Protein AF-A0A357XWI4-F1 (afdb_monomer)

Structure (mmCIF, N/CA/C/O backbone):
data_AF-A0A357XWI4-F1
#
_entry.id   AF-A0A357XWI4-F1
#
loop_
_atom_site.group_PDB
_atom_site.id
_atom_site.type_symbol
_atom_site.label_atom_id
_atom_site.label_alt_id
_atom_site.label_comp_id
_atom_site.label_asym_id
_atom_site.label_entity_id
_atom_site.label_seq_id
_atom_site.pdbx_PDB_ins_code
_atom_site.Cartn_x
_atom_site.Cartn_y
_atom_site.Cartn_z
_atom_site.occupancy
_atom_site.B_iso_or_equiv
_atom_site.auth_seq_id
_atom_site.auth_comp_id
_atom_site.auth_asym_id
_atom_site.auth_atom_id
_atom_site.pdbx_PDB_model_num
ATOM 1 N N . MET A 1 1 ? 22.707 37.636 -95.318 1.00 42.28 1 MET A N 1
ATOM 2 C CA . MET A 1 1 ? 22.998 37.528 -93.868 1.00 42.28 1 MET A CA 1
ATOM 3 C C . MET A 1 1 ? 24.417 37.011 -93.698 1.00 42.28 1 MET A C 1
ATOM 5 O O . MET A 1 1 ? 24.702 35.937 -94.208 1.00 42.28 1 MET A O 1
ATOM 9 N N . LYS A 1 2 ? 25.322 37.768 -93.059 1.00 42.91 2 LYS A N 1
ATOM 10 C CA . LYS A 1 2 ? 26.675 37.276 -92.748 1.00 42.91 2 LYS A CA 1
ATOM 11 C C . LYS A 1 2 ? 26.538 36.082 -91.799 1.00 42.91 2 LYS A C 1
ATOM 13 O O . LYS A 1 2 ? 25.951 36.234 -90.732 1.00 42.91 2 LYS A O 1
ATOM 18 N N . ALA A 1 3 ? 27.031 34.910 -92.195 1.00 52.84 3 ALA A N 1
ATOM 19 C CA . ALA A 1 3 ? 27.144 33.776 -91.290 1.00 52.84 3 ALA A CA 1
ATOM 20 C C . ALA A 1 3 ? 28.124 34.168 -90.176 1.00 52.84 3 ALA A C 1
ATOM 22 O O . ALA A 1 3 ? 29.319 34.330 -90.416 1.00 52.84 3 ALA A O 1
ATOM 23 N N . GLU A 1 4 ? 27.600 34.413 -88.977 1.00 64.75 4 GLU A N 1
ATOM 24 C CA . GLU A 1 4 ? 28.408 34.650 -87.785 1.00 64.75 4 GLU A CA 1
ATOM 25 C C . GLU A 1 4 ? 29.303 33.421 -87.581 1.00 64.75 4 GLU A C 1
ATOM 27 O O . GLU A 1 4 ? 28.803 32.304 -87.426 1.00 64.75 4 GLU A O 1
ATOM 32 N N . LYS A 1 5 ? 30.626 33.607 -87.652 1.00 72.44 5 LYS A N 1
ATOM 33 C CA . LYS A 1 5 ? 31.598 32.528 -87.449 1.00 72.44 5 LYS A CA 1
ATOM 34 C C . LYS A 1 5 ? 31.415 32.002 -86.022 1.00 72.44 5 LYS A C 1
ATOM 36 O O . LYS A 1 5 ? 31.654 32.726 -85.060 1.00 72.44 5 LYS A O 1
ATOM 41 N N . ILE A 1 6 ? 30.936 30.768 -85.888 1.00 81.81 6 ILE A N 1
ATOM 42 C CA . ILE A 1 6 ? 30.751 30.120 -84.588 1.00 81.81 6 ILE A CA 1
ATOM 43 C C . ILE A 1 6 ? 32.128 29.680 -84.092 1.00 81.81 6 ILE A C 1
ATOM 45 O O . ILE A 1 6 ? 32.775 28.870 -84.751 1.00 81.81 6 ILE A O 1
ATOM 49 N N . ASP A 1 7 ? 32.552 30.188 -82.936 1.00 89.12 7 ASP A N 1
ATOM 50 C CA . ASP A 1 7 ? 33.714 29.666 -82.217 1.00 89.12 7 ASP A CA 1
ATOM 51 C C . ASP A 1 7 ? 33.263 28.571 -81.229 1.00 89.12 7 ASP A C 1
ATOM 53 O O . ASP A 1 7 ? 32.672 28.883 -80.190 1.00 89.12 7 ASP A O 1
ATOM 57 N N . PRO A 1 8 ? 33.506 27.281 -81.525 1.00 87.94 8 PRO A N 1
ATOM 58 C CA . PRO A 1 8 ? 33.105 26.178 -80.655 1.00 87.94 8 PRO A CA 1
ATOM 59 C C . PRO A 1 8 ? 33.874 26.140 -79.327 1.00 87.94 8 PRO A C 1
ATOM 61 O O . PRO A 1 8 ? 33.443 25.447 -78.406 1.00 87.94 8 PRO A O 1
ATOM 64 N N . GLN A 1 9 ? 34.986 26.866 -79.192 1.00 90.56 9 GLN A N 1
ATOM 65 C CA . GLN A 1 9 ? 35.776 26.882 -77.961 1.00 90.56 9 GLN A CA 1
ATOM 66 C C . GLN A 1 9 ? 35.243 27.882 -76.927 1.00 90.56 9 GLN A C 1
ATOM 68 O O . GLN A 1 9 ? 35.577 27.773 -75.747 1.00 90.56 9 GLN A O 1
ATOM 73 N N . SER A 1 10 ? 34.380 28.819 -77.338 1.00 92.00 10 SER A N 1
ATOM 74 C CA . SER A 1 10 ? 33.864 29.878 -76.470 1.00 92.00 10 SER A CA 1
ATOM 75 C C . SER A 1 10 ? 32.412 30.240 -76.802 1.00 92.00 10 SER A C 1
ATOM 77 O O . SER A 1 10 ? 32.106 31.259 -77.422 1.00 92.00 10 SER A O 1
ATOM 79 N N . LEU A 1 11 ? 31.470 29.400 -76.361 1.00 92.69 11 LEU A N 1
ATOM 80 C CA . LEU A 1 11 ? 30.038 29.598 -76.599 1.00 92.69 11 LEU A CA 1
ATOM 81 C C . LEU A 1 11 ? 29.310 30.120 -75.362 1.00 92.69 11 LEU A C 1
ATOM 83 O O . LEU A 1 11 ? 29.420 29.561 -74.273 1.00 92.69 11 LEU A O 1
ATOM 87 N N . LYS A 1 12 ? 28.4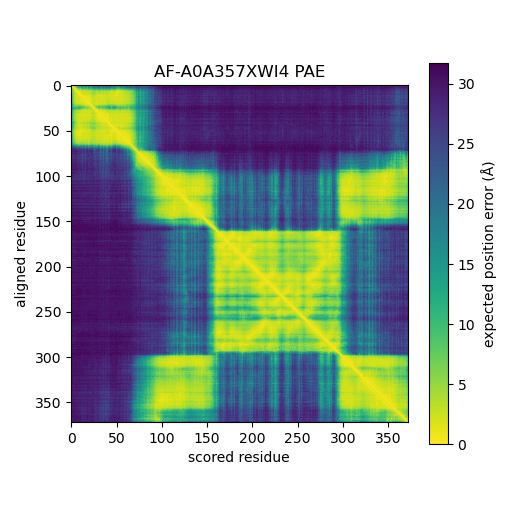59 31.138 -75.536 1.00 93.44 12 LYS A N 1
ATOM 88 C CA . LYS A 1 12 ? 27.478 31.502 -74.500 1.00 93.44 12 LYS A CA 1
ATOM 89 C C . LYS A 1 12 ? 26.529 30.312 -74.247 1.00 93.44 12 LYS A C 1
ATOM 91 O O . LYS A 1 12 ? 26.089 29.698 -75.223 1.00 93.44 12 LYS A O 1
ATOM 96 N N . PRO A 1 13 ? 26.118 30.027 -72.994 1.00 92.00 13 PRO A N 1
ATOM 97 C CA . PRO A 1 13 ? 25.248 28.892 -72.666 1.00 92.00 13 PRO A CA 1
ATOM 98 C C . PRO A 1 13 ? 23.973 28.807 -73.516 1.00 92.00 13 PRO A C 1
ATOM 100 O O . PRO A 1 13 ? 23.645 27.746 -74.040 1.00 92.00 13 PRO A O 1
ATOM 103 N N . ALA A 1 14 ? 23.297 29.938 -73.743 1.00 90.62 14 ALA A N 1
ATOM 104 C CA . ALA A 1 14 ? 22.107 29.999 -74.594 1.00 90.62 14 ALA A CA 1
ATOM 105 C C . ALA A 1 14 ? 22.392 29.608 -76.055 1.00 90.62 14 ALA A C 1
ATOM 107 O O . ALA A 1 14 ? 21.561 28.973 -76.705 1.00 90.62 14 ALA A O 1
ATOM 108 N N . ARG A 1 15 ? 23.575 29.961 -76.576 1.00 89.62 15 ARG A N 1
ATOM 109 C CA . ARG A 1 15 ? 23.985 29.620 -77.942 1.00 89.62 15 ARG A CA 1
ATOM 110 C C . ARG A 1 15 ? 24.341 28.142 -78.061 1.00 89.62 15 ARG A C 1
ATOM 112 O O . ARG A 1 15 ? 23.914 27.523 -79.027 1.00 89.62 15 ARG A O 1
ATOM 119 N N . LEU A 1 16 ? 25.039 27.580 -77.071 1.00 90.19 16 LEU A N 1
ATOM 120 C CA . LEU A 1 16 ? 25.325 26.146 -76.994 1.00 90.19 16 LEU A CA 1
ATOM 121 C C . LEU A 1 16 ? 24.035 25.316 -76.964 1.00 90.19 16 LEU A C 1
ATOM 123 O O . LEU A 1 16 ? 23.909 24.367 -77.728 1.00 90.19 16 LEU A O 1
ATOM 127 N N . MET A 1 17 ? 23.063 25.688 -76.120 1.00 90.69 17 MET A N 1
ATOM 128 C CA . MET A 1 17 ? 21.776 24.983 -76.052 1.00 90.69 17 MET A CA 1
ATOM 129 C C . MET A 1 17 ? 21.044 25.008 -77.389 1.00 90.69 17 MET A C 1
ATOM 131 O O . MET A 1 17 ? 20.592 23.966 -77.846 1.00 90.69 17 MET A O 1
ATOM 135 N N . ARG A 1 18 ? 20.962 26.177 -78.041 1.00 88.81 18 ARG A N 1
ATOM 136 C CA . ARG A 1 18 ? 20.359 26.287 -79.378 1.00 88.81 18 ARG A CA 1
ATOM 137 C C . ARG A 1 18 ? 21.097 25.409 -80.385 1.00 88.81 18 ARG A C 1
ATOM 139 O O . ARG A 1 18 ? 20.451 24.656 -81.093 1.00 88.81 18 ARG A O 1
ATOM 146 N N . LEU A 1 19 ? 22.429 25.457 -80.402 1.00 87.69 19 LEU A N 1
ATOM 147 C CA . LEU A 1 19 ? 23.249 24.670 -81.323 1.00 87.69 19 LEU A CA 1
ATOM 148 C C . LEU A 1 19 ? 23.012 23.160 -81.162 1.00 87.69 19 LEU A C 1
ATOM 150 O O . LEU A 1 19 ? 22.763 22.473 -82.147 1.00 87.69 19 LEU A O 1
ATOM 154 N N . LEU A 1 20 ? 23.050 22.656 -79.925 1.00 86.69 20 LEU A N 1
ATOM 155 C CA . LEU A 1 20 ? 22.866 21.232 -79.635 1.00 86.69 20 LEU A CA 1
ATOM 156 C C . LEU A 1 20 ? 21.424 20.769 -79.868 1.00 86.69 20 LEU A C 1
ATOM 158 O O . LEU A 1 20 ? 21.215 19.688 -80.409 1.00 86.69 20 LEU A O 1
ATOM 162 N N . ASN A 1 21 ? 20.433 21.589 -79.515 1.00 88.62 21 ASN A N 1
ATOM 163 C CA . ASN A 1 21 ? 19.028 21.236 -79.718 1.00 88.62 21 ASN A CA 1
ATOM 164 C C . ASN A 1 21 ? 18.638 21.270 -81.204 1.00 88.62 21 ASN A C 1
ATOM 166 O O . ASN A 1 21 ? 17.833 20.449 -81.631 1.00 88.62 21 ASN A O 1
ATOM 170 N N . THR A 1 22 ? 19.238 22.155 -82.010 1.00 86.50 22 THR A N 1
ATOM 171 C CA . THR A 1 22 ? 19.041 22.168 -83.471 1.00 86.50 22 THR A CA 1
ATOM 172 C C . THR A 1 22 ? 19.684 20.961 -84.154 1.00 86.50 22 THR A C 1
ATOM 174 O O . THR A 1 22 ? 19.197 20.529 -85.192 1.00 86.50 22 THR A O 1
ATOM 177 N N . ALA A 1 23 ? 20.744 20.381 -83.580 1.00 80.88 23 ALA A N 1
ATOM 178 C CA . ALA A 1 23 ? 21.393 19.198 -84.146 1.00 80.88 23 ALA A CA 1
ATOM 179 C C . ALA A 1 23 ? 20.499 17.940 -84.127 1.00 80.88 23 ALA A C 1
ATOM 181 O O . ALA A 1 23 ? 20.833 16.959 -84.783 1.00 80.88 23 ALA A O 1
ATOM 182 N N . GLY A 1 24 ? 19.379 17.946 -83.388 1.00 71.56 24 GLY A N 1
ATOM 183 C CA . GLY A 1 24 ? 18.399 16.851 -83.379 1.00 71.56 24 GLY A CA 1
ATOM 184 C C . GLY A 1 24 ? 18.884 15.557 -82.716 1.00 71.56 24 GLY A C 1
ATOM 185 O O . GLY A 1 24 ? 18.223 14.526 -82.815 1.00 71.56 24 GLY A O 1
ATOM 186 N N . LEU A 1 25 ? 20.033 15.588 -82.037 1.00 67.56 25 LEU A N 1
ATOM 187 C CA . LEU A 1 25 ? 20.639 14.412 -81.419 1.00 67.56 25 LEU A CA 1
ATOM 188 C C . LEU A 1 25 ? 20.220 14.293 -79.948 1.00 67.56 25 LEU A C 1
ATOM 190 O O . LEU A 1 25 ? 20.722 15.001 -79.075 1.00 67.56 25 LEU A O 1
ATOM 194 N N . GLY A 1 26 ? 19.328 13.342 -79.667 1.00 70.19 26 GLY A N 1
ATOM 195 C CA . GLY A 1 26 ? 18.979 12.922 -78.310 1.00 70.19 26 GLY A CA 1
ATOM 196 C C . GLY A 1 26 ? 17.965 13.818 -77.589 1.00 70.19 26 GLY A C 1
ATOM 197 O O . GLY A 1 26 ? 17.079 14.417 -78.189 1.00 70.19 26 GLY A O 1
ATOM 198 N N . THR A 1 27 ? 18.052 13.846 -76.255 1.00 76.50 27 THR A N 1
ATOM 199 C CA . THR A 1 27 ? 17.110 14.598 -75.406 1.00 76.50 27 THR A CA 1
ATOM 200 C C . THR A 1 27 ? 17.440 16.086 -75.391 1.00 76.50 27 THR A C 1
ATOM 202 O O . THR A 1 27 ? 18.600 16.458 -75.219 1.00 76.50 27 THR A O 1
ATOM 205 N N . VAL A 1 28 ? 16.408 16.931 -75.494 1.00 85.00 28 VAL A N 1
ATOM 206 C CA . VAL A 1 28 ? 16.538 18.395 -75.453 1.00 85.00 28 VAL A CA 1
ATOM 207 C C . VAL A 1 28 ? 17.327 18.827 -74.213 1.00 85.00 28 VAL A C 1
ATOM 209 O O . VAL A 1 28 ? 16.982 18.501 -73.071 1.00 85.00 28 VAL A O 1
ATOM 212 N N . LEU A 1 29 ? 18.400 19.582 -74.436 1.00 89.06 29 LEU A N 1
ATOM 213 C CA . LEU A 1 29 ? 19.194 20.185 -73.380 1.00 89.06 29 LEU A CA 1
ATOM 214 C C . LEU A 1 29 ? 18.474 21.433 -72.864 1.00 89.06 29 LEU A C 1
ATOM 216 O O . LEU A 1 29 ? 18.374 22.445 -73.562 1.00 89.06 29 LEU A O 1
ATOM 220 N N . THR A 1 30 ? 17.976 21.350 -71.631 1.00 91.44 30 THR A N 1
ATOM 221 C CA . THR A 1 30 ? 17.326 22.464 -70.932 1.00 91.44 30 THR A CA 1
ATOM 222 C C . THR A 1 30 ? 18.339 23.322 -70.179 1.00 91.44 30 THR A C 1
ATOM 224 O O . THR A 1 30 ? 19.415 22.853 -69.797 1.00 91.44 30 THR A O 1
ATOM 227 N N . GLU A 1 31 ? 17.970 24.571 -69.892 1.00 89.00 31 GLU A N 1
ATOM 228 C CA . GLU A 1 31 ? 18.813 25.498 -69.128 1.00 89.00 31 GLU A CA 1
ATOM 229 C C . GLU A 1 31 ? 19.142 24.967 -67.731 1.00 89.00 31 GLU A C 1
ATOM 231 O O . GLU A 1 31 ? 20.296 25.005 -67.302 1.00 89.00 31 GLU A O 1
ATOM 236 N N . HIS A 1 32 ? 18.155 24.381 -67.050 1.00 90.50 32 HIS A N 1
ATOM 237 C CA . HIS A 1 32 ? 18.355 23.777 -65.737 1.00 90.50 32 HIS A CA 1
ATOM 238 C C . HIS A 1 32 ? 19.374 22.627 -65.783 1.00 90.50 32 HIS A C 1
ATOM 240 O O . HIS A 1 32 ? 20.279 22.547 -64.947 1.00 90.50 32 HIS A O 1
ATOM 246 N N . ARG A 1 33 ? 19.274 21.760 -66.800 1.00 90.44 33 ARG A N 1
ATOM 247 C CA . ARG A 1 33 ? 20.197 20.637 -66.988 1.00 90.44 33 ARG A CA 1
ATOM 248 C C . ARG A 1 33 ? 21.607 21.123 -67.318 1.00 90.44 33 ARG A C 1
ATOM 250 O O . ARG A 1 33 ? 22.561 20.660 -66.695 1.00 90.44 33 ARG A O 1
ATOM 257 N N . LEU A 1 34 ? 21.740 22.097 -68.221 1.00 92.06 34 LEU A N 1
ATOM 258 C CA . LEU A 1 34 ? 23.037 22.681 -68.562 1.00 92.06 34 LEU A CA 1
ATOM 259 C C . LEU A 1 34 ? 23.685 23.366 -67.353 1.00 92.06 34 LEU A C 1
ATOM 261 O O . LEU A 1 34 ? 24.866 23.152 -67.090 1.00 92.06 34 LEU A O 1
ATOM 265 N N . ARG A 1 35 ? 22.920 24.129 -66.563 1.00 90.94 35 ARG A N 1
ATOM 266 C CA . ARG A 1 35 ? 23.415 24.741 -65.321 1.00 90.94 35 ARG A CA 1
ATOM 267 C C . ARG A 1 35 ? 23.937 23.687 -64.343 1.00 90.94 35 ARG A C 1
ATOM 269 O O . ARG A 1 35 ? 25.025 23.853 -63.801 1.00 90.94 35 ARG A O 1
ATOM 276 N N . ARG A 1 36 ? 23.210 22.581 -64.151 1.00 91.00 36 ARG A N 1
ATOM 277 C CA . ARG A 1 36 ? 23.658 21.469 -63.297 1.00 91.00 36 ARG A CA 1
ATOM 278 C C . ARG A 1 36 ? 24.957 20.843 -63.806 1.00 91.00 36 ARG A C 1
ATOM 280 O O . ARG A 1 36 ? 25.833 20.546 -62.999 1.00 91.00 36 ARG A O 1
ATOM 287 N N . HIS A 1 37 ? 25.094 20.659 -65.120 1.00 93.38 37 HIS A N 1
ATOM 288 C CA . HIS A 1 37 ? 26.327 20.138 -65.709 1.00 93.38 37 HIS A CA 1
ATOM 289 C C . HIS A 1 37 ? 27.507 21.082 -65.461 1.00 93.38 37 HIS A C 1
ATOM 291 O O . HIS A 1 37 ? 28.544 20.625 -64.999 1.00 93.38 37 HIS A O 1
ATOM 297 N N . ARG A 1 38 ? 27.329 22.395 -65.656 1.00 92.19 38 ARG A N 1
ATOM 298 C CA . ARG A 1 38 ? 28.363 23.402 -65.352 1.00 92.19 38 ARG A CA 1
ATOM 299 C C . ARG A 1 38 ? 28.774 23.395 -63.886 1.00 92.19 38 ARG A C 1
ATOM 301 O O . ARG A 1 38 ? 29.961 23.399 -63.594 1.00 92.19 38 ARG A O 1
ATOM 308 N N . ASN A 1 39 ? 27.812 23.302 -62.971 1.00 92.00 39 ASN A N 1
ATOM 309 C CA . ASN A 1 39 ? 28.112 23.229 -61.542 1.00 92.00 39 ASN A CA 1
ATOM 310 C C . ASN A 1 39 ? 28.888 21.956 -61.170 1.00 92.00 39 ASN A C 1
ATOM 312 O O . ASN A 1 39 ? 29.726 21.990 -60.278 1.00 92.00 39 ASN A O 1
ATOM 316 N N . ARG A 1 40 ? 28.609 20.828 -61.836 1.00 90.50 40 ARG A N 1
ATOM 317 C CA . ARG A 1 40 ? 29.257 19.540 -61.551 1.00 90.50 40 ARG A CA 1
ATOM 318 C C . ARG A 1 40 ? 30.632 19.405 -62.207 1.00 90.50 40 ARG A C 1
ATOM 320 O O . ARG A 1 40 ? 31.527 18.823 -61.609 1.00 90.50 40 ARG A O 1
ATOM 327 N N . ALA A 1 41 ? 30.779 19.910 -63.427 1.00 90.12 41 ALA A N 1
ATOM 328 C CA . ALA A 1 41 ? 32.034 19.912 -64.168 1.00 90.12 41 ALA A CA 1
ATOM 329 C C . ALA A 1 41 ? 32.999 21.011 -63.685 1.00 90.12 41 ALA A C 1
ATOM 331 O O . ALA A 1 41 ? 34.211 20.898 -63.866 1.00 90.12 41 ALA A O 1
ATOM 332 N N . GLY A 1 42 ? 32.478 22.082 -63.079 1.00 89.00 42 GLY A N 1
ATOM 333 C CA . GLY A 1 42 ? 33.259 23.259 -62.709 1.00 89.00 42 GLY A CA 1
ATOM 334 C C . GLY A 1 42 ? 33.861 23.954 -63.936 1.00 89.00 42 GLY A C 1
ATOM 335 O O . GLY A 1 42 ? 33.282 23.939 -65.023 1.00 89.00 42 GLY A O 1
ATOM 336 N N . TYR A 1 43 ? 35.055 24.530 -63.775 1.00 90.25 43 TYR A N 1
ATOM 337 C CA . TYR A 1 43 ? 35.784 25.238 -64.840 1.00 90.25 43 TYR A CA 1
ATOM 338 C C . TYR A 1 43 ? 36.438 24.312 -65.887 1.00 90.25 43 TYR A C 1
ATOM 340 O O . TYR A 1 43 ? 37.109 24.784 -66.799 1.00 90.25 43 TYR A O 1
ATOM 348 N N . SER A 1 44 ? 36.247 22.989 -65.795 1.00 90.44 44 SER A N 1
ATOM 349 C CA . SER A 1 44 ? 36.844 22.027 -66.740 1.00 90.44 44 SER A CA 1
ATOM 350 C C . SER A 1 44 ? 36.217 22.047 -68.139 1.00 90.44 44 SER A C 1
ATOM 352 O O . SER A 1 44 ? 36.804 21.523 -69.082 1.00 90.44 44 SER A O 1
ATOM 354 N N . ILE A 1 45 ? 35.032 22.649 -68.280 1.00 93.12 45 ILE A N 1
ATOM 355 C CA . ILE A 1 45 ? 34.279 22.720 -69.543 1.00 93.12 45 ILE A CA 1
ATOM 356 C C . ILE A 1 45 ? 34.132 24.152 -70.076 1.00 93.12 45 ILE A C 1
ATOM 358 O O . ILE A 1 45 ? 33.363 24.391 -71.008 1.00 93.12 45 ILE A O 1
ATOM 362 N N . GLY A 1 46 ? 34.811 25.124 -69.462 1.00 91.25 46 GLY A N 1
ATOM 363 C CA . GLY A 1 46 ? 34.742 26.533 -69.837 1.00 91.25 46 GLY A CA 1
ATOM 364 C C . GLY A 1 46 ? 34.854 27.485 -68.647 1.00 91.25 46 GLY A C 1
ATOM 365 O O . GLY A 1 46 ? 35.377 27.146 -67.590 1.00 91.25 46 GLY A O 1
ATOM 366 N N . THR A 1 47 ? 34.338 28.696 -68.827 1.00 89.44 47 THR A N 1
ATOM 367 C CA . THR A 1 47 ? 34.401 29.789 -67.850 1.00 89.44 47 THR A CA 1
ATOM 368 C C . THR A 1 47 ? 33.051 30.012 -67.154 1.00 89.44 47 THR A C 1
ATOM 370 O O . THR A 1 47 ? 32.059 29.302 -67.367 1.00 89.44 47 THR A O 1
ATOM 373 N N . ASP A 1 48 ? 32.984 31.049 -66.321 1.00 87.44 48 ASP A N 1
ATOM 374 C CA . ASP A 1 48 ? 31.744 31.574 -65.744 1.00 87.44 48 ASP A CA 1
ATOM 375 C C . ASP A 1 48 ? 30.761 32.088 -66.818 1.00 87.44 48 ASP A C 1
ATOM 377 O O . ASP A 1 48 ? 29.542 32.007 -66.632 1.00 87.44 48 ASP A O 1
ATOM 381 N N . LYS A 1 49 ? 31.261 32.530 -67.979 1.00 89.81 49 LYS A N 1
ATOM 382 C CA . LYS A 1 49 ? 30.458 33.142 -69.054 1.00 89.81 49 LYS A CA 1
ATOM 383 C C . LYS A 1 49 ? 30.305 32.280 -70.301 1.00 89.81 49 LYS A C 1
ATOM 385 O O . LYS A 1 49 ? 29.297 32.410 -70.999 1.00 89.81 49 LYS A O 1
ATOM 390 N N . THR A 1 50 ? 31.272 31.419 -70.596 1.00 93.00 50 THR A N 1
ATOM 391 C CA . THR A 1 50 ? 31.325 30.642 -71.841 1.00 93.00 50 THR A CA 1
ATOM 392 C C . THR A 1 50 ? 31.599 29.165 -71.588 1.00 93.00 50 THR A C 1
ATOM 394 O O . THR A 1 50 ? 32.091 28.776 -70.534 1.00 93.00 50 THR A O 1
ATOM 397 N N . ILE A 1 51 ? 31.234 28.326 -72.552 1.00 94.38 51 ILE A N 1
ATOM 398 C CA . ILE A 1 51 ? 31.422 26.877 -72.527 1.00 94.38 51 ILE A CA 1
ATOM 399 C C . ILE A 1 51 ? 32.199 26.492 -73.780 1.00 94.38 51 ILE A C 1
ATOM 401 O O . ILE A 1 51 ? 31.845 26.916 -74.883 1.00 94.38 51 ILE A O 1
ATOM 405 N N . ASN A 1 52 ? 33.227 25.670 -73.607 1.00 95.56 52 ASN A N 1
ATOM 406 C CA . ASN A 1 52 ? 33.929 25.037 -74.709 1.00 95.56 52 ASN A CA 1
ATOM 407 C C . ASN A 1 52 ? 33.175 23.756 -75.087 1.00 95.56 52 ASN A C 1
ATOM 409 O O . ASN A 1 52 ? 33.048 22.832 -74.280 1.00 95.56 52 ASN A O 1
ATOM 413 N N . LEU A 1 53 ? 32.651 23.704 -76.312 1.00 92.44 53 LEU A N 1
ATOM 414 C CA . LEU A 1 53 ? 31.816 22.604 -76.795 1.00 92.44 53 LEU A CA 1
ATOM 415 C C . LEU A 1 53 ? 32.541 21.255 -76.731 1.00 92.44 53 LEU A C 1
ATOM 417 O O . LEU A 1 53 ? 31.935 20.258 -76.343 1.00 92.44 53 LEU A O 1
ATOM 421 N N . PHE A 1 54 ? 33.828 21.220 -77.078 1.00 93.94 54 PHE A N 1
ATOM 422 C CA . PHE A 1 54 ? 34.603 19.981 -77.113 1.00 93.94 54 PHE A CA 1
ATOM 423 C C . PHE A 1 54 ? 34.899 19.458 -75.711 1.00 93.94 54 PHE A C 1
ATOM 425 O O . PHE A 1 54 ? 34.718 18.271 -75.449 1.00 93.94 54 PHE A O 1
ATOM 432 N N . GLN A 1 55 ? 35.280 20.345 -74.788 1.00 94.00 55 GLN A N 1
ATOM 433 C CA . GLN A 1 55 ? 35.484 19.972 -73.385 1.00 94.00 55 GLN A CA 1
ATOM 434 C C . GLN A 1 55 ? 34.175 19.501 -72.746 1.00 94.00 55 GLN A C 1
ATOM 436 O O . GLN A 1 55 ? 34.153 18.499 -72.035 1.00 94.00 55 GLN A O 1
ATOM 441 N N . TYR A 1 56 ? 33.064 20.177 -73.047 1.00 93.38 56 TYR A N 1
ATOM 442 C CA . TYR A 1 56 ? 31.748 19.772 -72.572 1.00 93.38 56 TYR A CA 1
ATOM 443 C C . TYR A 1 56 ? 31.332 18.392 -73.102 1.00 93.38 56 TYR A C 1
ATOM 445 O O . TYR A 1 56 ? 30.855 17.562 -72.328 1.00 93.38 56 TYR A O 1
ATOM 453 N N . ALA A 1 57 ? 31.559 18.113 -74.388 1.00 90.56 57 ALA A N 1
ATOM 454 C CA . ALA A 1 57 ? 31.309 16.798 -74.972 1.00 90.56 57 ALA A CA 1
ATOM 455 C C . ALA A 1 57 ? 32.200 15.713 -74.341 1.00 90.56 57 ALA A C 1
ATOM 457 O O . ALA A 1 57 ? 31.698 14.658 -73.963 1.00 90.56 57 ALA A O 1
ATOM 458 N N . ALA A 1 58 ? 33.494 15.987 -74.152 1.00 91.81 58 ALA A N 1
ATOM 459 C CA . ALA A 1 58 ? 34.420 15.062 -73.499 1.00 91.81 58 ALA A CA 1
ATOM 460 C C . ALA A 1 58 ? 33.996 14.743 -72.056 1.00 91.81 58 ALA A C 1
ATOM 462 O O . ALA A 1 58 ? 33.983 13.578 -71.660 1.00 91.81 58 ALA A O 1
ATOM 463 N N . TRP A 1 59 ? 33.582 15.756 -71.290 1.00 94.38 59 TRP A N 1
ATOM 464 C CA . TRP A 1 59 ? 33.073 15.575 -69.931 1.00 94.38 59 TRP A CA 1
ATOM 465 C C . TRP A 1 59 ? 31.787 14.739 -69.899 1.00 94.38 59 TRP A C 1
ATOM 467 O O . TRP A 1 59 ? 31.659 13.842 -69.068 1.00 94.38 59 TRP A O 1
ATOM 477 N N . LEU A 1 60 ? 30.849 14.977 -70.824 1.00 90.00 60 LEU A N 1
ATOM 478 C CA . LEU A 1 60 ? 29.635 14.160 -70.936 1.00 90.00 60 LEU A CA 1
ATOM 479 C C . LEU A 1 60 ? 29.961 12.694 -71.231 1.00 90.00 60 LEU A C 1
ATOM 481 O O . LEU A 1 60 ? 29.350 11.808 -70.639 1.00 90.00 60 LEU A O 1
ATOM 485 N N . THR A 1 61 ? 30.936 12.440 -72.101 1.00 88.12 61 THR A N 1
ATOM 486 C CA . THR A 1 61 ? 31.409 11.090 -72.420 1.00 88.12 61 THR A CA 1
ATOM 487 C C . THR A 1 61 ? 32.032 10.418 -71.197 1.00 88.12 61 THR A C 1
ATOM 489 O O . THR A 1 61 ? 31.684 9.284 -70.878 1.00 88.12 61 THR A O 1
ATOM 492 N N . GLN A 1 62 ? 32.887 11.125 -70.452 1.00 88.75 62 GLN A N 1
ATOM 493 C CA . GLN A 1 62 ? 33.459 10.613 -69.202 1.00 88.75 62 GLN A CA 1
ATOM 494 C C . GLN A 1 62 ? 32.376 10.288 -68.171 1.00 88.75 62 GLN A C 1
ATOM 496 O O . GLN A 1 62 ? 32.429 9.240 -67.540 1.00 88.75 62 GLN A O 1
ATOM 501 N N . GLU A 1 63 ? 31.369 11.148 -68.018 1.00 86.50 63 GLU A N 1
ATOM 502 C CA . GLU A 1 63 ? 30.248 10.903 -67.108 1.00 86.50 63 GLU A CA 1
ATOM 503 C C . GLU A 1 63 ? 29.342 9.756 -67.570 1.00 86.50 63 GLU A C 1
ATOM 505 O O . GLU A 1 63 ? 28.790 9.050 -66.727 1.00 86.50 63 GLU A O 1
ATOM 510 N N . PHE A 1 64 ? 29.200 9.544 -68.881 1.00 83.44 64 PHE A N 1
ATOM 511 C CA . PHE A 1 64 ? 28.446 8.421 -69.436 1.00 83.44 64 PHE A CA 1
ATOM 512 C C . PHE A 1 64 ? 29.134 7.079 -69.155 1.00 83.44 64 PHE A C 1
ATOM 514 O O . PHE A 1 64 ? 28.467 6.124 -68.759 1.00 83.44 64 PHE A O 1
ATOM 521 N N . PHE A 1 65 ? 30.460 7.026 -69.307 1.00 83.31 65 PHE A N 1
ATOM 522 C CA . PHE A 1 65 ? 31.267 5.826 -69.056 1.00 83.31 65 PHE A CA 1
ATOM 523 C C . PHE A 1 65 ? 31.716 5.666 -67.601 1.00 83.31 65 PHE A C 1
ATOM 525 O O . PHE A 1 65 ? 32.327 4.657 -67.251 1.00 83.31 65 PHE A O 1
ATOM 532 N N . ARG A 1 66 ? 31.413 6.631 -66.728 1.00 81.31 66 ARG A N 1
ATOM 533 C CA . ARG A 1 66 ? 31.714 6.532 -65.301 1.00 81.31 66 ARG A CA 1
ATOM 534 C C . ARG A 1 66 ? 30.922 5.373 -64.705 1.00 81.31 66 ARG A C 1
ATOM 536 O O . ARG A 1 66 ? 29.692 5.416 -64.685 1.00 81.31 66 ARG A O 1
ATOM 543 N N . GLU A 1 67 ? 31.622 4.367 -64.183 1.00 65.94 67 GLU A N 1
ATOM 544 C CA . GLU A 1 67 ? 30.995 3.243 -63.488 1.00 65.94 67 GLU A CA 1
ATOM 545 C C . GLU A 1 67 ? 30.023 3.762 -62.423 1.00 65.94 67 GLU A C 1
ATOM 547 O O . GLU A 1 67 ? 30.398 4.434 -61.451 1.00 65.94 67 GLU A O 1
ATOM 552 N N . LYS A 1 68 ? 28.735 3.470 -62.612 1.00 61.97 68 LYS A N 1
ATOM 553 C CA . LYS A 1 68 ? 27.730 3.723 -61.586 1.00 61.97 68 LYS A CA 1
ATOM 554 C C . LYS A 1 68 ? 28.030 2.755 -60.449 1.00 61.97 68 LYS A C 1
ATOM 556 O O . LYS A 1 68 ? 27.779 1.563 -60.587 1.00 61.97 68 LYS A O 1
ATOM 561 N N . ARG A 1 69 ? 28.567 3.257 -59.331 1.00 54.28 69 ARG A N 1
ATOM 562 C CA . ARG A 1 69 ? 28.715 2.461 -58.103 1.00 54.28 69 ARG A CA 1
ATOM 563 C C . ARG A 1 69 ? 27.382 1.772 -57.809 1.00 54.28 69 ARG A C 1
ATOM 565 O O . ARG A 1 69 ? 26.370 2.458 -57.649 1.00 54.28 69 ARG A O 1
ATOM 572 N N . ALA A 1 70 ? 27.389 0.442 -57.745 1.00 55.12 70 ALA A N 1
ATOM 573 C CA . ALA A 1 70 ? 26.227 -0.317 -57.310 1.00 55.12 70 ALA A CA 1
ATOM 574 C C . ALA A 1 70 ? 25.784 0.186 -55.920 1.00 55.12 70 ALA A C 1
ATOM 576 O O . ALA A 1 70 ? 26.638 0.498 -55.078 1.00 55.12 70 ALA A O 1
ATOM 577 N N . PRO A 1 71 ? 24.474 0.320 -55.654 1.00 53.34 71 PRO A N 1
ATOM 578 C CA . PRO A 1 71 ? 24.011 0.625 -54.308 1.00 53.34 71 PRO A CA 1
ATOM 579 C C . PRO A 1 71 ? 24.499 -0.483 -53.363 1.00 53.34 71 PRO A C 1
ATOM 581 O O . PRO A 1 71 ? 24.352 -1.660 -53.672 1.00 53.34 71 PRO A O 1
ATOM 584 N N . ARG A 1 72 ? 25.103 -0.112 -52.221 1.00 58.53 72 ARG A N 1
ATOM 585 C CA . ARG A 1 72 ? 25.478 -1.069 -51.159 1.00 58.53 72 ARG A CA 1
ATOM 586 C C . ARG A 1 72 ? 24.273 -1.967 -50.854 1.00 58.53 72 ARG A C 1
ATOM 588 O O . ARG A 1 72 ? 23.213 -1.416 -50.544 1.00 58.53 72 ARG A O 1
ATOM 595 N N . ASP A 1 73 ? 24.460 -3.283 -50.950 1.00 64.75 73 ASP A N 1
ATOM 596 C CA . ASP A 1 73 ? 23.419 -4.311 -50.886 1.00 64.75 73 ASP A CA 1
ATOM 597 C C . ASP A 1 73 ? 22.440 -4.069 -49.721 1.00 64.75 73 ASP A C 1
ATOM 599 O O . ASP A 1 73 ? 22.812 -3.998 -48.544 1.00 64.75 73 ASP A O 1
ATOM 603 N N . TYR A 1 74 ? 21.167 -3.865 -50.062 1.00 63.62 74 TYR A N 1
ATOM 604 C CA . TYR A 1 74 ? 20.089 -3.622 -49.103 1.00 63.62 74 TYR A CA 1
ATOM 605 C C . TYR A 1 74 ? 19.939 -4.802 -48.132 1.00 63.62 74 TYR A C 1
ATOM 607 O O . TYR A 1 74 ? 19.647 -4.591 -46.951 1.00 63.62 74 TYR A O 1
ATOM 615 N N . ALA A 1 75 ? 20.197 -6.028 -48.602 1.00 68.50 75 ALA A N 1
ATOM 616 C CA . ALA A 1 75 ? 20.143 -7.228 -47.779 1.00 68.50 75 ALA A CA 1
ATOM 617 C C . ALA A 1 75 ? 21.237 -7.227 -46.702 1.00 68.50 75 ALA A C 1
ATOM 619 O O . ALA A 1 75 ? 20.958 -7.541 -45.545 1.00 68.50 75 ALA A O 1
ATOM 620 N N . GLU A 1 76 ? 22.452 -6.790 -47.037 1.00 69.31 76 GLU A N 1
ATOM 621 C CA . GLU A 1 76 ? 23.568 -6.719 -46.093 1.00 69.31 76 GLU A CA 1
ATOM 622 C C . GLU A 1 76 ? 23.365 -5.628 -45.034 1.00 69.31 76 GLU A C 1
ATOM 624 O O . GLU A 1 76 ? 23.550 -5.876 -43.842 1.00 69.31 76 GLU A O 1
ATOM 629 N N . LYS A 1 77 ? 22.861 -4.448 -45.423 1.00 70.00 77 LYS A N 1
ATOM 630 C CA . LYS A 1 77 ? 22.458 -3.412 -44.453 1.00 70.00 77 LYS A CA 1
ATOM 631 C C . LYS A 1 77 ? 21.346 -3.893 -43.524 1.00 70.00 77 LYS A C 1
ATOM 633 O O . LYS A 1 77 ? 21.418 -3.647 -42.322 1.00 70.00 77 LYS A O 1
ATOM 638 N N . LYS A 1 78 ? 20.334 -4.585 -44.059 1.00 75.75 78 LYS A N 1
ATOM 639 C CA . LYS A 1 78 ? 19.241 -5.153 -43.260 1.00 75.75 78 LYS A CA 1
ATOM 640 C C . LYS A 1 78 ? 19.760 -6.231 -42.309 1.00 75.75 78 LYS A C 1
ATOM 642 O O . LYS A 1 78 ? 19.392 -6.210 -41.143 1.00 75.75 78 LYS A O 1
ATOM 647 N N . ARG A 1 79 ? 20.666 -7.106 -42.758 1.00 75.81 79 ARG A N 1
ATOM 648 C CA . ARG A 1 79 ? 21.300 -8.141 -41.927 1.00 75.81 79 ARG A CA 1
ATOM 649 C C . ARG A 1 79 ? 22.141 -7.538 -40.805 1.00 75.81 79 ARG A C 1
ATOM 651 O O . ARG A 1 79 ? 21.982 -7.947 -39.661 1.00 75.81 79 ARG A O 1
ATOM 658 N N . LEU A 1 80 ? 22.978 -6.544 -41.102 1.00 77.25 80 LEU A N 1
ATOM 659 C CA . LEU A 1 80 ? 23.763 -5.827 -40.091 1.00 77.25 80 LEU A CA 1
ATOM 660 C C . LEU A 1 80 ? 22.862 -5.092 -39.094 1.00 77.25 80 LEU A C 1
ATOM 662 O O . LEU A 1 80 ? 23.152 -5.089 -37.902 1.00 77.25 80 LEU A O 1
ATOM 666 N N . GLN A 1 81 ? 21.748 -4.515 -39.554 1.00 75.12 81 GLN A N 1
ATOM 667 C CA . GLN A 1 81 ? 20.763 -3.897 -38.669 1.00 75.12 81 GLN A CA 1
ATOM 668 C C . GLN A 1 81 ? 20.047 -4.936 -37.801 1.00 75.12 81 GLN A C 1
ATOM 670 O O . GLN A 1 81 ? 19.856 -4.696 -36.618 1.00 75.12 81 GLN A O 1
ATOM 675 N N . THR A 1 82 ? 19.680 -6.097 -38.348 1.00 75.75 82 THR A N 1
ATOM 676 C CA . THR A 1 82 ? 19.091 -7.200 -37.579 1.00 75.75 82 THR A CA 1
ATOM 677 C C . THR A 1 82 ? 20.072 -7.740 -36.543 1.00 75.75 82 THR A C 1
ATOM 679 O O . THR A 1 82 ? 19.669 -7.940 -35.408 1.00 75.75 82 THR A O 1
ATOM 682 N N . ILE A 1 83 ? 21.351 -7.919 -36.887 1.00 78.56 83 ILE A N 1
ATOM 683 C CA . ILE A 1 83 ? 22.392 -8.334 -35.932 1.00 78.56 83 ILE A CA 1
ATOM 684 C C . ILE A 1 83 ? 22.528 -7.294 -34.818 1.00 78.56 83 ILE A C 1
ATOM 686 O O . ILE A 1 83 ? 22.431 -7.662 -33.655 1.00 78.56 83 ILE A O 1
ATOM 690 N N . LYS A 1 84 ? 22.639 -6.003 -35.160 1.00 73.56 84 LYS A N 1
ATOM 691 C CA . LYS A 1 84 ? 22.699 -4.914 -34.172 1.00 73.56 84 LYS A CA 1
ATOM 692 C C . LYS A 1 84 ? 21.455 -4.840 -33.292 1.00 73.56 84 LYS A C 1
ATOM 694 O O . LYS A 1 84 ? 21.578 -4.641 -32.093 1.00 73.56 84 LYS A O 1
ATOM 699 N N . ASN A 1 85 ? 20.265 -5.004 -33.868 1.00 74.25 85 ASN A N 1
ATOM 700 C CA . ASN A 1 85 ? 19.014 -5.011 -33.114 1.00 74.25 85 ASN A CA 1
ATOM 701 C C . ASN A 1 85 ? 18.937 -6.236 -32.196 1.00 74.25 85 ASN A C 1
ATOM 703 O O . ASN A 1 85 ? 18.517 -6.102 -31.056 1.00 74.25 85 ASN A O 1
ATOM 707 N N . ASN A 1 86 ? 19.365 -7.412 -32.660 1.00 72.69 86 ASN A N 1
ATOM 708 C CA . ASN A 1 86 ? 19.383 -8.634 -31.860 1.00 72.69 86 ASN A CA 1
ATOM 709 C C . ASN A 1 86 ? 20.422 -8.560 -30.737 1.00 72.69 86 ASN A C 1
ATOM 711 O O . ASN A 1 86 ? 20.128 -8.989 -29.628 1.00 72.69 86 ASN A O 1
ATOM 715 N N . GLU A 1 87 ? 21.607 -8.001 -30.994 1.00 69.94 87 GLU A N 1
ATOM 716 C CA . GLU A 1 87 ? 22.604 -7.718 -29.957 1.00 69.94 87 GLU A CA 1
ATOM 717 C C . GLU A 1 87 ? 22.075 -6.694 -28.958 1.00 69.94 87 GLU A C 1
ATOM 719 O O . GLU A 1 87 ? 22.126 -6.959 -27.766 1.00 69.94 87 GLU A O 1
ATOM 724 N N . ALA A 1 88 ? 21.477 -5.591 -29.414 1.00 65.94 88 ALA A N 1
ATOM 725 C CA . ALA A 1 88 ? 20.868 -4.599 -28.530 1.00 65.94 88 ALA A CA 1
ATOM 726 C C . ALA A 1 88 ? 19.740 -5.198 -27.674 1.00 65.94 88 ALA A C 1
ATOM 728 O O . ALA A 1 88 ? 19.655 -4.902 -26.488 1.00 65.94 88 ALA A O 1
ATOM 729 N N . VAL A 1 89 ? 18.907 -6.078 -28.243 1.00 67.62 89 VAL A N 1
ATOM 730 C CA . VAL A 1 89 ? 17.881 -6.822 -27.495 1.00 67.62 89 VAL A CA 1
ATOM 731 C C . VAL A 1 89 ? 18.524 -7.780 -26.495 1.00 67.62 89 VAL A C 1
ATOM 733 O O . VAL A 1 89 ? 18.090 -7.812 -25.351 1.00 67.62 89 VAL A O 1
ATOM 736 N N . ARG A 1 90 ? 19.569 -8.523 -26.880 1.00 66.19 90 ARG A N 1
ATOM 737 C CA . ARG A 1 90 ? 20.267 -9.466 -25.991 1.00 66.19 90 ARG A CA 1
ATOM 738 C C . ARG A 1 90 ? 20.955 -8.747 -24.830 1.00 66.19 90 ARG A C 1
ATOM 740 O O . ARG A 1 90 ? 20.860 -9.201 -23.700 1.00 66.19 90 ARG A O 1
ATOM 747 N N . THR A 1 91 ? 21.602 -7.616 -25.097 1.00 63.78 91 THR A N 1
ATOM 748 C CA . THR A 1 91 ? 22.230 -6.774 -24.071 1.00 63.78 91 THR A CA 1
ATOM 749 C C . THR A 1 91 ? 21.186 -6.102 -23.179 1.00 63.78 91 THR A C 1
ATOM 751 O O . THR A 1 91 ? 21.414 -5.986 -21.987 1.00 63.78 91 THR A O 1
ATOM 754 N N . ALA A 1 92 ? 20.025 -5.709 -23.713 1.00 65.62 92 ALA A N 1
ATOM 755 C CA . ALA A 1 92 ? 18.923 -5.166 -22.911 1.00 65.62 92 ALA A CA 1
ATOM 756 C C . ALA A 1 92 ? 18.168 -6.232 -22.092 1.00 65.62 92 ALA A C 1
ATOM 758 O O . ALA A 1 92 ? 17.399 -5.890 -21.198 1.00 65.62 92 ALA A O 1
ATOM 759 N N . GLN A 1 93 ? 18.332 -7.513 -22.429 1.00 74.69 93 GLN A N 1
ATOM 760 C CA . GLN A 1 93 ? 17.733 -8.641 -21.718 1.00 74.69 93 GLN A CA 1
ATOM 761 C C . GLN A 1 93 ? 18.557 -9.084 -20.506 1.00 74.69 93 GLN A C 1
ATOM 763 O O . GLN A 1 93 ? 17.975 -9.589 -19.548 1.00 74.69 93 GLN A O 1
ATOM 768 N N . ASP A 1 94 ? 19.877 -8.908 -20.545 1.00 80.50 94 ASP A N 1
ATOM 769 C CA . ASP A 1 94 ? 20.764 -9.267 -19.442 1.00 80.50 94 ASP A CA 1
ATOM 770 C C . ASP A 1 94 ? 20.745 -8.177 -18.365 1.00 80.50 94 ASP A C 1
ATOM 772 O O . ASP A 1 94 ? 21.098 -7.025 -18.621 1.00 80.50 94 ASP A O 1
ATOM 776 N N . ILE A 1 95 ? 20.318 -8.539 -17.156 1.00 83.31 95 ILE A N 1
ATOM 777 C CA . ILE A 1 95 ? 20.289 -7.615 -16.014 1.00 83.31 95 ILE A CA 1
ATOM 778 C C . ILE A 1 95 ? 21.656 -7.473 -15.341 1.00 83.31 95 ILE A C 1
ATOM 780 O O . ILE A 1 95 ? 21.809 -6.641 -14.450 1.00 83.31 95 ILE A O 1
ATOM 784 N N . GLY A 1 96 ? 22.649 -8.257 -15.769 1.00 84.19 96 GLY A N 1
ATOM 785 C CA . GLY A 1 96 ? 23.985 -8.261 -15.191 1.00 84.19 96 GLY A CA 1
ATOM 786 C C . GLY A 1 96 ? 24.045 -8.987 -13.848 1.00 84.19 96 GLY A C 1
ATOM 787 O O . GLY A 1 96 ? 23.230 -9.865 -13.547 1.00 84.19 96 GLY A O 1
ATOM 788 N N . GLU A 1 97 ? 25.053 -8.645 -13.047 1.00 87.75 97 GLU A N 1
ATOM 789 C CA . GLU A 1 97 ? 25.263 -9.229 -11.723 1.00 87.75 97 GLU A CA 1
ATOM 790 C C . GLU A 1 97 ? 24.230 -8.721 -10.713 1.00 87.75 97 GLU A C 1
ATOM 792 O O . GLU A 1 97 ? 23.904 -7.533 -10.665 1.00 87.75 97 GLU A O 1
ATOM 797 N N . LEU A 1 98 ? 23.729 -9.633 -9.877 1.00 90.00 98 LEU A N 1
ATOM 798 C CA . LEU A 1 98 ? 22.853 -9.265 -8.774 1.00 90.00 98 LEU A CA 1
ATOM 799 C C . LEU A 1 98 ? 23.673 -8.545 -7.695 1.00 90.00 98 LEU A C 1
ATOM 801 O O . LEU A 1 98 ? 24.762 -9.015 -7.350 1.00 90.00 98 LEU A O 1
ATOM 805 N N . PRO A 1 99 ? 23.150 -7.457 -7.104 1.00 92.31 99 PRO A N 1
ATOM 806 C CA . PRO A 1 99 ? 23.747 -6.875 -5.912 1.00 92.31 99 PRO A CA 1
ATOM 807 C C . PRO A 1 99 ? 23.893 -7.923 -4.797 1.00 92.31 99 PRO A C 1
ATOM 809 O O . PRO A 1 99 ? 23.048 -8.817 -4.682 1.00 92.31 99 PRO A O 1
ATOM 812 N N . PRO A 1 100 ? 24.932 -7.831 -3.950 1.00 94.44 100 PRO A N 1
ATOM 813 C CA . PRO A 1 100 ? 25.054 -8.713 -2.801 1.00 94.44 100 PRO A CA 1
ATOM 814 C C . PRO A 1 100 ? 23.937 -8.436 -1.786 1.00 94.44 100 PRO A C 1
ATOM 816 O O . PRO A 1 100 ? 23.489 -7.302 -1.629 1.00 94.44 100 PRO A O 1
ATOM 819 N N . VAL A 1 101 ? 23.530 -9.476 -1.057 1.00 96.88 101 VAL A N 1
ATOM 820 C CA . VAL A 1 101 ? 22.614 -9.352 0.086 1.00 96.88 101 VAL A CA 1
ATOM 821 C C . VAL A 1 101 ? 23.277 -8.496 1.168 1.00 96.88 101 VAL A C 1
ATOM 823 O O . VAL A 1 101 ? 24.343 -8.868 1.662 1.00 96.88 101 VAL A O 1
ATOM 826 N N . ALA A 1 102 ? 22.643 -7.388 1.557 1.00 95.88 102 ALA A N 1
ATOM 827 C CA . ALA A 1 102 ? 23.201 -6.457 2.537 1.00 95.88 102 ALA A CA 1
ATOM 828 C C . ALA A 1 102 ? 23.291 -7.064 3.946 1.00 95.88 102 ALA A C 1
ATOM 830 O O . ALA A 1 102 ? 24.341 -6.982 4.585 1.00 95.88 102 ALA A O 1
ATOM 831 N N . ASP A 1 103 ? 22.219 -7.705 4.426 1.00 97.06 103 ASP A N 1
ATOM 832 C CA . ASP A 1 103 ? 22.199 -8.370 5.732 1.00 97.06 103 ASP A CA 1
ATOM 833 C C . ASP A 1 103 ? 21.682 -9.819 5.634 1.00 97.06 103 ASP A C 1
ATOM 835 O O . ASP A 1 103 ? 20.483 -10.097 5.776 1.00 97.06 103 ASP A O 1
ATOM 839 N N . PRO A 1 104 ? 22.588 -10.798 5.436 1.00 96.56 104 PRO A N 1
ATOM 840 C CA . PRO A 1 104 ? 22.213 -12.208 5.357 1.00 96.56 104 PRO A CA 1
ATOM 841 C C . PRO A 1 104 ? 21.541 -12.744 6.627 1.00 96.56 104 PRO A C 1
ATOM 843 O O . PRO A 1 104 ? 20.750 -13.687 6.548 1.00 96.56 104 PRO A O 1
ATOM 846 N N . LYS A 1 105 ? 21.833 -12.166 7.804 1.00 97.06 105 LYS A N 1
ATOM 847 C CA . LYS A 1 105 ? 21.242 -12.612 9.073 1.00 97.06 105 LYS A CA 1
ATOM 848 C C . LYS A 1 105 ? 19.793 -12.155 9.172 1.00 97.06 105 LYS A C 1
ATOM 850 O O . LYS A 1 105 ? 18.929 -12.992 9.437 1.00 97.06 105 LYS A O 1
ATOM 855 N N . ARG A 1 106 ? 19.524 -10.875 8.893 1.00 96.75 106 ARG A N 1
ATOM 856 C CA . ARG A 1 106 ? 18.166 -10.307 8.862 1.00 96.75 106 ARG A CA 1
ATOM 857 C C . ARG A 1 106 ? 17.293 -10.999 7.822 1.00 96.75 106 ARG A C 1
ATOM 859 O O . ARG A 1 106 ? 16.155 -11.362 8.128 1.00 96.75 106 ARG A O 1
ATOM 866 N N . LYS A 1 107 ? 17.847 -11.286 6.639 1.00 96.75 107 LYS A N 1
ATOM 867 C CA . LYS A 1 107 ? 17.187 -12.103 5.611 1.00 96.75 107 LYS A CA 1
ATOM 868 C C . LYS A 1 107 ? 16.806 -13.485 6.141 1.00 96.75 107 LYS A C 1
ATOM 870 O O . LYS A 1 107 ? 15.646 -13.886 6.059 1.00 96.75 107 LYS A O 1
ATOM 875 N N . ALA A 1 108 ? 17.767 -14.214 6.711 1.00 95.56 108 ALA A N 1
ATOM 876 C CA . ALA A 1 108 ? 17.544 -15.571 7.206 1.00 95.56 108 ALA A CA 1
ATOM 877 C C . ALA A 1 108 ? 16.569 -15.626 8.394 1.00 95.56 108 ALA A C 1
ATOM 879 O O . ALA A 1 108 ? 15.825 -16.595 8.543 1.00 95.56 108 ALA A O 1
ATOM 880 N N . GLU A 1 109 ? 16.576 -14.626 9.272 1.00 96.12 109 GLU A N 1
ATOM 881 C CA . GLU A 1 109 ? 15.585 -14.476 10.340 1.00 96.12 109 GLU A CA 1
ATOM 882 C C . GLU A 1 109 ? 14.189 -14.212 9.772 1.00 96.12 109 GLU A C 1
ATOM 884 O O . GLU A 1 109 ? 13.240 -14.910 10.117 1.00 96.12 109 GLU A O 1
ATOM 889 N N . SER A 1 110 ? 14.075 -13.273 8.837 1.00 95.88 110 SER A N 1
ATOM 890 C CA . SER A 1 110 ? 12.796 -12.886 8.243 1.00 95.88 110 SER A CA 1
ATOM 891 C C . SER A 1 110 ? 12.181 -13.992 7.382 1.00 95.88 110 SER A C 1
ATOM 893 O O . SER A 1 110 ? 10.968 -14.161 7.351 1.00 95.88 110 SER A O 1
ATOM 895 N N . LEU A 1 111 ? 12.988 -14.833 6.734 1.00 93.88 111 LEU A N 1
ATOM 896 C CA . LEU A 1 111 ? 12.494 -16.052 6.080 1.00 93.88 111 LEU A CA 1
ATOM 897 C C . LEU A 1 111 ? 11.966 -17.087 7.094 1.00 93.88 111 LEU A C 1
ATOM 899 O O . LEU A 1 111 ? 11.030 -17.834 6.806 1.00 93.88 111 LEU A O 1
ATOM 903 N N . ARG A 1 112 ? 12.523 -17.107 8.312 1.00 91.81 112 ARG A N 1
ATOM 904 C CA . ARG A 1 112 ? 12.115 -17.994 9.416 1.00 91.81 112 ARG A CA 1
ATOM 905 C C . ARG A 1 112 ? 11.036 -17.416 10.321 1.00 91.81 112 ARG A C 1
ATOM 907 O O . ARG A 1 112 ? 10.550 -18.142 11.181 1.00 91.81 112 ARG A O 1
ATOM 914 N N . SER A 1 113 ? 10.627 -16.166 10.140 1.00 94.62 113 SER A N 1
ATOM 915 C CA . SER A 1 113 ? 9.522 -15.575 10.887 1.00 94.62 113 SER A CA 1
ATOM 916 C C . SER A 1 113 ? 8.812 -14.518 10.054 1.00 94.62 113 SER A C 1
ATOM 918 O O . SER A 1 113 ? 9.389 -13.489 9.713 1.00 94.62 113 SER A O 1
ATOM 920 N N . PHE A 1 114 ? 7.532 -14.751 9.774 1.00 94.69 114 PHE A N 1
ATOM 921 C CA . PHE A 1 114 ? 6.666 -13.775 9.129 1.00 94.69 114 PHE A CA 1
ATOM 922 C C . PHE A 1 114 ? 6.513 -12.516 9.989 1.00 94.69 114 PHE A C 1
ATOM 924 O O . PHE A 1 114 ? 6.486 -11.404 9.466 1.00 94.69 114 PHE A O 1
ATOM 931 N N . LYS A 1 115 ? 6.492 -12.672 11.317 1.00 94.50 115 LYS A N 1
ATOM 932 C CA . LYS A 1 115 ? 6.539 -11.540 12.248 1.00 94.50 115 LYS A CA 1
ATOM 933 C C . LYS A 1 115 ? 7.811 -10.709 12.048 1.00 94.50 115 LYS A C 1
ATOM 935 O O . LYS A 1 115 ? 7.704 -9.509 11.807 1.00 94.50 115 LYS A O 1
ATOM 940 N N . ALA A 1 116 ? 8.989 -11.342 12.088 1.00 95.25 116 ALA A N 1
ATOM 941 C CA . ALA A 1 116 ? 10.257 -10.635 11.886 1.00 95.25 116 ALA A CA 1
ATOM 942 C C . ALA A 1 116 ? 10.339 -10.005 10.488 1.00 95.25 116 ALA A C 1
ATOM 944 O O . ALA A 1 116 ? 10.841 -8.899 10.341 1.00 95.25 116 ALA A O 1
ATOM 945 N N . PHE A 1 117 ? 9.788 -10.658 9.462 1.00 95.69 117 PHE A N 1
ATOM 946 C CA . PHE A 1 117 ? 9.683 -10.096 8.116 1.00 95.69 117 PHE A CA 1
ATOM 947 C C . PHE A 1 117 ? 8.879 -8.789 8.088 1.00 95.69 117 PHE A C 1
ATOM 949 O O . PHE A 1 117 ? 9.349 -7.789 7.542 1.00 95.69 117 PHE A O 1
ATOM 956 N N . CYS A 1 118 ? 7.697 -8.777 8.709 1.00 91.94 118 CYS A N 1
ATOM 957 C CA . CYS A 1 118 ? 6.884 -7.572 8.860 1.00 91.94 118 CYS A CA 1
ATOM 958 C C . CYS A 1 118 ? 7.649 -6.471 9.617 1.00 91.94 118 CYS A C 1
ATOM 960 O O . CYS A 1 118 ? 7.700 -5.332 9.162 1.00 91.94 118 CYS A O 1
ATOM 962 N N . GLU A 1 119 ? 8.304 -6.820 10.724 1.00 91.94 119 GLU A N 1
ATOM 963 C CA . GLU A 1 119 ? 9.052 -5.875 11.566 1.00 91.94 119 GLU A CA 1
ATOM 964 C C . GLU A 1 119 ? 10.350 -5.366 10.924 1.00 91.94 119 GLU A C 1
ATOM 966 O O . GLU A 1 119 ? 10.800 -4.273 11.246 1.00 91.94 119 GLU A O 1
ATOM 971 N N . ASN A 1 120 ? 10.977 -6.121 10.022 1.00 93.25 120 ASN A N 1
ATOM 972 C CA . ASN A 1 120 ? 12.238 -5.729 9.394 1.00 93.25 120 ASN A CA 1
ATOM 973 C C . ASN A 1 120 ? 12.030 -4.897 8.129 1.00 93.25 120 ASN A C 1
ATOM 975 O O . ASN A 1 120 ? 12.723 -3.895 7.945 1.00 93.25 120 ASN A O 1
ATOM 979 N N . TYR A 1 121 ? 11.078 -5.290 7.278 1.00 91.00 121 TYR A N 1
ATOM 980 C CA . TYR A 1 121 ? 10.904 -4.698 5.947 1.00 91.00 121 TYR A CA 1
ATOM 981 C C . TYR A 1 121 ? 9.705 -3.767 5.839 1.00 91.00 121 TYR A C 1
ATOM 983 O O . TYR A 1 121 ? 9.642 -2.965 4.917 1.00 91.00 121 TYR A O 1
ATOM 991 N N . PHE A 1 122 ? 8.760 -3.835 6.770 1.00 82.69 122 PHE A N 1
ATOM 992 C CA . PHE A 1 122 ? 7.541 -3.032 6.742 1.00 82.69 122 PHE A CA 1
ATOM 993 C C . PHE A 1 122 ? 7.390 -2.244 8.045 1.00 82.69 122 PHE A C 1
ATOM 995 O O . PHE A 1 122 ? 6.292 -2.125 8.578 1.00 82.69 122 PHE A O 1
ATOM 1002 N N . LYS A 1 123 ? 8.498 -1.698 8.560 1.00 75.12 123 LYS A N 1
ATOM 1003 C CA . LYS A 1 123 ? 8.557 -0.943 9.826 1.00 75.12 123 LYS A CA 1
ATOM 1004 C C . LYS A 1 123 ? 7.529 0.175 9.895 1.00 75.12 123 LYS A C 1
ATOM 1006 O O . LYS A 1 123 ? 6.847 0.291 10.901 1.00 75.12 123 LYS A O 1
ATOM 1011 N N . ASP A 1 124 ? 7.347 0.907 8.803 1.00 56.38 124 ASP A N 1
ATOM 1012 C CA . ASP A 1 124 ? 6.387 2.014 8.731 1.00 56.38 124 ASP A CA 1
ATOM 1013 C C . ASP A 1 124 ? 4.922 1.543 8.823 1.00 56.38 124 ASP A C 1
ATOM 1015 O O . ASP A 1 124 ? 4.025 2.333 9.087 1.00 56.38 124 ASP A O 1
ATOM 1019 N N . VAL A 1 125 ? 4.677 0.239 8.647 1.00 56.97 125 VAL A N 1
ATOM 1020 C CA . VAL A 1 125 ? 3.356 -0.403 8.737 1.00 56.97 125 VAL A CA 1
ATOM 1021 C C . VAL A 1 125 ? 3.202 -1.208 10.036 1.00 56.97 125 VAL A C 1
ATOM 1023 O O . VAL A 1 125 ? 2.123 -1.233 10.622 1.00 56.97 125 VAL A O 1
ATOM 1026 N N . PHE A 1 126 ? 4.265 -1.868 10.506 1.00 69.56 126 PHE A N 1
ATOM 1027 C CA . PHE A 1 126 ? 4.274 -2.742 11.688 1.00 69.56 126 PHE A CA 1
ATOM 1028 C C . PHE A 1 126 ? 5.219 -2.222 12.781 1.00 69.56 126 PHE A C 1
ATOM 10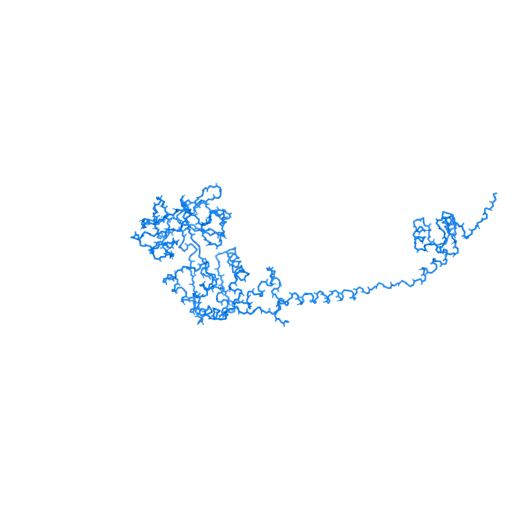30 O O . PHE A 1 126 ? 6.018 -2.970 13.338 1.00 69.56 126 PHE A O 1
ATOM 1037 N N . TYR A 1 127 ? 5.129 -0.931 13.099 1.00 58.09 127 TYR A N 1
ATOM 1038 C CA . TYR A 1 127 ? 5.885 -0.301 14.192 1.00 58.09 127 TYR A CA 1
ATOM 1039 C C . TYR A 1 127 ? 5.259 -0.539 15.577 1.00 58.09 127 TYR A C 1
ATOM 1041 O O . TYR A 1 127 ? 5.843 -0.181 16.599 1.00 58.09 127 TYR A O 1
ATOM 1049 N N . LEU A 1 128 ? 4.061 -1.127 15.623 1.00 49.28 128 LEU A N 1
ATOM 1050 C CA . LEU A 1 128 ? 3.274 -1.325 16.837 1.00 49.28 128 LEU A CA 1
ATOM 1051 C C . LEU A 1 128 ? 3.381 -2.755 17.365 1.00 49.28 128 LEU A C 1
ATOM 1053 O O . LEU A 1 128 ? 3.600 -3.709 16.620 1.00 49.28 128 LEU A O 1
ATOM 1057 N N . LYS A 1 129 ? 3.161 -2.911 18.674 1.00 65.25 129 LYS A N 1
ATOM 1058 C CA . LYS A 1 129 ? 3.144 -4.225 19.320 1.00 65.25 129 LYS A CA 1
ATOM 1059 C C . LYS A 1 129 ? 1.986 -5.077 18.788 1.00 65.25 129 LYS A C 1
ATOM 1061 O O . LYS A 1 129 ? 0.844 -4.630 18.721 1.00 65.25 129 LYS A O 1
ATOM 1066 N N . TRP A 1 130 ? 2.281 -6.333 18.472 1.00 75.56 130 TRP A N 1
ATOM 1067 C CA . TRP A 1 130 ? 1.293 -7.311 18.024 1.00 75.56 130 TRP A CA 1
ATOM 1068 C C . TRP A 1 130 ? 0.310 -7.691 19.136 1.00 75.56 130 TRP A C 1
ATOM 1070 O O . TRP A 1 130 ? 0.710 -7.905 20.282 1.00 75.56 130 TRP A O 1
ATOM 1080 N N . SER A 1 131 ? -0.969 -7.819 18.779 1.00 69.62 131 SER A N 1
ATOM 1081 C CA . SER A 1 131 ? -2.005 -8.377 19.657 1.00 69.62 131 SER A CA 1
ATOM 1082 C C . SER A 1 131 ? -2.018 -9.907 19.593 1.00 69.62 131 SER A C 1
ATOM 1084 O O . SER A 1 131 ? -1.541 -10.498 18.624 1.00 69.62 131 SER A O 1
ATOM 1086 N N . GLU A 1 132 ? -2.631 -10.550 20.588 1.00 64.75 132 GLU A N 1
ATOM 1087 C CA . GLU A 1 132 ? -2.795 -12.011 20.623 1.00 64.75 132 GLU A CA 1
ATOM 1088 C C . GLU A 1 132 ? -3.501 -12.560 19.374 1.00 64.75 132 GLU A C 1
ATOM 1090 O O . GLU A 1 132 ? -3.117 -13.603 18.850 1.00 64.75 132 GLU A O 1
ATOM 1095 N N . ASP A 1 133 ? -4.491 -11.845 18.836 1.00 63.84 133 ASP A N 1
ATOM 1096 C CA . ASP A 1 133 ? -5.173 -12.263 17.606 1.00 63.84 133 ASP A CA 1
ATOM 1097 C C . ASP A 1 133 ? -4.267 -12.180 16.381 1.00 63.84 133 ASP A C 1
ATOM 1099 O O . ASP A 1 133 ? -4.253 -13.102 15.562 1.00 63.84 133 ASP A O 1
ATOM 1103 N N . HIS A 1 134 ? -3.450 -11.128 16.277 1.00 74.19 134 HIS A N 1
ATOM 1104 C CA . HIS A 1 134 ? -2.451 -11.055 15.217 1.00 74.19 134 HIS A CA 1
ATOM 1105 C C . HIS A 1 134 ? -1.440 -12.193 15.332 1.00 74.19 134 HIS A C 1
ATOM 1107 O O . HIS A 1 134 ? -1.113 -12.807 14.322 1.00 74.19 134 HIS A O 1
ATOM 1113 N N . LEU A 1 135 ? -0.980 -12.509 16.544 1.00 84.44 135 LEU A N 1
ATOM 1114 C CA . LEU A 1 135 ? -0.035 -13.601 16.774 1.00 84.44 135 LEU A CA 1
ATOM 1115 C C . LEU A 1 135 ? -0.635 -14.956 16.377 1.00 84.44 135 LEU A C 1
ATOM 1117 O O . LEU A 1 135 ? 0.024 -15.718 15.672 1.00 84.44 135 LEU A O 1
ATOM 1121 N N . ARG A 1 136 ? -1.906 -15.222 16.707 1.00 77.62 136 ARG A N 1
ATOM 1122 C CA . ARG A 1 136 ? -2.620 -16.430 16.248 1.00 77.62 136 ARG A CA 1
ATOM 1123 C C . ARG A 1 136 ? -2.734 -16.497 14.725 1.00 77.62 136 ARG A C 1
ATOM 1125 O O . ARG A 1 136 ? -2.600 -17.571 14.139 1.00 77.62 136 ARG A O 1
ATOM 1132 N N . VAL A 1 137 ? -3.016 -15.371 14.067 1.00 81.06 137 VAL A N 1
ATOM 1133 C CA . VAL A 1 137 ? -3.095 -15.298 12.599 1.00 81.06 137 VAL A CA 1
ATOM 1134 C C . VAL A 1 137 ? -1.721 -15.524 11.968 1.00 81.06 137 VAL A C 1
ATOM 1136 O O . VAL A 1 137 ? -1.609 -16.331 11.048 1.00 81.06 137 VAL A O 1
ATOM 1139 N N . ILE A 1 138 ? -0.678 -14.871 12.485 1.00 89.50 138 ILE A N 1
ATOM 1140 C CA . ILE A 1 138 ? 0.712 -15.053 12.052 1.00 89.50 138 ILE A CA 1
ATOM 1141 C C . ILE A 1 138 ? 1.110 -16.520 12.177 1.00 89.50 138 ILE A C 1
ATOM 1143 O O . ILE A 1 138 ? 1.620 -17.083 11.216 1.00 89.50 138 ILE A O 1
ATOM 1147 N N . GLU A 1 139 ? 0.825 -17.163 13.309 1.00 89.69 139 GLU A N 1
ATOM 1148 C CA . GLU A 1 139 ? 1.148 -18.574 13.520 1.00 89.69 139 GLU A CA 1
ATOM 1149 C C . GLU A 1 139 ? 0.482 -19.474 12.465 1.00 89.69 139 GLU A C 1
ATOM 1151 O O . GLU A 1 139 ? 1.122 -20.359 11.894 1.00 89.69 139 GLU A O 1
ATOM 1156 N N . LYS A 1 140 ? -0.797 -19.227 12.149 1.00 85.88 140 LYS A N 1
ATOM 1157 C CA . LYS A 1 140 ? -1.518 -19.975 11.106 1.00 85.88 140 LYS A CA 1
ATOM 1158 C C . LYS A 1 140 ? -0.938 -19.738 9.712 1.00 85.88 140 LYS A C 1
ATOM 1160 O O . LYS A 1 140 ? -0.821 -20.696 8.945 1.00 85.88 140 LYS A O 1
ATOM 1165 N N . ILE A 1 141 ? -0.563 -18.498 9.391 1.00 88.94 141 ILE A N 1
ATOM 1166 C CA . ILE A 1 141 ? 0.110 -18.149 8.132 1.00 88.94 141 ILE A CA 1
ATOM 1167 C C . ILE A 1 141 ? 1.443 -18.892 8.040 1.00 88.94 141 ILE A C 1
ATOM 1169 O O . ILE A 1 141 ? 1.670 -19.616 7.074 1.00 88.94 141 ILE A O 1
ATOM 1173 N N . GLU A 1 142 ? 2.296 -18.775 9.059 1.00 91.44 142 GLU A N 1
ATOM 1174 C CA . GLU A 1 142 ? 3.611 -19.415 9.086 1.00 91.44 142 GLU A CA 1
ATOM 1175 C C . GLU A 1 142 ? 3.516 -20.932 8.943 1.00 91.44 142 GLU A C 1
ATOM 1177 O O . GLU A 1 142 ? 4.242 -21.523 8.142 1.00 91.44 142 GLU A O 1
ATOM 1182 N N . ARG A 1 143 ? 2.591 -21.562 9.676 1.00 89.50 143 ARG A N 1
ATOM 1183 C CA . ARG A 1 143 ? 2.353 -23.005 9.597 1.00 89.50 143 ARG A CA 1
ATOM 1184 C C . ARG A 1 143 ? 1.963 -23.426 8.183 1.00 89.50 143 ARG A C 1
ATOM 1186 O O . ARG A 1 143 ? 2.530 -24.380 7.659 1.00 89.50 143 ARG A O 1
ATOM 1193 N N . SER A 1 144 ? 1.034 -22.695 7.569 1.00 87.75 144 SER A N 1
ATOM 1194 C CA . SER A 1 144 ? 0.508 -23.021 6.239 1.00 87.75 144 SER A CA 1
ATOM 1195 C C . SER A 1 144 ? 1.555 -22.843 5.147 1.00 87.75 144 SER A C 1
ATOM 1197 O O . SER A 1 144 ? 1.647 -23.675 4.251 1.00 87.75 144 SER A O 1
ATOM 1199 N N . VAL A 1 145 ? 2.375 -21.792 5.242 1.00 86.38 145 VAL A N 1
ATOM 1200 C CA . VAL A 1 145 ? 3.462 -21.529 4.291 1.00 86.38 145 VAL A CA 1
ATOM 1201 C C . VAL A 1 145 ? 4.588 -22.560 4.440 1.00 86.38 145 VAL A C 1
ATOM 1203 O O . VAL A 1 145 ? 5.084 -23.054 3.437 1.00 86.38 145 VAL A O 1
ATOM 1206 N N . ARG A 1 146 ? 4.989 -22.934 5.664 1.00 86.19 146 ARG A N 1
ATOM 1207 C CA . ARG A 1 146 ? 6.153 -23.821 5.876 1.00 86.19 146 ARG A CA 1
ATOM 1208 C C . ARG A 1 146 ? 5.860 -25.308 5.756 1.00 86.19 146 ARG A C 1
ATOM 1210 O O . ARG A 1 146 ? 6.707 -26.061 5.288 1.00 86.19 146 ARG A O 1
ATOM 1217 N N . HIS A 1 147 ? 4.711 -25.743 6.255 1.00 85.75 147 HIS A N 1
ATOM 1218 C CA . HIS A 1 147 ? 4.400 -27.166 6.411 1.00 85.75 147 HIS A CA 1
ATOM 1219 C C . HIS A 1 147 ? 3.239 -27.611 5.522 1.00 85.75 147 HIS A C 1
ATOM 1221 O O . HIS A 1 147 ? 2.860 -28.780 5.542 1.00 85.75 147 HIS A O 1
ATOM 1227 N N . GLY A 1 148 ? 2.687 -26.686 4.733 1.00 76.31 148 GLY A N 1
ATOM 1228 C CA . GLY A 1 148 ? 1.441 -26.899 4.022 1.00 76.31 148 GLY A CA 1
ATOM 1229 C C . GLY A 1 148 ? 0.237 -26.847 4.962 1.00 76.31 148 GLY A C 1
ATOM 1230 O O . GLY A 1 148 ? 0.333 -26.952 6.186 1.00 76.31 148 GLY A O 1
ATOM 1231 N N . GLY A 1 149 ? -0.934 -26.649 4.372 1.00 73.19 149 GLY A N 1
ATOM 1232 C CA . GLY A 1 149 ? -2.191 -26.546 5.100 1.00 73.19 149 GLY A CA 1
ATOM 1233 C C . GLY A 1 149 ? -3.183 -25.668 4.358 1.00 73.19 149 GLY A C 1
ATOM 1234 O O . GLY A 1 149 ? -2.809 -24.814 3.556 1.00 73.19 149 GLY A O 1
ATOM 1235 N N . LEU A 1 150 ? -4.468 -25.885 4.623 1.00 65.19 150 LEU A N 1
ATOM 1236 C CA . LEU A 1 150 ? -5.525 -25.018 4.121 1.00 65.19 150 LEU A CA 1
ATOM 1237 C C . LEU A 1 150 ? -5.782 -23.930 5.159 1.00 65.19 150 LEU A C 1
ATOM 1239 O O . LEU A 1 150 ? -6.388 -24.178 6.200 1.00 65.19 150 LEU A O 1
ATOM 1243 N N . PHE A 1 151 ? -5.315 -22.720 4.869 1.00 63.75 151 PHE A N 1
ATOM 1244 C CA . PHE A 1 151 ? -5.635 -21.535 5.650 1.00 63.75 151 PHE A CA 1
ATOM 1245 C C . PHE A 1 151 ? -6.374 -20.538 4.769 1.00 63.75 151 PHE A C 1
ATOM 1247 O O . PHE A 1 151 ? -5.789 -19.847 3.939 1.00 63.75 151 PHE A O 1
ATOM 1254 N N . ALA A 1 152 ? -7.689 -20.487 4.956 1.00 58.41 152 ALA A N 1
ATOM 1255 C CA . ALA A 1 152 ? -8.521 -19.436 4.408 1.00 58.41 152 ALA A CA 1
ATOM 1256 C C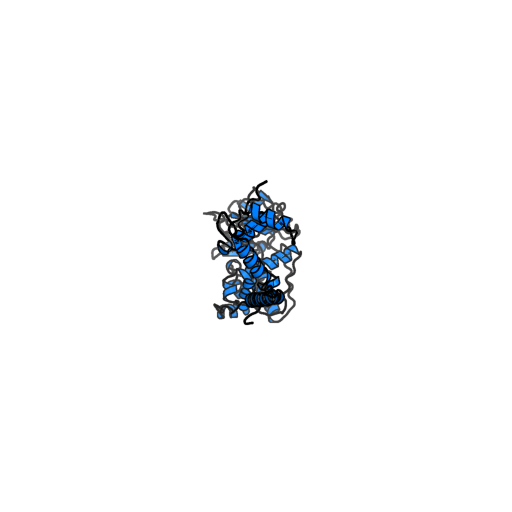 . ALA A 1 152 ? -8.708 -18.375 5.490 1.00 58.41 152 ALA A C 1
ATOM 1258 O O . ALA A 1 152 ? -9.342 -18.618 6.517 1.00 58.41 152 ALA A O 1
ATOM 1259 N N . MET A 1 153 ? -8.155 -17.192 5.252 1.00 58.09 153 MET A N 1
ATOM 1260 C CA . MET A 1 153 ? -8.451 -16.026 6.066 1.00 58.09 153 MET A CA 1
ATOM 1261 C C . MET A 1 153 ? -9.539 -15.219 5.368 1.00 58.09 153 MET A C 1
ATOM 1263 O O . MET A 1 153 ? -9.266 -14.354 4.538 1.00 58.09 153 MET A O 1
ATOM 1267 N N . ALA A 1 154 ? -10.790 -15.532 5.691 1.00 51.69 154 ALA A N 1
ATOM 1268 C CA . ALA A 1 154 ? -11.916 -14.688 5.332 1.00 51.69 154 ALA A CA 1
ATOM 1269 C C . ALA A 1 154 ? -11.954 -13.518 6.319 1.00 51.69 154 ALA A C 1
ATOM 1271 O O . ALA A 1 154 ? -12.565 -13.609 7.376 1.00 51.69 154 ALA A O 1
ATOM 1272 N N . MET A 1 155 ? -11.249 -12.439 5.988 1.00 46.31 155 MET A N 1
ATOM 1273 C CA . MET A 1 155 ? -11.502 -11.127 6.581 1.00 46.31 155 MET A CA 1
ATOM 1274 C C . MET A 1 155 ? -12.679 -10.532 5.799 1.00 46.31 155 MET A C 1
ATOM 1276 O O . MET A 1 155 ? -12.500 -10.254 4.605 1.00 46.31 155 MET A O 1
ATOM 1280 N N . PRO A 1 156 ? -13.887 -10.393 6.377 1.00 38.03 156 PRO A N 1
ATOM 1281 C CA . PRO A 1 156 ? -14.970 -9.678 5.715 1.00 38.03 156 PRO A CA 1
ATOM 1282 C C . PRO A 1 156 ? -14.464 -8.342 5.154 1.00 38.03 156 PRO A C 1
ATOM 1284 O O . PRO A 1 156 ? -13.632 -7.664 5.757 1.00 38.03 156 PRO A O 1
ATOM 1287 N N . ARG A 1 157 ? -14.940 -7.930 3.975 1.00 40.00 157 ARG A N 1
ATOM 1288 C CA . ARG A 1 157 ? -14.683 -6.557 3.518 1.00 40.00 157 ARG A CA 1
ATOM 1289 C C . ARG A 1 157 ? -15.280 -5.622 4.572 1.00 40.00 157 ARG A C 1
ATOM 1291 O O . ARG A 1 157 ? -16.468 -5.726 4.826 1.00 40.00 157 ARG A O 1
ATOM 1298 N N . GLY A 1 158 ? -14.461 -4.767 5.184 1.00 42.78 158 GLY A N 1
ATOM 1299 C CA . GLY A 1 158 ? -14.906 -3.935 6.303 1.00 42.78 158 GLY A CA 1
ATOM 1300 C C . GLY A 1 158 ? -14.932 -4.639 7.663 1.00 42.78 158 GLY A C 1
ATOM 1301 O O . GLY A 1 158 ? -15.526 -4.094 8.584 1.00 42.78 158 GLY A O 1
ATOM 1302 N N . SER A 1 159 ? -14.280 -5.801 7.829 1.00 38.31 159 SER A N 1
ATOM 1303 C CA . SER A 1 159 ? -14.065 -6.372 9.160 1.00 38.31 159 SER A CA 1
ATOM 1304 C C . SER A 1 159 ? -13.125 -5.480 9.960 1.00 38.31 159 SER A C 1
ATOM 1306 O O . SER A 1 159 ? -11.900 -5.529 9.797 1.00 38.31 159 SER A O 1
ATOM 1308 N N . GLY A 1 160 ? -13.749 -4.649 10.786 1.00 49.59 160 GLY A N 1
ATOM 1309 C CA . GLY A 1 160 ? -13.146 -4.036 11.943 1.00 49.59 160 GLY A CA 1
ATOM 1310 C C . GLY A 1 160 ? -12.496 -2.703 11.788 1.00 49.59 160 GLY A C 1
ATOM 1311 O O . GLY A 1 160 ? -11.483 -2.472 12.429 1.00 49.59 160 GLY A O 1
ATOM 1312 N N . LYS A 1 161 ? -13.041 -1.846 10.926 1.00 66.56 161 LYS A N 1
ATOM 1313 C CA . LYS A 1 161 ? -12.674 -0.420 10.824 1.00 66.56 161 LYS A CA 1
ATOM 1314 C C . LYS A 1 161 ? -13.867 0.417 10.378 1.00 66.56 161 LYS A C 1
ATOM 1316 O O . LYS A 1 161 ? -13.695 1.485 9.797 1.00 66.56 161 LYS A O 1
ATOM 1321 N N . ALA A 1 162 ? -15.080 -0.084 10.601 1.00 76.56 162 ALA A N 1
ATOM 1322 C CA . ALA A 1 162 ? -16.274 0.542 10.071 1.00 76.56 162 ALA A CA 1
ATOM 1323 C C . ALA A 1 162 ? -16.721 1.686 10.986 1.00 76.56 162 ALA A C 1
ATOM 1325 O O . ALA A 1 162 ? -16.668 1.576 12.212 1.00 76.56 162 ALA A O 1
ATOM 1326 N N . LEU A 1 163 ? -17.145 2.787 10.376 1.00 88.38 163 LEU A N 1
ATOM 1327 C CA . LEU A 1 163 ? -17.734 3.936 11.057 1.00 88.38 163 LEU A CA 1
ATOM 1328 C C . LEU A 1 163 ? -19.222 4.004 10.716 1.00 88.38 163 LEU A C 1
ATOM 1330 O O . LEU A 1 163 ? -19.635 3.564 9.637 1.00 88.38 163 LEU A O 1
ATOM 1334 N N . ALA A 1 164 ? -20.028 4.545 11.629 1.00 93.62 164 ALA A N 1
ATOM 1335 C CA . ALA A 1 164 ? -21.439 4.809 11.369 1.00 93.62 164 ALA A CA 1
ATOM 1336 C C . ALA A 1 164 ? -21.600 5.716 10.143 1.00 93.62 164 ALA A C 1
ATOM 1338 O O . ALA A 1 164 ? -20.772 6.599 9.909 1.00 93.62 164 ALA A O 1
ATOM 1339 N N . LEU A 1 165 ? -22.645 5.490 9.340 1.00 95.19 165 LEU A N 1
ATOM 1340 C CA . LEU A 1 165 ? -22.833 6.208 8.070 1.00 95.19 165 LEU A CA 1
ATOM 1341 C C . LEU A 1 165 ? -22.918 7.730 8.232 1.00 95.19 165 LEU A C 1
ATOM 1343 O O . LEU A 1 165 ? -22.516 8.461 7.335 1.00 95.19 165 LEU A O 1
ATOM 1347 N N . ASP A 1 166 ? -23.415 8.212 9.362 1.00 95.62 166 ASP A N 1
ATOM 1348 C CA . ASP A 1 166 ? -23.533 9.632 9.684 1.00 95.62 166 ASP A CA 1
ATOM 1349 C C . ASP A 1 166 ? -22.222 10.260 10.187 1.00 95.62 166 ASP A C 1
ATOM 1351 O O . ASP A 1 166 ? -22.169 11.473 10.401 1.00 95.62 166 ASP A O 1
ATOM 1355 N N . THR A 1 167 ? -21.149 9.471 10.331 1.00 94.44 167 THR A N 1
ATOM 1356 C CA . THR A 1 167 ? -19.843 9.973 10.773 1.00 94.44 167 THR A CA 1
ATOM 1357 C C . THR A 1 167 ? -19.324 11.011 9.776 1.00 94.44 167 THR A C 1
ATOM 1359 O O . THR A 1 167 ? -19.129 10.675 8.602 1.00 94.44 167 THR A O 1
ATOM 1362 N N . PRO A 1 168 ? -19.080 12.262 10.202 1.00 95.50 168 PRO A N 1
ATOM 1363 C CA . PRO A 1 168 ? -18.625 13.312 9.305 1.00 95.50 168 PRO A CA 1
ATOM 1364 C C . PRO A 1 168 ? -17.164 13.088 8.910 1.00 95.50 168 PRO A C 1
ATOM 1366 O O . PRO A 1 168 ? -16.333 12.754 9.750 1.00 95.50 168 PRO A O 1
ATOM 1369 N N . LEU A 1 169 ? -16.848 13.303 7.637 1.00 94.25 169 LEU A N 1
ATOM 1370 C CA . LEU A 1 169 ? -15.500 13.192 7.085 1.00 94.25 169 LEU A CA 1
ATOM 1371 C C . LEU A 1 169 ? -15.065 14.553 6.525 1.00 94.25 169 LEU A C 1
ATOM 1373 O O . LEU A 1 169 ? -15.807 15.140 5.726 1.00 94.25 169 LEU A O 1
ATOM 1377 N N . PRO A 1 170 ? -13.897 15.078 6.932 1.00 93.81 170 PRO A N 1
ATOM 1378 C CA . PRO A 1 170 ? -13.369 16.314 6.385 1.00 93.81 170 PRO A CA 1
ATOM 1379 C C . PRO A 1 170 ? -12.803 16.061 4.981 1.00 93.81 170 PRO A C 1
ATOM 1381 O O . PRO A 1 170 ? -12.111 15.073 4.732 1.00 93.81 170 PRO A O 1
ATOM 1384 N N . THR A 1 171 ? -13.092 16.976 4.062 1.00 95.12 171 THR A N 1
ATOM 1385 C CA . THR A 1 171 ? -12.661 16.926 2.659 1.00 95.12 171 THR A CA 1
ATOM 1386 C C . THR A 1 171 ? -12.076 18.279 2.252 1.00 95.12 171 THR A C 1
ATOM 1388 O O . THR A 1 171 ? -12.409 19.295 2.874 1.00 95.12 171 THR A O 1
ATOM 1391 N N . PRO A 1 172 ? -11.280 18.355 1.172 1.00 94.50 172 PRO A N 1
ATOM 1392 C CA . PRO A 1 172 ? -10.785 19.635 0.658 1.00 94.50 172 PRO A CA 1
ATOM 1393 C C . PRO A 1 172 ? -11.887 20.660 0.337 1.00 94.50 172 PRO A C 1
ATOM 1395 O O . PRO A 1 172 ? -11.643 21.862 0.398 1.00 94.50 172 PRO A O 1
ATOM 1398 N N . ASN A 1 173 ? -13.106 20.197 0.038 1.00 91.62 173 ASN A N 1
ATOM 1399 C CA . ASN A 1 173 ? -14.240 21.037 -0.358 1.00 91.62 173 ASN A CA 1
ATOM 1400 C C . ASN A 1 173 ? -15.286 21.230 0.758 1.00 91.62 173 ASN A C 1
ATOM 1402 O O . ASN A 1 173 ? -16.392 21.697 0.488 1.00 91.62 173 ASN A O 1
ATOM 1406 N N . GLY A 1 174 ? -14.964 20.873 2.006 1.00 93.44 174 GLY A N 1
ATOM 1407 C CA . GLY A 1 174 ? -15.871 20.980 3.149 1.00 93.44 174 GLY A CA 1
ATOM 1408 C C . GLY A 1 174 ? -16.047 19.649 3.870 1.00 93.44 174 GLY A C 1
ATOM 1409 O O . GLY A 1 174 ? -15.071 18.985 4.206 1.00 93.44 174 GLY A O 1
ATOM 1410 N N . TRP A 1 175 ? -17.290 19.250 4.121 1.00 95.44 175 TRP A N 1
ATOM 1411 C CA . TRP A 1 175 ? -17.611 18.041 4.880 1.00 95.44 175 TRP A CA 1
ATOM 1412 C C . TRP A 1 175 ? -18.519 17.116 4.081 1.00 95.44 175 TRP A C 1
ATOM 1414 O O . TRP A 1 175 ? -19.444 17.573 3.413 1.00 95.44 175 TRP A O 1
ATOM 1424 N N . THR A 1 176 ? -18.280 15.818 4.212 1.00 96.12 176 THR A N 1
ATOM 1425 C CA . THR A 1 176 ? -19.183 14.753 3.764 1.00 96.12 176 THR A CA 1
ATOM 1426 C C . THR A 1 176 ? -19.457 13.803 4.931 1.00 96.12 176 THR A C 1
ATOM 1428 O O . THR A 1 176 ? -19.060 14.079 6.066 1.00 96.12 176 THR A O 1
ATOM 1431 N N . THR A 1 177 ? -20.139 12.693 4.682 1.00 96.81 177 THR A N 1
ATOM 1432 C CA . THR A 1 177 ? -20.362 11.630 5.666 1.00 96.81 177 THR A CA 1
ATOM 1433 C C . THR A 1 177 ? -19.770 10.312 5.179 1.00 96.81 177 THR A C 1
ATOM 1435 O O . THR A 1 177 ? -19.537 10.118 3.985 1.00 96.81 177 THR A O 1
ATOM 1438 N N . MET A 1 178 ? -19.550 9.367 6.091 1.00 95.06 178 MET A N 1
ATOM 1439 C CA . MET A 1 178 ? -19.158 7.998 5.746 1.00 95.06 178 MET A CA 1
ATOM 1440 C C . MET A 1 178 ? -20.179 7.313 4.807 1.00 95.06 178 MET A C 1
ATOM 1442 O O . MET A 1 178 ? -19.825 6.485 3.960 1.00 95.06 178 MET A O 1
ATOM 1446 N N . GLY A 1 179 ? -21.458 7.673 4.916 1.00 94.31 179 GLY A N 1
ATOM 1447 C CA . GLY A 1 179 ? -22.534 7.206 4.047 1.00 94.31 179 GLY A CA 1
ATOM 1448 C C . GLY A 1 179 ? -22.495 7.819 2.651 1.00 94.31 179 GLY A C 1
ATOM 1449 O O . GLY A 1 179 ? -22.782 7.122 1.674 1.00 94.31 179 GLY A O 1
ATOM 1450 N N . ASP A 1 180 ? -22.081 9.078 2.536 1.00 96.19 180 ASP A N 1
ATOM 1451 C CA . ASP A 1 180 ? -22.124 9.835 1.283 1.00 96.19 180 ASP A CA 1
ATOM 1452 C C . ASP A 1 180 ? -20.822 9.781 0.491 1.00 96.19 180 ASP A C 1
ATOM 1454 O O . ASP A 1 180 ? -20.884 9.788 -0.736 1.00 96.19 180 ASP A O 1
ATOM 1458 N N . ILE A 1 181 ? -19.671 9.609 1.149 1.00 94.44 181 ILE A N 1
ATOM 1459 C CA . ILE A 1 181 ? -18.362 9.532 0.486 1.00 94.44 181 ILE A CA 1
ATOM 1460 C C . ILE A 1 181 ? -18.354 8.457 -0.615 1.00 94.44 181 ILE A C 1
ATOM 1462 O O . ILE A 1 181 ? -18.888 7.344 -0.455 1.00 94.44 181 ILE A O 1
ATOM 1466 N N . ARG A 1 182 ? -17.772 8.777 -1.769 1.00 89.00 182 ARG A N 1
ATOM 1467 C CA . ARG A 1 182 ? -17.665 7.882 -2.930 1.00 89.00 182 ARG A CA 1
ATOM 1468 C C . ARG A 1 182 ? -16.207 7.642 -3.310 1.00 89.00 182 ARG A C 1
ATOM 1470 O O . ARG A 1 182 ? -15.322 8.450 -3.053 1.00 89.00 182 ARG A O 1
ATOM 1477 N N . THR A 1 183 ? -15.951 6.499 -3.945 1.00 86.56 183 THR A N 1
ATOM 1478 C CA . THR A 1 183 ? -14.647 6.224 -4.561 1.00 86.56 183 THR A CA 1
ATOM 1479 C C . THR A 1 183 ? -14.319 7.308 -5.585 1.00 86.56 183 THR A C 1
ATOM 1481 O O . THR A 1 183 ? -15.163 7.669 -6.401 1.00 86.56 183 THR A O 1
ATOM 1484 N N . GLY A 1 184 ? -13.093 7.819 -5.529 1.00 85.38 184 GLY A N 1
ATOM 1485 C CA . GLY A 1 184 ? -12.604 8.925 -6.345 1.00 85.38 184 GLY A CA 1
ATOM 1486 C C . GLY A 1 184 ? -12.606 10.280 -5.636 1.00 85.38 184 GLY A C 1
ATOM 1487 O O . GLY A 1 184 ? -11.844 11.145 -6.066 1.00 85.38 184 GLY A O 1
ATOM 1488 N N . GLU A 1 185 ? -13.389 10.452 -4.567 1.00 93.94 185 GLU A N 1
ATOM 1489 C CA . GLU A 1 185 ? -13.399 11.666 -3.739 1.00 93.94 185 GLU A CA 1
ATOM 1490 C C . GLU A 1 185 ? -12.180 11.727 -2.809 1.00 93.94 185 GLU A C 1
ATOM 1492 O O . GLU A 1 185 ? -11.449 10.747 -2.666 1.00 93.94 185 GLU A O 1
ATOM 1497 N N . GLU A 1 186 ? -11.941 12.881 -2.188 1.00 95.94 186 GLU A N 1
ATOM 1498 C CA . GLU A 1 186 ? -10.771 13.124 -1.338 1.00 95.94 186 GLU A CA 1
ATOM 1499 C C . GLU A 1 186 ? -11.180 13.387 0.112 1.00 95.94 186 GLU A C 1
ATOM 1501 O O . GLU A 1 186 ? -12.119 14.134 0.386 1.00 95.94 186 GLU A O 1
ATOM 1506 N N . VAL A 1 187 ? -10.430 12.793 1.035 1.00 94.31 187 VAL A N 1
ATOM 1507 C CA . VAL A 1 187 ? -10.454 13.073 2.477 1.00 94.31 187 VAL A CA 1
ATOM 1508 C C . VAL A 1 187 ? -9.063 13.537 2.907 1.00 94.31 187 VAL A C 1
ATOM 1510 O O . VAL A 1 187 ? -8.144 13.551 2.093 1.00 94.31 187 VAL A O 1
ATOM 1513 N N . PHE A 1 188 ? -8.880 13.918 4.166 1.00 91.25 188 PHE A N 1
ATOM 1514 C CA . PHE A 1 188 ? -7.545 14.217 4.688 1.00 91.25 188 PHE A CA 1
ATOM 1515 C C . PHE A 1 188 ? -6.892 12.989 5.326 1.00 91.25 188 PHE A C 1
ATOM 1517 O O . PHE A 1 188 ? -7.549 12.248 6.062 1.00 91.25 188 PHE A O 1
ATOM 1524 N N . ASP A 1 189 ? -5.603 12.790 5.053 1.00 84.12 189 ASP A N 1
ATOM 1525 C CA . ASP A 1 189 ? -4.738 11.889 5.815 1.00 84.12 189 ASP A CA 1
ATOM 1526 C C . ASP A 1 189 ? -4.427 12.463 7.210 1.00 84.12 189 ASP A C 1
ATOM 1528 O O . ASP A 1 189 ? -4.832 13.575 7.555 1.00 84.12 189 ASP A O 1
ATOM 1532 N N . GLU A 1 190 ? -3.718 11.710 8.044 1.00 78.38 190 GLU A N 1
ATOM 1533 C CA . GLU A 1 190 ? -3.380 12.119 9.407 1.00 78.38 190 GLU A CA 1
ATOM 1534 C C . GLU A 1 190 ? -2.412 13.309 9.494 1.00 78.38 190 GLU A C 1
ATOM 1536 O O . GLU A 1 190 ? -2.317 13.933 10.549 1.00 78.38 190 GLU A O 1
ATOM 1541 N N . GLN A 1 191 ? -1.699 13.635 8.410 1.00 80.81 191 GLN A N 1
ATOM 1542 C CA . GLN A 1 191 ? -0.893 14.854 8.304 1.00 80.81 191 GLN A CA 1
ATOM 1543 C C . GLN A 1 191 ? -1.698 16.051 7.778 1.00 80.81 191 GLN A C 1
ATOM 1545 O O . GLN A 1 191 ? -1.162 17.157 7.694 1.00 80.81 191 GLN A O 1
ATOM 1550 N N . GLY A 1 192 ? -2.973 15.857 7.434 1.00 83.69 192 GLY A N 1
ATOM 1551 C CA . GLY A 1 192 ? -3.827 16.889 6.861 1.00 83.69 192 GLY A CA 1
ATOM 1552 C C . GLY A 1 192 ? -3.632 17.094 5.358 1.00 83.69 192 GLY A C 1
ATOM 1553 O O . GLY A 1 192 ? -4.105 18.100 4.826 1.00 83.69 192 GLY A O 1
ATOM 1554 N N . ASN A 1 193 ? -2.964 16.178 4.650 1.00 89.81 193 ASN A N 1
ATOM 1555 C CA . ASN A 1 193 ? -2.870 16.234 3.192 1.00 89.81 193 ASN A CA 1
ATOM 1556 C C . ASN A 1 193 ? -4.091 15.564 2.543 1.00 89.81 193 ASN A C 1
ATOM 1558 O O . ASN A 1 193 ? -4.607 14.577 3.073 1.00 89.81 193 ASN A O 1
ATOM 1562 N N . PRO A 1 194 ? -4.563 16.055 1.384 1.00 93.50 194 PRO A N 1
ATOM 1563 C CA . PRO A 1 194 ? -5.592 15.365 0.615 1.00 93.50 194 PRO A CA 1
ATOM 1564 C C . PRO A 1 194 ? -5.143 13.958 0.200 1.00 93.50 194 PRO A C 1
ATOM 1566 O O . PRO A 1 194 ? -4.055 13.776 -0.345 1.00 93.50 194 PRO A O 1
ATOM 1569 N N . SER A 1 195 ? -6.012 12.974 0.413 1.00 90.38 195 SER A N 1
ATOM 1570 C CA . SER A 1 195 ? -5.840 11.588 -0.011 1.00 90.38 195 SER A CA 1
ATOM 1571 C C . SER A 1 195 ? -7.124 11.067 -0.645 1.00 90.38 195 SER A C 1
ATOM 1573 O O . SER A 1 195 ? -8.235 11.298 -0.155 1.00 90.38 195 SER A O 1
ATOM 1575 N N . ARG A 1 196 ? -6.980 10.354 -1.762 1.00 88.69 196 ARG A N 1
ATOM 1576 C CA . ARG A 1 196 ? -8.102 9.860 -2.554 1.00 88.69 196 ARG A CA 1
ATOM 1577 C C . ARG A 1 196 ? -8.674 8.592 -1.944 1.00 88.69 196 ARG A C 1
ATOM 1579 O O . ARG A 1 196 ? -7.958 7.636 -1.649 1.00 88.69 196 ARG A O 1
ATOM 1586 N N . VAL A 1 197 ? -9.996 8.535 -1.860 1.00 83.88 197 VAL A N 1
ATOM 1587 C CA . VAL A 1 197 ? -10.746 7.325 -1.543 1.00 83.88 197 VAL A CA 1
ATOM 1588 C C . VAL A 1 197 ? -10.676 6.379 -2.737 1.00 83.88 197 VAL A C 1
ATOM 1590 O O . VAL A 1 197 ? -11.308 6.599 -3.767 1.00 83.88 197 VAL A O 1
ATOM 1593 N N . VAL A 1 198 ? -9.918 5.297 -2.605 1.00 75.56 198 VAL A N 1
ATOM 1594 C CA . VAL A 1 198 ? -9.729 4.285 -3.659 1.00 75.56 198 VAL A CA 1
ATOM 1595 C C . VAL A 1 198 ? -10.751 3.159 -3.592 1.00 75.56 198 VAL A C 1
ATOM 1597 O O . VAL A 1 198 ? -10.909 2.406 -4.547 1.00 75.56 198 VAL A O 1
ATOM 1600 N N . PHE A 1 199 ? -11.446 3.015 -2.465 1.00 71.38 199 PHE A N 1
ATOM 1601 C CA . PHE A 1 199 ? -12.479 2.002 -2.299 1.00 71.38 199 PHE A CA 1
ATOM 1602 C C . PHE A 1 199 ? -13.417 2.373 -1.153 1.00 71.38 199 PHE A C 1
ATOM 1604 O O . PHE A 1 199 ? -12.978 2.916 -0.144 1.00 71.38 199 PHE A O 1
ATOM 1611 N N . ALA A 1 200 ? -14.692 2.026 -1.282 1.00 75.38 200 ALA A N 1
ATOM 1612 C CA . ALA A 1 200 ? -15.663 2.127 -0.206 1.00 75.38 200 ALA A CA 1
ATOM 1613 C C . ALA A 1 200 ? -16.537 0.865 -0.197 1.00 75.38 200 ALA A C 1
ATOM 1615 O O . ALA A 1 200 ? -16.963 0.402 -1.256 1.00 75.38 200 ALA A O 1
ATOM 1616 N N . THR A 1 201 ? -16.764 0.269 0.975 1.00 63.88 201 THR A N 1
ATOM 1617 C CA . THR A 1 201 ? -17.573 -0.957 1.094 1.00 63.88 201 THR A CA 1
ATOM 1618 C C . THR A 1 201 ? -19.048 -0.682 0.799 1.00 63.88 201 THR A C 1
ATOM 1620 O O . THR A 1 201 ? -19.483 0.469 0.807 1.00 63.88 201 THR A O 1
ATOM 1623 N N . ASP A 1 202 ? -19.843 -1.734 0.610 1.00 76.00 202 ASP A N 1
ATOM 1624 C CA . ASP A 1 202 ? -21.292 -1.629 0.805 1.00 76.00 202 ASP A CA 1
ATOM 1625 C C . ASP A 1 202 ? -21.601 -1.310 2.281 1.00 76.00 202 ASP A C 1
ATOM 1627 O O . ASP A 1 202 ? -20.731 -1.437 3.156 1.00 76.00 202 ASP A O 1
ATOM 1631 N N . VAL A 1 203 ? -22.833 -0.878 2.556 1.00 82.25 203 VAL A N 1
ATOM 1632 C CA . VAL A 1 203 ? -23.314 -0.686 3.929 1.00 82.25 203 VAL A CA 1
ATOM 1633 C C . VAL A 1 203 ? -23.400 -2.043 4.624 1.00 82.25 203 VAL A C 1
ATOM 1635 O O . VAL A 1 203 ? -23.972 -2.996 4.097 1.00 82.25 203 VAL A O 1
ATOM 1638 N N . MET A 1 204 ? -22.824 -2.122 5.817 1.00 74.62 204 MET A N 1
ATOM 1639 C CA . MET A 1 204 ? -22.801 -3.310 6.660 1.00 74.62 204 MET A CA 1
ATOM 1640 C C . MET A 1 204 ? -23.787 -3.140 7.818 1.00 74.62 204 MET A C 1
ATOM 1642 O O . MET A 1 204 ? -23.927 -2.051 8.375 1.00 74.62 204 MET A O 1
ATOM 1646 N N . HIS A 1 205 ? -24.472 -4.222 8.181 1.00 83.12 205 HIS A N 1
ATOM 1647 C CA . HIS A 1 205 ? -25.520 -4.239 9.202 1.00 83.12 205 HIS A CA 1
ATOM 1648 C C . HIS A 1 205 ? -25.256 -5.338 10.233 1.00 83.12 205 HIS A C 1
ATOM 1650 O O . HIS A 1 205 ? -24.621 -6.344 9.923 1.00 83.12 205 HIS A O 1
ATOM 1656 N N . GLY A 1 206 ? -25.781 -5.172 11.450 1.00 78.81 206 GLY A N 1
ATOM 1657 C CA . GLY A 1 206 ? -25.714 -6.200 12.495 1.00 78.81 206 GLY A CA 1
ATOM 1658 C C . GLY A 1 206 ? -24.355 -6.318 13.192 1.00 78.81 206 GLY A C 1
ATOM 1659 O O . GLY A 1 206 ? -24.149 -7.262 13.951 1.00 78.81 206 GLY A O 1
ATOM 1660 N N . HIS A 1 207 ? -23.432 -5.379 12.960 1.00 75.25 207 HIS A N 1
ATOM 1661 C CA . HIS A 1 207 ? -22.161 -5.317 13.683 1.00 75.25 207 HIS A CA 1
ATOM 1662 C C . HIS A 1 207 ? -22.402 -4.833 15.124 1.00 75.25 207 HIS A C 1
ATOM 1664 O O . HIS A 1 207 ? -23.199 -3.909 15.318 1.00 75.25 207 HIS A O 1
ATOM 1670 N N . PRO A 1 208 ? -21.725 -5.395 16.142 1.00 78.88 208 PRO A N 1
ATOM 1671 C CA . PRO A 1 208 ? -21.693 -4.787 17.466 1.00 78.88 208 PRO A CA 1
ATOM 1672 C C . PRO A 1 208 ? -21.042 -3.401 17.373 1.00 78.88 208 PRO A C 1
ATOM 1674 O O . PRO A 1 208 ? -19.919 -3.280 16.879 1.00 78.88 208 PRO A O 1
ATOM 1677 N N . CYS A 1 209 ? -21.755 -2.369 17.822 1.00 88.25 209 CYS A N 1
ATOM 1678 C CA . CYS A 1 209 ? -21.323 -0.977 17.726 1.00 88.25 209 CYS A CA 1
ATOM 1679 C C . CYS A 1 209 ? -21.048 -0.387 19.106 1.00 88.25 209 CYS A C 1
ATOM 1681 O O . CYS A 1 209 ? -21.662 -0.765 20.105 1.00 88.25 209 CYS A O 1
ATOM 1683 N N . PHE A 1 210 ? -20.134 0.574 19.136 1.00 91.38 210 PHE A N 1
ATOM 1684 C CA . PHE A 1 210 ? -19.739 1.305 20.329 1.00 91.38 210 PHE A CA 1
ATOM 1685 C C . PHE A 1 210 ? -19.696 2.798 20.017 1.00 91.38 210 PHE A C 1
ATOM 1687 O O . PHE A 1 210 ? -19.220 3.193 18.953 1.00 91.38 210 PHE A O 1
ATOM 1694 N N . GLU A 1 211 ? -20.165 3.620 20.952 1.00 94.62 211 GLU A N 1
ATOM 1695 C CA . GLU A 1 211 ? -19.885 5.055 20.973 1.00 94.62 211 GLU A CA 1
ATOM 1696 C C . GLU A 1 211 ? -18.579 5.276 21.740 1.00 94.62 211 GLU A C 1
ATOM 1698 O O . GLU A 1 211 ? -18.466 4.905 22.912 1.00 94.62 211 GLU A O 1
ATOM 1703 N N . VAL A 1 212 ? -17.592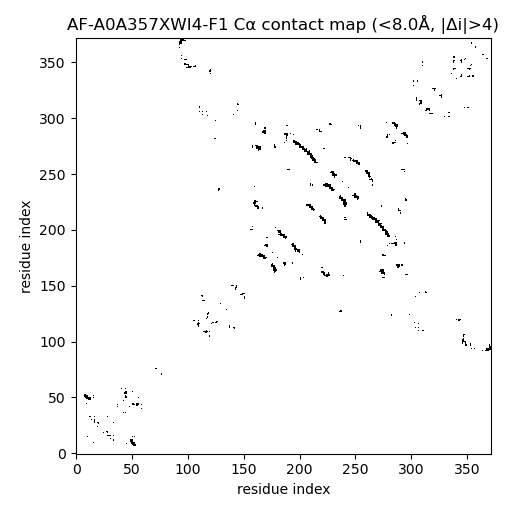 5.865 21.067 1.00 92.44 212 VAL A N 1
ATOM 1704 C CA . VAL A 1 212 ? -16.323 6.295 21.658 1.00 92.44 212 VAL A CA 1
ATOM 1705 C C . VAL A 1 212 ? -16.387 7.805 21.841 1.00 92.44 212 VAL A C 1
ATOM 1707 O O . VAL A 1 212 ? -16.461 8.542 20.856 1.00 92.44 212 VAL A O 1
ATOM 1710 N N . ALA A 1 213 ? -16.387 8.260 23.093 1.00 92.75 213 ALA A N 1
ATOM 1711 C CA . ALA A 1 213 ? -16.354 9.677 23.437 1.00 92.75 213 ALA A CA 1
ATOM 1712 C C . ALA A 1 213 ? -14.923 10.117 23.760 1.00 92.75 213 ALA A C 1
ATOM 1714 O O . ALA A 1 213 ? -14.192 9.419 24.470 1.00 92.75 213 ALA A O 1
ATOM 1715 N N . PHE A 1 214 ? -14.540 11.287 23.261 1.00 90.94 214 PHE A N 1
ATOM 1716 C CA . PHE A 1 214 ? -13.217 11.874 23.431 1.00 90.94 214 PHE A CA 1
ATOM 1717 C C . PHE A 1 214 ? -13.264 13.104 24.340 1.00 90.94 214 PHE A C 1
ATOM 1719 O O . PHE A 1 214 ? -14.275 13.794 24.431 1.00 90.94 214 PHE A O 1
ATOM 1726 N N . SER A 1 215 ? -12.124 13.432 24.946 1.00 90.62 215 SER A N 1
ATOM 1727 C CA . SER A 1 215 ? -11.966 14.540 25.897 1.00 90.62 215 SER A CA 1
ATOM 1728 C C . SER A 1 215 ? -12.187 15.940 25.323 1.00 90.62 215 SER A C 1
ATOM 1730 O O . SER A 1 215 ? -12.175 16.927 26.051 1.00 90.62 215 SER A O 1
ATOM 1732 N N . ASP A 1 216 ? -12.316 16.056 24.003 1.00 85.75 216 ASP A N 1
ATOM 1733 C CA . ASP A 1 216 ? -12.661 17.295 23.305 1.00 85.75 216 ASP A CA 1
ATOM 1734 C C . ASP A 1 216 ? -14.165 17.402 22.984 1.00 85.75 216 ASP A C 1
ATOM 1736 O O . ASP A 1 216 ? -14.583 18.317 22.264 1.00 85.75 216 ASP A O 1
ATOM 1740 N N . GLY A 1 217 ? -14.967 16.480 23.529 1.00 87.19 217 GLY A N 1
ATOM 1741 C CA . GLY A 1 217 ? -16.414 16.392 23.364 1.00 87.19 217 GLY A CA 1
ATOM 1742 C C . GLY A 1 217 ? -16.866 15.672 22.092 1.00 87.19 217 GLY A C 1
ATOM 1743 O O . GLY A 1 217 ? -18.074 15.532 21.891 1.00 87.19 217 GLY A O 1
ATOM 1744 N N . GLU A 1 218 ? -15.946 15.225 21.229 1.00 89.69 218 GLU A N 1
ATOM 1745 C CA . GLU A 1 218 ? -16.302 14.453 20.036 1.00 89.69 218 GLU A CA 1
ATOM 1746 C C . GLU A 1 218 ? -16.802 13.060 20.412 1.00 89.69 218 GLU A C 1
ATOM 1748 O O . GLU A 1 218 ? -16.362 12.454 21.392 1.00 89.69 218 GLU A O 1
ATOM 1753 N N . LYS A 1 219 ? -17.709 12.532 19.592 1.00 93.06 219 LYS A N 1
ATOM 1754 C CA . LYS A 1 219 ? -18.220 11.171 19.710 1.00 93.06 219 LYS A CA 1
ATOM 1755 C C . LYS A 1 219 ? -18.219 10.510 18.347 1.00 93.06 219 LYS A C 1
ATOM 1757 O O . LYS A 1 219 ? -18.736 11.078 17.389 1.00 93.06 219 LYS A O 1
ATOM 1762 N N . ILE A 1 220 ? -17.664 9.307 18.272 1.00 92.50 220 ILE A N 1
ATOM 1763 C CA . ILE A 1 220 ? -17.652 8.504 17.050 1.00 92.50 220 ILE A CA 1
ATOM 1764 C C . ILE A 1 220 ? -18.286 7.152 17.348 1.00 92.50 220 ILE A C 1
ATOM 1766 O O . ILE A 1 220 ? -17.865 6.446 18.264 1.00 92.50 220 ILE A O 1
ATOM 1770 N N . VAL A 1 221 ? -19.287 6.783 16.547 1.00 94.75 221 VAL A N 1
ATOM 1771 C CA . VAL A 1 221 ? -19.863 5.438 16.572 1.00 94.75 221 VAL A CA 1
ATOM 1772 C C . VAL A 1 221 ? -19.128 4.568 15.560 1.00 94.75 221 VAL A C 1
ATOM 1774 O O . VAL A 1 221 ? -19.046 4.891 14.373 1.00 94.75 221 VAL A O 1
ATOM 1777 N N . CYS A 1 222 ? -18.583 3.455 16.035 1.00 86.88 222 CYS A N 1
ATOM 1778 C CA . CYS A 1 222 ? -17.788 2.529 15.237 1.00 86.88 222 CYS A CA 1
ATOM 1779 C C . CYS A 1 222 ? -18.096 1.078 15.609 1.00 86.88 222 CYS A C 1
ATOM 1781 O O . CYS A 1 222 ? -18.723 0.806 16.637 1.00 86.88 222 CYS A O 1
ATOM 1783 N N . ASP A 1 223 ? -17.698 0.135 14.757 1.00 81.44 223 ASP A N 1
ATOM 1784 C CA . ASP A 1 223 ? -17.820 -1.280 15.095 1.00 81.44 223 ASP A CA 1
ATOM 1785 C C . ASP A 1 223 ? -16.784 -1.727 16.143 1.00 81.44 223 ASP A C 1
ATOM 1787 O O . ASP A 1 223 ? -15.775 -1.063 16.395 1.00 81.44 223 ASP A O 1
ATOM 1791 N N . ALA A 1 224 ? -17.059 -2.862 16.794 1.00 72.44 224 ALA A N 1
ATOM 1792 C CA . ALA A 1 224 ? -16.224 -3.429 17.858 1.00 72.44 224 ALA A CA 1
ATOM 1793 C C . ALA A 1 224 ? -14.765 -3.622 17.446 1.00 72.44 224 ALA A C 1
ATOM 1795 O O . ALA A 1 224 ? -13.852 -3.489 18.258 1.00 72.44 224 ALA A O 1
ATOM 1796 N N . ASP A 1 225 ? -14.550 -3.946 16.181 1.00 63.16 225 ASP A N 1
ATOM 1797 C CA . ASP A 1 225 ? -13.231 -4.282 15.693 1.00 63.16 225 ASP A CA 1
ATOM 1798 C C . ASP A 1 225 ? -12.456 -3.024 15.233 1.00 63.16 225 ASP A C 1
ATOM 1800 O O . ASP A 1 225 ? -11.254 -3.138 14.998 1.00 63.16 225 ASP A O 1
ATOM 1804 N N . HIS A 1 226 ? -13.085 -1.828 15.190 1.00 68.94 226 HIS A N 1
ATOM 1805 C CA . HIS A 1 226 ? -12.467 -0.564 14.755 1.00 68.94 226 HIS A CA 1
ATOM 1806 C C . HIS A 1 226 ? -11.152 -0.264 15.482 1.00 68.94 226 HIS A C 1
ATOM 1808 O O . HIS A 1 226 ? -11.072 -0.335 16.706 1.00 68.94 226 HIS A O 1
ATOM 1814 N N . LEU A 1 227 ? -10.104 0.071 14.722 1.00 66.19 227 LEU A N 1
ATOM 1815 C CA . LEU A 1 227 ? -8.756 0.257 15.259 1.00 66.19 227 LEU A CA 1
ATOM 1816 C C . LEU A 1 227 ? -8.470 1.706 15.655 1.00 66.19 227 LEU A C 1
ATOM 1818 O O . LEU A 1 227 ? -8.504 2.601 14.815 1.00 66.19 227 LEU A O 1
ATOM 1822 N N . TRP A 1 228 ? -8.040 1.886 16.901 1.00 71.56 228 TRP A N 1
ATOM 1823 C CA . TRP A 1 228 ? -7.568 3.149 17.459 1.00 71.56 228 TRP A CA 1
ATOM 1824 C C . TRP A 1 228 ? -6.081 3.055 17.786 1.00 71.56 228 TRP A C 1
ATOM 1826 O O . TRP A 1 228 ? -5.656 2.111 18.455 1.00 71.56 228 TRP A O 1
ATOM 1836 N N . MET A 1 229 ? -5.282 4.031 17.347 1.00 69.00 229 MET A N 1
ATOM 1837 C CA . MET A 1 229 ? -3.946 4.242 17.912 1.00 69.00 229 MET A CA 1
ATOM 1838 C C . MET A 1 229 ? -4.106 5.001 19.227 1.00 69.00 229 MET A C 1
ATOM 1840 O O . MET A 1 229 ? -4.694 6.079 19.251 1.00 69.00 229 MET A O 1
ATOM 1844 N N . VAL A 1 230 ? -3.618 4.424 20.320 1.00 76.44 230 VAL A N 1
ATOM 1845 C CA . VAL A 1 230 ? -3.775 4.962 21.668 1.00 76.44 230 VAL A CA 1
ATOM 1846 C C . VAL A 1 230 ? -2.471 4.903 22.453 1.00 76.44 230 VAL A C 1
ATOM 1848 O O . VAL A 1 230 ? -1.693 3.966 22.322 1.00 76.44 230 VAL A O 1
ATOM 1851 N N . HIS A 1 231 ? -2.228 5.881 23.314 1.00 80.56 231 HIS A N 1
ATOM 1852 C CA . HIS A 1 231 ? -1.148 5.870 24.285 1.00 80.56 231 HIS A CA 1
ATOM 1853 C C . HIS A 1 231 ? -1.711 5.496 25.656 1.00 80.56 231 HIS A C 1
ATOM 1855 O O . HIS A 1 231 ? -2.513 6.238 26.225 1.00 80.56 231 HIS A O 1
ATOM 1861 N N . ASN A 1 232 ? -1.277 4.363 26.207 1.00 77.50 232 ASN A N 1
ATOM 1862 C CA . ASN A 1 232 ? -1.785 3.823 27.477 1.00 77.50 232 ASN A CA 1
ATOM 1863 C C . ASN A 1 232 ? -0.997 4.286 28.720 1.00 77.50 232 ASN A C 1
ATOM 1865 O O . ASN A 1 232 ? -1.194 3.772 29.817 1.00 77.50 232 ASN A O 1
ATOM 1869 N N . GLY A 1 233 ? -0.075 5.235 28.546 1.00 77.12 233 GLY A N 1
ATOM 1870 C CA . GLY A 1 233 ? 0.823 5.735 29.592 1.00 77.12 233 GLY A CA 1
ATOM 1871 C C . GLY A 1 233 ? 2.222 5.116 29.547 1.00 77.12 233 GLY A C 1
ATOM 1872 O O . GLY A 1 233 ? 3.178 5.790 29.915 1.00 77.12 233 GLY A O 1
ATOM 1873 N N . SER A 1 234 ? 2.367 3.890 29.036 1.00 72.25 234 SER A N 1
ATOM 1874 C CA . SER A 1 234 ? 3.665 3.217 28.852 1.00 72.25 234 SER A CA 1
ATOM 1875 C C . SER A 1 234 ? 4.189 3.283 27.416 1.00 72.25 234 SER A C 1
ATOM 1877 O O . SER A 1 234 ? 5.379 3.085 27.187 1.00 72.25 234 SER A O 1
ATOM 1879 N N . GLY A 1 235 ? 3.314 3.555 26.450 1.00 69.38 235 GLY A N 1
ATOM 1880 C CA . GLY A 1 235 ? 3.674 3.736 25.051 1.00 69.38 235 GLY A CA 1
ATOM 1881 C C . GLY A 1 235 ? 2.450 3.775 24.145 1.00 69.38 235 GLY A C 1
ATOM 1882 O O . GLY A 1 235 ? 1.314 3.632 24.605 1.00 69.38 235 GLY A O 1
ATOM 1883 N N . TRP A 1 236 ? 2.701 3.971 22.851 1.00 67.38 236 TRP A N 1
ATOM 1884 C CA . TRP A 1 236 ? 1.691 3.892 21.797 1.00 67.38 236 TRP A CA 1
ATOM 1885 C C . TRP A 1 236 ? 1.401 2.430 21.432 1.00 67.38 236 TRP A C 1
ATOM 1887 O O . TRP A 1 236 ? 2.316 1.637 21.219 1.00 67.38 236 TRP A O 1
ATOM 1897 N N . GLU A 1 237 ? 0.125 2.076 21.337 1.00 54.19 237 GLU A N 1
ATOM 1898 C CA . GLU A 1 237 ? -0.368 0.770 20.903 1.00 54.19 237 GLU A CA 1
ATOM 1899 C C . GLU A 1 237 ? -1.628 0.940 20.041 1.00 54.19 237 GLU A C 1
ATOM 1901 O O . GLU A 1 237 ? -2.327 1.945 20.147 1.00 54.19 237 GLU A O 1
ATOM 1906 N N . THR A 1 238 ? -1.945 -0.039 19.191 1.00 58.31 238 THR A N 1
ATOM 1907 C CA . THR A 1 238 ? -3.236 -0.072 18.490 1.00 58.31 238 THR A CA 1
ATOM 1908 C C . THR A 1 238 ? -4.157 -1.097 19.120 1.00 58.31 238 THR A C 1
ATOM 1910 O O . THR A 1 238 ? -3.767 -2.246 19.333 1.00 58.31 238 THR A O 1
ATOM 1913 N N . ARG A 1 239 ? -5.394 -0.681 19.383 1.00 60.72 239 ARG A N 1
ATOM 1914 C CA . ARG A 1 239 ? -6.440 -1.510 19.985 1.00 60.72 239 ARG A CA 1
ATOM 1915 C C . ARG A 1 239 ? -7.708 -1.484 19.148 1.00 60.72 239 ARG A C 1
ATOM 1917 O O . ARG A 1 239 ? -8.016 -0.470 18.528 1.00 60.72 239 ARG A O 1
ATOM 1924 N N . THR A 1 240 ? -8.440 -2.595 19.154 1.00 66.31 240 THR A N 1
ATOM 1925 C CA . THR A 1 240 ? -9.826 -2.632 18.667 1.00 66.31 240 THR A CA 1
ATOM 1926 C C . THR A 1 240 ? -10.736 -1.946 19.684 1.00 66.31 240 THR A C 1
ATOM 1928 O O . THR A 1 240 ? -10.454 -2.025 20.885 1.00 66.31 240 THR A O 1
ATOM 1931 N N . THR A 1 241 ? -11.833 -1.323 19.251 1.00 76.31 241 THR A N 1
ATOM 1932 C CA . THR A 1 241 ? -12.806 -0.675 20.149 1.00 76.31 241 THR A CA 1
ATOM 1933 C C . THR A 1 241 ? -13.275 -1.603 21.268 1.00 76.31 241 THR A C 1
ATOM 1935 O O . THR A 1 241 ? -13.295 -1.208 22.429 1.00 76.31 241 THR A O 1
ATOM 1938 N N . GLY A 1 242 ? -13.561 -2.866 20.949 1.00 70.56 242 GLY A N 1
ATOM 1939 C CA . GLY A 1 242 ? -13.990 -3.883 21.909 1.00 70.56 242 GLY A CA 1
ATOM 1940 C C . GLY A 1 242 ? -12.902 -4.344 22.889 1.00 70.56 242 GLY A C 1
ATOM 1941 O O . GLY A 1 242 ? -13.226 -4.985 23.884 1.00 70.56 242 GLY A O 1
ATOM 1942 N N . SER A 1 243 ? -11.625 -4.033 22.634 1.00 72.56 243 SER A N 1
ATOM 1943 C CA . SER A 1 243 ? -10.495 -4.374 23.520 1.00 72.56 243 SER A CA 1
ATOM 1944 C C . SER A 1 243 ? -10.025 -3.220 24.411 1.00 72.56 243 SER A C 1
ATOM 1946 O O . SER A 1 243 ? -9.138 -3.416 25.252 1.00 72.56 243 SER A O 1
ATOM 1948 N N . LEU A 1 244 ? -10.560 -2.015 24.204 1.00 78.25 244 LEU A N 1
ATOM 1949 C CA . LEU A 1 244 ? -10.235 -0.845 25.007 1.00 78.25 244 LEU A CA 1
ATOM 1950 C C . LEU A 1 244 ? -10.996 -0.897 26.338 1.00 78.25 244 LEU A C 1
ATOM 1952 O O . LEU A 1 244 ? -12.211 -1.072 26.378 1.00 78.25 244 LEU A O 1
ATOM 1956 N N . ASP A 1 245 ? -10.270 -0.720 27.438 1.00 80.06 245 ASP A N 1
ATOM 1957 C CA . ASP A 1 245 ? -10.853 -0.624 28.774 1.00 80.06 245 ASP A CA 1
ATOM 1958 C C . ASP A 1 245 ? -11.177 0.840 29.092 1.00 80.06 245 ASP A C 1
ATOM 1960 O O . ASP A 1 245 ? -10.276 1.664 29.251 1.00 80.06 245 ASP A O 1
ATOM 1964 N N . SER A 1 246 ? -12.465 1.166 29.214 1.00 76.81 246 SER A N 1
ATOM 1965 C CA . SER A 1 246 ? -12.951 2.532 29.451 1.00 76.81 246 SER A CA 1
ATOM 1966 C C . SER A 1 246 ? -12.439 3.173 30.747 1.00 76.81 246 SER A C 1
ATOM 1968 O O . SER A 1 246 ? -12.663 4.357 30.969 1.00 76.81 246 SER A O 1
ATOM 1970 N N . ARG A 1 247 ? -11.772 2.415 31.626 1.00 79.38 247 ARG A N 1
ATOM 1971 C CA . ARG A 1 247 ? -11.137 2.934 32.847 1.00 79.38 247 ARG A CA 1
ATOM 1972 C C . ARG A 1 247 ? -9.777 3.589 32.591 1.00 79.38 247 ARG A C 1
ATOM 1974 O O . ARG A 1 247 ? -9.265 4.261 33.484 1.00 79.38 247 ARG A O 1
ATOM 1981 N N . PHE A 1 248 ? -9.180 3.389 31.416 1.00 80.81 248 PHE A N 1
ATOM 1982 C CA . PHE A 1 248 ? -7.878 3.955 31.065 1.00 80.81 248 PHE A CA 1
ATOM 1983 C C . PHE A 1 248 ? -8.023 5.193 30.162 1.00 80.81 248 PHE A C 1
ATOM 1985 O O . PHE A 1 248 ? -8.699 5.120 29.136 1.00 80.81 248 PHE A O 1
ATOM 1992 N N . PRO A 1 249 ? -7.342 6.315 30.475 1.00 82.19 249 PRO A N 1
ATOM 1993 C CA . PRO A 1 249 ? -7.383 7.536 29.670 1.00 82.19 249 PRO A CA 1
ATOM 1994 C C . PRO A 1 249 ? -6.428 7.431 28.470 1.00 82.19 249 PRO A C 1
ATOM 1996 O O . PRO A 1 249 ? -5.372 8.066 28.417 1.00 82.19 249 PRO A O 1
ATOM 1999 N N . TYR A 1 250 ? -6.788 6.579 27.516 1.00 84.94 250 TYR A N 1
ATOM 2000 C CA . TYR A 1 250 ? -6.042 6.334 26.285 1.00 84.94 250 TYR A CA 1
ATOM 2001 C C . TYR A 1 250 ? -5.891 7.616 25.456 1.00 84.94 250 TYR A C 1
ATOM 2003 O O . TYR A 1 250 ? -6.883 8.110 24.925 1.00 84.94 250 TYR A O 1
ATOM 2011 N N . ARG A 1 251 ? -4.674 8.161 25.309 1.00 87.75 251 ARG A N 1
ATOM 2012 C CA . ARG A 1 251 ? -4.453 9.365 24.475 1.00 87.75 251 ARG A CA 1
ATOM 2013 C C . ARG A 1 251 ? -4.374 9.018 22.999 1.00 87.75 251 ARG A C 1
ATOM 2015 O O . ARG A 1 251 ? -3.808 7.988 22.665 1.00 87.75 251 ARG A O 1
ATOM 2022 N N . LEU A 1 252 ? -4.876 9.876 22.124 1.00 83.19 252 LEU A N 1
ATOM 2023 C CA . LEU A 1 252 ? -4.764 9.702 20.679 1.00 83.19 252 LEU A CA 1
ATOM 2024 C C . LEU A 1 252 ? -3.582 10.501 20.118 1.00 83.19 252 LEU A C 1
ATOM 2026 O O . LEU A 1 252 ? -3.119 11.443 20.765 1.00 83.19 252 LEU A O 1
ATOM 2030 N N . PRO A 1 253 ? -3.070 10.122 18.933 1.00 75.62 253 PRO A N 1
ATOM 2031 C CA . PRO A 1 253 ? -2.017 10.861 18.255 1.00 75.62 253 PRO A CA 1
ATOM 2032 C C . PRO A 1 253 ? -2.460 12.307 18.034 1.00 75.62 253 PRO A C 1
ATOM 2034 O O . PRO A 1 253 ? -3.620 12.527 17.671 1.00 75.62 253 PRO A O 1
ATOM 2037 N N . PRO A 1 254 ? -1.567 13.286 18.242 1.00 70.81 254 PRO A N 1
ATOM 2038 C CA . PRO A 1 254 ? -1.925 14.678 18.064 1.00 70.81 254 PRO A CA 1
ATOM 2039 C C . PRO A 1 254 ? -2.224 14.952 16.591 1.00 70.81 254 PRO A C 1
ATOM 2041 O O . PRO A 1 254 ? -1.383 14.708 15.728 1.00 70.81 254 PRO A O 1
ATOM 2044 N N . THR A 1 255 ? -3.408 15.493 16.316 1.00 67.06 255 THR A N 1
ATOM 2045 C CA . THR A 1 255 ? -3.785 15.948 14.967 1.00 67.06 255 THR A CA 1
ATOM 2046 C C . THR A 1 255 ? -3.249 17.360 14.705 1.00 67.06 255 THR A C 1
ATOM 2048 O O . THR A 1 255 ? -2.924 17.729 13.581 1.00 67.06 255 THR A O 1
ATOM 2051 N N . PHE A 1 256 ? -3.114 18.158 15.770 1.00 70.12 256 PHE A N 1
ATOM 2052 C CA . PHE A 1 256 ? -2.620 19.533 15.737 1.00 70.12 256 PHE A CA 1
ATOM 2053 C C . PHE A 1 256 ? -1.544 19.752 16.812 1.00 70.12 256 PHE A C 1
ATOM 2055 O O . PHE A 1 256 ? -1.506 19.017 17.805 1.00 70.12 256 PHE A O 1
ATOM 2062 N N . PRO A 1 257 ? -0.685 20.782 16.679 1.00 60.78 257 PRO A N 1
ATOM 2063 C CA . PRO A 1 257 ? 0.220 21.176 17.754 1.00 60.78 257 PRO A CA 1
ATOM 2064 C C . PRO A 1 257 ? -0.567 21.446 19.050 1.00 60.78 257 PRO A C 1
ATOM 2066 O O . PRO A 1 257 ? -1.483 22.266 19.053 1.00 60.78 257 PRO A O 1
ATOM 2069 N N . ASN A 1 258 ? -0.192 20.769 20.142 1.00 70.31 258 ASN A N 1
ATOM 2070 C CA . ASN A 1 258 ? -0.853 20.772 21.464 1.00 70.31 258 ASN A CA 1
ATOM 2071 C C . ASN A 1 258 ? -2.150 19.952 21.599 1.00 70.31 258 ASN A C 1
ATOM 2073 O O . ASN A 1 258 ? -2.837 20.073 22.615 1.00 70.31 258 ASN A O 1
ATOM 2077 N N . ASP A 1 259 ? -2.482 19.095 20.634 1.00 75.94 259 ASP A N 1
ATOM 2078 C CA . ASP A 1 259 ? -3.560 18.121 20.801 1.00 75.94 259 ASP A CA 1
ATOM 2079 C C . ASP A 1 259 ? -3.171 17.066 21.862 1.00 75.94 259 ASP A C 1
ATOM 2081 O O . ASP A 1 259 ? -2.162 16.372 21.743 1.00 75.94 259 ASP A O 1
ATOM 2085 N N . ASN A 1 260 ? -3.957 16.990 22.939 1.00 82.12 260 ASN A N 1
ATOM 2086 C CA . ASN A 1 260 ? -3.803 16.026 24.034 1.00 82.12 260 ASN A CA 1
ATOM 2087 C C . ASN A 1 260 ? -5.105 15.230 24.245 1.00 82.12 260 ASN A C 1
ATOM 2089 O O . ASN A 1 260 ? -5.469 14.892 25.379 1.00 82.12 260 ASN A O 1
ATOM 2093 N N . ARG A 1 261 ? -5.837 14.981 23.148 1.00 87.75 261 ARG A N 1
ATOM 2094 C CA . ARG A 1 261 ? -7.079 14.207 23.138 1.00 87.75 261 ARG A CA 1
ATOM 2095 C C . ARG A 1 261 ? -6.872 12.834 23.764 1.00 87.75 261 ARG A C 1
ATOM 2097 O O . ARG A 1 261 ? -5.893 12.144 23.481 1.00 87.75 261 ARG A O 1
ATOM 2104 N N . HIS A 1 262 ? -7.832 12.409 24.572 1.00 90.12 262 HIS A N 1
ATOM 2105 C CA . HIS A 1 262 ? -7.918 11.043 25.069 1.00 90.12 262 HIS A CA 1
ATOM 2106 C C . HIS A 1 262 ? -9.347 10.519 25.028 1.00 90.12 262 HIS A C 1
ATOM 2108 O O . HIS A 1 262 ? -10.295 11.289 24.900 1.00 90.12 262 HIS A O 1
ATOM 2114 N N . ILE A 1 263 ? -9.489 9.202 25.107 1.00 90.25 263 ILE A N 1
ATOM 2115 C CA . ILE A 1 263 ? -10.779 8.527 25.207 1.00 90.25 263 ILE A CA 1
ATOM 2116 C C . ILE A 1 263 ? -11.312 8.713 26.629 1.00 90.25 263 ILE A C 1
ATOM 2118 O O . ILE A 1 263 ? -10.628 8.372 27.595 1.00 90.25 263 ILE A O 1
ATOM 2122 N N . GLU A 1 264 ? -12.525 9.248 26.745 1.00 91.50 264 GLU A N 1
ATOM 2123 C CA . GLU A 1 264 ? -13.240 9.413 28.015 1.00 91.50 264 GLU A CA 1
ATOM 2124 C C . GLU A 1 264 ? -14.145 8.223 28.325 1.00 91.50 264 GLU A C 1
ATOM 2126 O O . GLU A 1 264 ? -14.253 7.802 29.474 1.00 91.50 264 GLU A O 1
ATOM 2131 N N . SER A 1 265 ? -14.828 7.684 27.313 1.00 91.44 265 SER A N 1
ATOM 2132 C CA . SER A 1 265 ? -15.712 6.535 27.501 1.00 91.44 265 SER A CA 1
ATOM 2133 C C . SER A 1 265 ? -15.894 5.731 26.222 1.00 91.44 265 SER A C 1
ATOM 2135 O O . SER A 1 265 ? -15.767 6.248 25.112 1.00 91.44 265 SER A O 1
ATOM 2137 N N . ILE A 1 266 ? -16.182 4.444 26.408 1.00 91.94 266 ILE A N 1
ATOM 2138 C CA . ILE A 1 266 ? -16.491 3.485 25.349 1.00 91.94 266 ILE A CA 1
ATOM 2139 C C . ILE A 1 266 ? -17.728 2.735 25.813 1.00 91.94 266 ILE A C 1
ATOM 2141 O O . ILE A 1 266 ? -17.677 2.005 26.805 1.00 91.94 266 ILE A O 1
ATOM 2145 N N . VAL A 1 267 ? -18.850 2.953 25.136 1.00 92.94 267 VAL A N 1
ATOM 2146 C CA . VAL A 1 267 ? -20.146 2.413 25.559 1.00 92.94 267 VAL A CA 1
ATOM 2147 C C . VAL A 1 267 ? -20.741 1.593 24.418 1.00 92.94 267 VAL A C 1
ATOM 2149 O O . VAL A 1 267 ? -20.845 2.113 23.306 1.00 92.94 267 VAL A O 1
ATOM 2152 N N . PRO A 1 268 ? -21.141 0.326 24.646 1.00 91.38 268 PRO A N 1
ATOM 2153 C CA . PRO A 1 268 ? -21.896 -0.431 23.656 1.00 91.38 268 PRO A CA 1
ATOM 2154 C C . PRO A 1 268 ? -23.200 0.296 23.309 1.00 91.38 268 PRO A C 1
ATOM 2156 O O . PRO A 1 268 ? -23.937 0.714 24.203 1.00 91.38 268 PRO A O 1
ATOM 2159 N N . VAL A 1 269 ? -23.510 0.405 22.022 1.00 94.06 269 VAL A N 1
ATOM 2160 C CA . VAL A 1 269 ? -24.754 1.005 21.518 1.00 94.06 269 VAL A CA 1
ATOM 2161 C C . VAL A 1 269 ? -25.504 0.006 20.632 1.00 94.06 269 VAL A C 1
ATOM 2163 O O . VAL A 1 269 ? -24.909 -0.980 20.181 1.00 94.06 269 VAL A O 1
ATOM 2166 N N . PRO A 1 270 ? -26.811 0.211 20.368 1.00 95.25 270 PRO A N 1
ATOM 2167 C CA . PRO A 1 270 ? -27.515 -0.583 19.370 1.00 95.25 270 PRO A CA 1
ATOM 2168 C C . PRO A 1 270 ? -26.753 -0.595 18.042 1.00 95.25 270 PRO A C 1
ATOM 2170 O O . PRO A 1 270 ? -26.179 0.416 17.642 1.00 95.25 270 PRO A O 1
ATOM 2173 N N . SER A 1 271 ? -26.749 -1.744 17.363 1.00 89.88 271 SER A N 1
ATOM 2174 C CA . SER A 1 271 ? -26.115 -1.870 16.049 1.00 89.88 271 SER A CA 1
ATOM 2175 C C . SER A 1 271 ? -26.684 -0.824 15.090 1.00 89.88 271 SER A C 1
ATOM 2177 O O . SER A 1 271 ? -27.901 -0.741 14.912 1.00 89.88 271 SER A O 1
ATOM 2179 N N . VAL A 1 272 ? -25.802 -0.047 14.465 1.00 92.06 272 VAL A N 1
ATOM 2180 C CA . VAL A 1 272 ? -26.155 0.905 13.408 1.00 92.06 272 VAL A CA 1
ATOM 2181 C C . VAL A 1 272 ? -25.564 0.442 12.078 1.00 92.06 272 VAL A C 1
ATOM 2183 O O . VAL A 1 272 ? -24.602 -0.330 12.066 1.00 92.06 272 VAL A O 1
ATOM 2186 N N . PRO A 1 273 ? -26.113 0.884 10.935 1.00 90.31 273 PRO A N 1
ATOM 2187 C CA . PRO A 1 273 ? -25.452 0.690 9.655 1.00 90.31 273 PRO A CA 1
ATOM 2188 C C . PRO A 1 273 ? -24.068 1.349 9.669 1.00 90.31 273 PRO A C 1
ATOM 2190 O O . PRO A 1 273 ? -23.926 2.515 10.045 1.00 90.31 273 PRO A O 1
ATOM 2193 N N . VAL A 1 274 ? -23.049 0.605 9.251 1.00 86.50 274 VAL A N 1
ATOM 2194 C CA . VAL A 1 274 ? -21.655 1.061 9.234 1.00 86.50 274 VAL A CA 1
ATOM 2195 C C . VAL A 1 274 ? -21.023 0.823 7.869 1.00 86.50 274 VAL A C 1
ATOM 2197 O O . VAL A 1 274 ? -21.485 -0.003 7.081 1.00 86.50 274 VAL A O 1
ATOM 2200 N N . ARG A 1 275 ? -19.954 1.552 7.562 1.00 80.81 275 ARG A N 1
ATOM 2201 C CA . ARG A 1 275 ? -19.211 1.418 6.304 1.00 80.81 275 ARG A CA 1
ATOM 2202 C C . ARG A 1 275 ? -17.733 1.718 6.520 1.00 80.81 275 ARG A C 1
ATOM 2204 O O . ARG A 1 275 ? -17.358 2.357 7.498 1.00 80.81 275 ARG A O 1
ATOM 2211 N N . CYS A 1 276 ? -16.893 1.226 5.617 1.00 81.00 276 CYS A N 1
ATOM 2212 C CA . CYS A 1 276 ? -15.455 1.462 5.631 1.00 81.00 276 CYS A CA 1
ATOM 2213 C C . CYS A 1 276 ? -15.001 2.035 4.285 1.00 81.00 276 CYS A C 1
ATOM 2215 O O . CYS A 1 276 ? -15.509 1.639 3.230 1.00 81.00 276 CYS A O 1
ATOM 2217 N N . ILE A 1 277 ? -13.997 2.909 4.322 1.00 76.00 277 ILE A N 1
ATOM 2218 C CA . ILE A 1 277 ? -13.307 3.428 3.138 1.00 76.00 277 ILE A CA 1
ATOM 2219 C C . ILE A 1 277 ? -11.821 3.095 3.183 1.00 76.00 277 ILE A C 1
ATOM 2221 O O . ILE A 1 277 ? -11.244 2.937 4.254 1.00 76.00 277 ILE A O 1
ATOM 2225 N N . GLN A 1 278 ? -11.203 3.007 2.011 1.00 68.88 278 GLN A N 1
ATOM 2226 C CA . GLN A 1 278 ? -9.763 2.888 1.846 1.00 68.88 278 GLN A CA 1
ATOM 2227 C C . GLN A 1 278 ? -9.239 4.116 1.112 1.00 68.88 278 GLN A C 1
ATOM 2229 O O . GLN A 1 278 ? -9.805 4.508 0.091 1.00 68.88 278 GLN A O 1
ATOM 2234 N N . VAL A 1 279 ? -8.131 4.662 1.605 1.00 73.00 279 VAL A N 1
ATOM 2235 C CA . VAL A 1 279 ? -7.451 5.824 1.027 1.00 73.00 279 VAL A CA 1
ATOM 2236 C C . VAL A 1 279 ? -6.087 5.451 0.431 1.00 73.00 279 VAL A C 1
ATOM 2238 O O . VAL A 1 279 ? -5.532 4.381 0.730 1.00 73.00 279 VAL A O 1
ATOM 2241 N N . ASP A 1 280 ? -5.565 6.290 -0.462 1.00 73.62 280 ASP A N 1
ATOM 2242 C CA . ASP A 1 280 ? -4.268 6.103 -1.127 1.00 73.62 280 ASP A CA 1
ATOM 2243 C C . ASP A 1 280 ? -3.058 6.671 -0.369 1.00 73.62 280 ASP A C 1
ATOM 2245 O O . ASP A 1 280 ? -1.934 6.482 -0.838 1.00 73.62 280 ASP A O 1
ATOM 2249 N N . SER A 1 281 ? -3.262 7.277 0.808 1.00 73.81 281 SER A N 1
ATOM 2250 C CA . SER A 1 281 ? -2.180 7.771 1.667 1.00 73.81 281 SER A CA 1
ATOM 2251 C C . SER A 1 281 ? -1.162 6.669 1.978 1.00 73.81 281 SER A C 1
ATOM 2253 O O . SER A 1 281 ? -1.497 5.484 2.100 1.00 73.81 281 SER A O 1
ATOM 2255 N N . SER A 1 282 ? 0.111 7.049 2.110 1.00 64.25 282 SER A N 1
ATOM 2256 C CA . SER A 1 282 ? 1.207 6.114 2.403 1.00 64.25 282 SER A CA 1
ATOM 2257 C C . SER A 1 282 ? 1.035 5.430 3.763 1.00 64.25 282 SER A C 1
ATOM 2259 O O . SER A 1 282 ? 1.303 4.234 3.884 1.00 64.25 282 SER A O 1
ATOM 2261 N N . SER A 1 283 ? 0.522 6.169 4.749 1.00 59.00 283 SER A N 1
ATOM 2262 C CA . SER A 1 283 ? 0.172 5.709 6.097 1.00 59.00 283 SER A CA 1
ATOM 2263 C C . SER A 1 283 ? -1.112 4.880 6.149 1.00 59.00 283 SER A C 1
ATOM 2265 O O . SER A 1 283 ? -1.362 4.170 7.124 1.00 59.00 283 SER A O 1
ATOM 2267 N N . ARG A 1 284 ? -1.948 4.971 5.104 1.00 67.81 284 ARG A N 1
ATOM 2268 C CA . ARG A 1 284 ? -3.288 4.375 5.033 1.00 67.81 284 ARG A CA 1
ATOM 2269 C C . ARG A 1 284 ? -4.227 4.849 6.148 1.00 67.81 284 ARG A C 1
ATOM 2271 O O . ARG A 1 284 ? -5.250 4.190 6.388 1.00 67.81 284 ARG A O 1
ATOM 2278 N N . LEU A 1 285 ? -3.887 5.968 6.794 1.00 72.00 285 LEU A N 1
ATOM 2279 C CA . LEU A 1 285 ? -4.719 6.652 7.769 1.00 72.00 285 LEU A CA 1
ATOM 2280 C C . LEU A 1 285 ? -5.553 7.751 7.101 1.00 72.00 285 LEU A C 1
ATOM 2282 O O . LEU A 1 285 ? -5.161 8.303 6.072 1.00 72.00 285 LEU A O 1
ATOM 2286 N N . TYR A 1 286 ? -6.706 8.058 7.692 1.00 80.75 286 TYR A N 1
ATOM 2287 C CA . TYR A 1 286 ? -7.533 9.209 7.324 1.00 80.75 286 TYR A CA 1
ATOM 2288 C C . TYR A 1 286 ? -8.249 9.795 8.541 1.00 80.75 286 TYR A C 1
ATOM 2290 O O . TYR A 1 286 ? -8.476 9.098 9.534 1.00 80.75 286 TYR A O 1
ATOM 2298 N N . LEU A 1 287 ? -8.606 11.075 8.457 1.00 86.12 287 LEU A N 1
ATOM 2299 C CA . LEU A 1 287 ? -9.304 11.808 9.510 1.00 86.12 287 LEU A CA 1
ATOM 2300 C C . LEU A 1 287 ? -10.819 11.572 9.439 1.00 86.12 287 LEU A C 1
ATOM 2302 O O . LEU A 1 287 ? -11.418 11.624 8.366 1.00 86.12 287 LEU A O 1
ATOM 2306 N N . ALA A 1 288 ? -11.451 11.358 10.591 1.00 85.81 288 ALA A N 1
ATOM 2307 C CA . ALA A 1 288 ? -12.890 11.147 10.731 1.00 85.81 288 ALA A CA 1
ATOM 2308 C C . ALA A 1 288 ? -13.462 11.868 11.962 1.00 85.81 288 ALA A C 1
ATOM 2310 O O . ALA A 1 288 ? -12.759 12.131 12.932 1.00 85.81 288 ALA A O 1
ATOM 2311 N N . GLY A 1 289 ? -14.752 12.193 11.945 1.00 86.62 289 GLY A N 1
ATOM 2312 C CA . GLY A 1 289 ? -15.388 13.007 12.981 1.00 86.62 289 GLY A CA 1
ATOM 2313 C C . GLY A 1 289 ? -15.134 14.508 12.795 1.00 86.62 289 GLY A C 1
ATOM 2314 O O . GLY A 1 289 ? -14.232 14.938 12.072 1.00 86.62 289 GLY A O 1
ATOM 2315 N N . ARG A 1 290 ? -15.925 15.342 13.477 1.00 85.38 290 ARG A N 1
ATOM 2316 C CA . ARG A 1 290 ? -15.866 16.815 13.372 1.00 85.38 290 ARG A CA 1
ATOM 2317 C C . ARG A 1 290 ? -14.561 17.381 13.912 1.00 85.38 290 ARG A C 1
ATOM 2319 O O . ARG A 1 290 ? -14.158 18.481 13.539 1.00 85.38 290 ARG A O 1
ATOM 2326 N N . LYS A 1 291 ? -13.907 16.628 14.793 1.00 81.62 291 LYS A N 1
ATOM 2327 C CA . LYS A 1 291 ? -12.611 16.965 15.381 1.00 81.62 291 LYS A CA 1
ATOM 2328 C C . LYS A 1 291 ? -11.428 16.278 14.695 1.00 81.62 291 LYS A C 1
ATOM 2330 O O . LYS A 1 291 ? -10.313 16.401 15.194 1.00 81.62 291 LYS A O 1
ATOM 2335 N N . MET A 1 292 ? -11.654 15.624 13.551 1.00 81.44 292 MET A N 1
ATOM 2336 C CA . MET A 1 292 ? -10.608 15.058 12.696 1.00 81.44 292 MET A CA 1
ATOM 2337 C C . MET A 1 292 ? -9.725 14.039 13.437 1.00 81.44 292 MET A C 1
ATOM 2339 O O . MET A 1 292 ? -8.552 14.267 13.696 1.00 81.44 292 MET A O 1
ATOM 2343 N N . VAL A 1 293 ? -10.304 12.911 13.833 1.00 73.19 293 VAL A N 1
ATOM 2344 C CA . VAL A 1 293 ? -9.618 11.812 14.518 1.00 73.19 293 VAL A CA 1
ATOM 2345 C C . VAL A 1 293 ? -9.000 10.842 13.493 1.00 73.19 293 VAL A C 1
ATOM 2347 O O . VAL A 1 293 ? -9.725 10.396 12.604 1.00 73.19 293 VAL A O 1
ATOM 2350 N N . PRO A 1 294 ? -7.703 10.482 13.575 1.00 64.94 294 PRO A N 1
ATOM 2351 C CA . PRO A 1 294 ? -7.067 9.565 12.619 1.00 64.94 294 PRO A CA 1
ATOM 2352 C C . PRO A 1 294 ? -7.485 8.090 12.807 1.00 64.94 294 PRO A C 1
ATOM 2354 O O . PRO A 1 294 ? -7.506 7.587 13.931 1.00 64.94 294 PRO A O 1
ATOM 2357 N N . THR A 1 295 ? -7.765 7.375 11.705 1.00 57.81 295 THR A N 1
ATOM 2358 C CA . THR A 1 295 ? -8.237 5.963 11.668 1.00 57.81 295 THR A CA 1
ATOM 2359 C C . THR A 1 295 ? -7.547 5.137 10.557 1.00 57.81 295 THR A C 1
ATOM 2361 O O . THR A 1 295 ? -7.028 5.733 9.624 1.00 57.81 295 THR A O 1
ATOM 2364 N N . HIS A 1 296 ? -7.497 3.788 10.632 1.00 59.50 296 HIS A N 1
ATOM 2365 C CA . HIS A 1 296 ? -6.574 2.913 9.846 1.00 59.50 296 HIS A CA 1
ATOM 2366 C C . HIS A 1 296 ? -7.209 2.001 8.758 1.00 59.50 296 HIS A C 1
ATOM 2368 O O . HIS A 1 296 ? -8.422 1.840 8.707 1.00 59.50 296 HIS A O 1
ATOM 2374 N N . ASN A 1 297 ? -6.384 1.325 7.925 1.00 56.44 297 ASN A N 1
ATOM 2375 C CA . ASN A 1 297 ? -6.743 0.308 6.899 1.00 56.44 297 ASN A CA 1
ATOM 2376 C C . ASN A 1 297 ? -5.794 -0.932 6.918 1.00 56.44 297 ASN A C 1
ATOM 2378 O O . ASN A 1 297 ? -4.676 -0.842 7.392 1.00 56.44 297 ASN A O 1
ATOM 2382 N N . THR A 1 298 ? -6.217 -2.149 6.521 1.00 58.47 298 THR A N 1
ATOM 2383 C CA . THR A 1 298 ? -5.481 -3.429 6.807 1.00 58.47 298 THR A CA 1
ATOM 2384 C C . THR A 1 298 ? -4.483 -3.884 5.717 1.00 58.47 298 THR A C 1
ATOM 2386 O O . THR A 1 298 ? -4.896 -4.099 4.583 1.00 58.47 298 THR A O 1
ATOM 2389 N N . VAL A 1 299 ? -3.210 -4.156 6.081 1.00 68.50 299 VAL A N 1
ATOM 2390 C CA . VAL A 1 299 ? -2.082 -4.488 5.156 1.00 68.50 299 VAL A CA 1
ATOM 2391 C C . VAL A 1 299 ? -1.503 -5.923 5.318 1.00 68.50 299 VAL A C 1
ATOM 2393 O O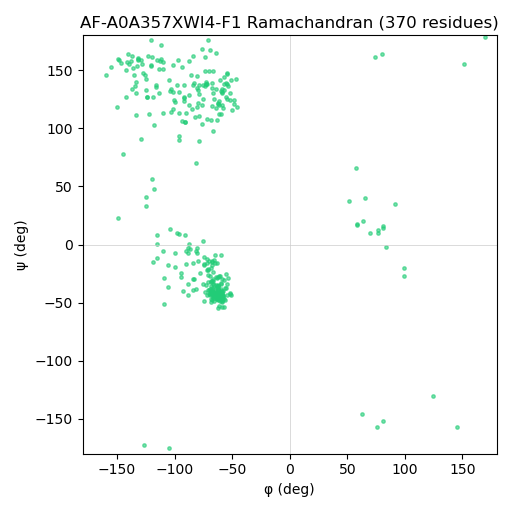 . VAL A 1 299 ? -0.796 -6.420 4.441 1.00 68.50 299 VAL A O 1
ATOM 2396 N N . LEU A 1 300 ? -1.857 -6.652 6.388 1.00 75.69 300 LEU A N 1
ATOM 2397 C CA . LEU A 1 300 ? -1.243 -7.941 6.784 1.00 75.69 300 LEU A CA 1
ATOM 2398 C C . LEU A 1 300 ? -1.341 -9.075 5.738 1.00 75.69 300 LEU A C 1
ATOM 2400 O O . LEU A 1 300 ? -0.403 -9.847 5.562 1.00 75.69 300 LEU A O 1
ATOM 2404 N N . CYS A 1 301 ? -2.466 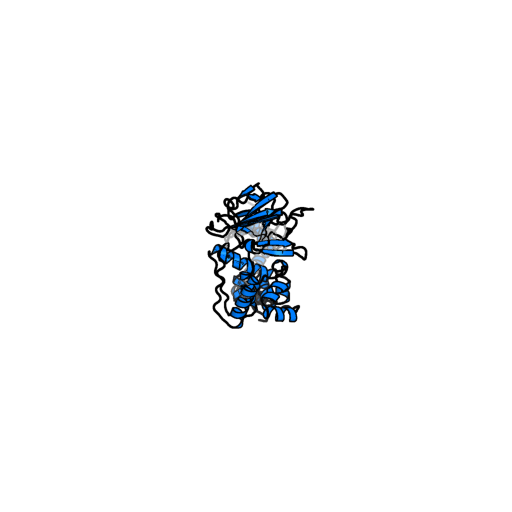-9.202 5.025 1.00 76.50 301 CYS A N 1
ATOM 2405 C CA . CYS A 1 301 ? -2.634 -10.273 4.031 1.00 76.50 301 CYS A CA 1
ATOM 2406 C C . CYS A 1 301 ? -1.680 -10.108 2.843 1.00 76.50 301 CYS A C 1
ATOM 2408 O O . CYS A 1 301 ? -1.173 -11.087 2.304 1.00 76.50 301 CYS A O 1
ATOM 2410 N N . GLN A 1 302 ? -1.452 -8.864 2.416 1.00 78.44 302 GLN A N 1
ATOM 2411 C CA . GLN A 1 302 ? -0.585 -8.583 1.278 1.00 78.44 302 GLN A CA 1
ATOM 2412 C C . GLN A 1 302 ? 0.878 -8.845 1.641 1.00 78.44 302 GLN A C 1
ATOM 2414 O O . GLN A 1 302 ? 1.605 -9.416 0.831 1.00 78.44 302 GLN A O 1
ATOM 2419 N N . THR A 1 303 ? 1.302 -8.504 2.863 1.00 86.62 303 THR A N 1
ATOM 2420 C CA . THR A 1 303 ? 2.662 -8.827 3.317 1.00 86.62 303 THR A CA 1
ATOM 2421 C C . THR A 1 303 ? 2.876 -10.331 3.456 1.00 86.62 303 THR A C 1
ATOM 2423 O O . THR A 1 303 ? 3.954 -10.811 3.113 1.00 86.62 303 THR A O 1
ATOM 2426 N N . ALA A 1 304 ? 1.850 -11.096 3.845 1.00 88.38 304 ALA A N 1
ATOM 2427 C CA . ALA A 1 304 ? 1.910 -12.559 3.861 1.00 88.38 304 ALA A CA 1
ATOM 2428 C C . ALA A 1 304 ? 2.127 -13.156 2.461 1.00 88.38 304 ALA A C 1
ATOM 2430 O O . ALA A 1 304 ? 2.905 -14.096 2.313 1.00 88.38 304 ALA A O 1
ATOM 2431 N N . VAL A 1 305 ? 1.492 -12.592 1.426 1.00 88.25 305 VAL A N 1
ATOM 2432 C CA . VAL A 1 305 ? 1.694 -13.014 0.027 1.00 88.25 305 VAL A CA 1
ATOM 2433 C C . VAL A 1 305 ? 3.132 -12.770 -0.420 1.00 88.25 305 VAL A C 1
ATOM 2435 O O . VAL A 1 305 ? 3.748 -13.665 -0.994 1.00 88.25 305 VAL A O 1
ATOM 2438 N N . VAL A 1 306 ? 3.681 -11.586 -0.125 1.00 90.94 306 VAL A N 1
ATOM 2439 C CA . VAL A 1 306 ? 5.081 -11.267 -0.443 1.00 90.94 306 VAL A CA 1
ATOM 2440 C C . VAL A 1 306 ? 6.018 -12.227 0.284 1.00 90.94 306 VAL A C 1
ATOM 2442 O O . VAL A 1 306 ? 6.893 -12.817 -0.338 1.00 90.94 306 VAL A O 1
ATOM 2445 N N . TRP A 1 307 ? 5.801 -12.455 1.577 1.00 93.62 307 TRP A N 1
ATOM 2446 C CA . TRP A 1 307 ? 6.617 -13.371 2.369 1.00 93.62 307 TRP A CA 1
ATOM 2447 C C . TRP A 1 307 ? 6.573 -14.821 1.854 1.00 93.62 307 TRP A C 1
ATOM 2449 O O . TRP A 1 307 ? 7.610 -15.475 1.726 1.00 93.62 307 TRP A O 1
ATOM 2459 N N . ALA A 1 308 ? 5.388 -15.321 1.493 1.00 90.50 308 ALA A N 1
ATOM 2460 C CA . ALA A 1 308 ? 5.216 -16.651 0.910 1.00 90.50 308 ALA A CA 1
ATOM 2461 C C . ALA A 1 308 ? 5.913 -16.786 -0.458 1.00 90.50 308 ALA A C 1
ATOM 2463 O O . ALA A 1 308 ? 6.505 -17.825 -0.748 1.00 90.50 308 ALA A O 1
ATOM 2464 N N . ALA A 1 309 ? 5.883 -15.733 -1.280 1.00 90.19 309 ALA A N 1
ATOM 2465 C CA . ALA A 1 309 ? 6.586 -15.707 -2.560 1.00 90.19 309 ALA A CA 1
ATOM 2466 C C . ALA A 1 309 ? 8.114 -15.689 -2.372 1.00 90.19 309 ALA A C 1
ATOM 2468 O O . ALA A 1 309 ? 8.817 -16.483 -2.991 1.00 90.19 309 ALA A O 1
ATOM 2469 N N . LEU A 1 310 ? 8.627 -14.837 -1.476 1.00 91.62 310 LEU A N 1
ATOM 2470 C CA . LEU A 1 310 ? 10.064 -14.710 -1.198 1.00 91.62 310 LEU A CA 1
ATOM 2471 C C . LEU A 1 310 ? 10.663 -15.954 -0.536 1.00 91.62 310 LEU A C 1
ATOM 2473 O O . LEU A 1 310 ? 11.830 -16.267 -0.752 1.00 91.62 310 LEU A O 1
ATOM 2477 N N . SER A 1 311 ? 9.876 -16.673 0.264 1.00 87.81 311 SER A N 1
ATOM 2478 C CA . SER A 1 311 ? 10.304 -17.940 0.868 1.00 87.81 311 SER A CA 1
ATOM 2479 C C . SER A 1 311 ? 10.340 -19.107 -0.120 1.00 87.81 311 SER A C 1
ATOM 2481 O O . SER A 1 311 ? 10.868 -20.162 0.224 1.00 87.81 311 SER A O 1
ATOM 2483 N N . GLY A 1 312 ? 9.792 -18.944 -1.331 1.00 85.94 312 GLY A N 1
ATOM 2484 C CA . GLY A 1 312 ? 9.728 -20.012 -2.330 1.00 85.94 312 GLY A CA 1
ATOM 2485 C C . GLY A 1 312 ? 8.872 -21.203 -1.892 1.00 85.94 312 GLY A C 1
ATOM 2486 O O . GLY A 1 312 ? 9.023 -22.298 -2.427 1.00 85.94 312 GLY A O 1
ATOM 2487 N N . ALA A 1 313 ? 7.981 -21.007 -0.916 1.00 78.44 313 ALA A N 1
ATOM 2488 C CA . ALA A 1 313 ? 7.186 -22.074 -0.314 1.00 78.44 313 ALA A CA 1
ATOM 2489 C C . ALA A 1 313 ? 6.229 -22.754 -1.306 1.00 78.44 313 ALA A C 1
ATOM 2491 O O . ALA A 1 313 ? 5.899 -23.929 -1.159 1.00 78.44 313 ALA A O 1
ATOM 2492 N N . THR A 1 314 ? 5.772 -22.014 -2.320 1.00 77.44 314 THR A N 1
ATOM 2493 C CA . THR A 1 314 ? 4.909 -22.535 -3.385 1.00 77.44 314 THR A CA 1
ATOM 2494 C C . THR A 1 314 ? 5.291 -21.906 -4.728 1.00 77.44 314 THR A C 1
ATOM 2496 O O . THR A 1 314 ? 5.708 -20.746 -4.743 1.00 77.44 314 THR A O 1
ATOM 2499 N N . PRO A 1 315 ? 5.100 -22.606 -5.864 1.00 76.69 315 PRO A N 1
ATOM 2500 C CA . PRO A 1 315 ? 5.340 -22.025 -7.188 1.00 76.69 315 PRO A CA 1
ATOM 2501 C C . PRO A 1 315 ? 4.429 -20.831 -7.508 1.00 76.69 315 PRO A C 1
ATOM 2503 O O . PRO A 1 315 ? 4.807 -19.962 -8.288 1.00 76.69 315 PRO A O 1
ATOM 2506 N N . PHE A 1 316 ? 3.226 -20.792 -6.920 1.00 80.31 316 PHE A N 1
ATOM 2507 C CA . PHE A 1 316 ? 2.242 -19.735 -7.139 1.00 80.31 316 PHE A CA 1
ATOM 2508 C C . PHE A 1 316 ? 1.499 -19.407 -5.846 1.00 80.31 316 PHE A C 1
ATOM 2510 O O . PHE A 1 316 ? 0.872 -20.278 -5.245 1.00 80.31 316 PHE A O 1
ATOM 2517 N N . VAL A 1 317 ? 1.489 -18.124 -5.483 1.00 82.75 317 VAL A N 1
ATOM 2518 C CA . VAL A 1 317 ? 0.660 -17.595 -4.397 1.00 82.75 317 VAL A CA 1
ATOM 2519 C C . VAL A 1 317 ? -0.565 -16.917 -5.006 1.00 82.75 317 VAL A C 1
ATOM 2521 O O . VAL A 1 317 ? -0.434 -16.022 -5.839 1.00 82.75 317 VAL A O 1
ATOM 2524 N N . CYS A 1 318 ? -1.765 -17.339 -4.605 1.00 81.62 318 CYS A N 1
ATOM 2525 C CA . CYS A 1 318 ? -3.013 -16.751 -5.088 1.00 81.62 318 CYS A CA 1
ATOM 2526 C C . CYS A 1 318 ? -3.569 -15.751 -4.067 1.00 81.62 318 CYS A C 1
ATOM 2528 O O . CYS A 1 318 ? -3.843 -16.113 -2.924 1.00 81.62 318 CYS A O 1
ATOM 2530 N N . LEU A 1 319 ? -3.769 -14.503 -4.496 1.00 77.12 319 LEU A N 1
ATOM 2531 C CA . LEU A 1 319 ? -4.488 -13.481 -3.738 1.00 77.12 319 LEU A CA 1
ATOM 2532 C C . LEU A 1 319 ? -5.817 -13.191 -4.439 1.00 77.12 319 LEU A C 1
ATOM 2534 O O . LEU A 1 319 ? -5.833 -12.656 -5.546 1.00 77.12 319 LEU A O 1
ATOM 2538 N N . ILE A 1 320 ? -6.930 -13.546 -3.797 1.00 74.75 320 ILE A N 1
ATOM 2539 C CA . ILE A 1 320 ? -8.272 -13.379 -4.363 1.00 74.75 320 ILE A CA 1
ATOM 2540 C C . ILE A 1 320 ? -8.884 -12.080 -3.840 1.00 74.75 320 ILE A C 1
ATOM 2542 O O . ILE A 1 320 ? -8.901 -11.823 -2.636 1.00 74.75 320 ILE A O 1
ATOM 2546 N N . ALA A 1 321 ? -9.417 -11.271 -4.753 1.00 63.91 321 ALA A N 1
ATOM 2547 C CA . ALA A 1 321 ? -10.173 -10.069 -4.433 1.00 63.91 321 ALA A CA 1
ATOM 2548 C C . ALA A 1 321 ? -11.630 -10.207 -4.881 1.00 63.91 321 ALA A C 1
ATOM 2550 O O . ALA A 1 321 ? -11.949 -10.973 -5.785 1.00 63.91 321 ALA A O 1
ATOM 2551 N N . ALA A 1 322 ? -12.513 -9.411 -4.279 1.00 60.44 322 ALA A N 1
ATOM 2552 C CA . ALA A 1 322 ? -13.939 -9.420 -4.602 1.00 60.44 322 ALA A CA 1
ATOM 2553 C C . ALA A 1 322 ? -14.286 -8.797 -5.973 1.00 60.44 322 ALA A C 1
ATOM 2555 O O . ALA A 1 322 ? -15.418 -8.932 -6.424 1.00 60.44 322 ALA A O 1
ATOM 2556 N N . SER A 1 323 ? -13.352 -8.088 -6.618 1.00 61.09 323 SER A N 1
ATOM 2557 C CA . SER A 1 323 ? -13.532 -7.491 -7.948 1.00 61.09 323 SER A CA 1
ATOM 2558 C C . SER A 1 323 ? -12.208 -7.429 -8.716 1.00 61.09 323 SER A C 1
ATOM 2560 O O . SER A 1 323 ? -11.132 -7.462 -8.112 1.00 61.09 323 SER A O 1
ATOM 2562 N N . ALA A 1 324 ? -12.289 -7.307 -10.045 1.00 57.53 324 ALA A N 1
ATOM 2563 C CA . ALA A 1 324 ? -11.121 -7.189 -10.920 1.00 57.53 324 ALA A CA 1
ATOM 2564 C C . ALA A 1 324 ? -10.290 -5.929 -10.621 1.00 57.53 324 ALA A C 1
ATOM 2566 O O . ALA A 1 324 ? -9.075 -6.018 -10.464 1.00 57.53 324 ALA A O 1
ATOM 2567 N N . GLU A 1 325 ? -10.946 -4.778 -10.453 1.00 49.50 325 GLU A N 1
ATOM 2568 C CA . GLU A 1 325 ? -10.293 -3.517 -10.077 1.00 49.50 325 GLU A CA 1
ATOM 2569 C C . GLU A 1 325 ? -9.530 -3.650 -8.751 1.00 49.50 325 GLU A C 1
ATOM 2571 O O . GLU A 1 325 ? -8.374 -3.248 -8.629 1.00 49.50 325 GLU A O 1
ATOM 2576 N N . ARG A 1 326 ? -10.135 -4.309 -7.755 1.00 54.47 326 ARG A N 1
ATOM 2577 C CA . ARG A 1 326 ? -9.479 -4.525 -6.464 1.00 54.47 326 ARG A CA 1
ATOM 2578 C C . ARG A 1 326 ? -8.309 -5.496 -6.566 1.00 54.47 326 ARG A C 1
ATOM 2580 O O . ARG A 1 326 ? -7.296 -5.276 -5.908 1.00 54.47 326 ARG A O 1
ATOM 2587 N N . ALA A 1 327 ? -8.425 -6.547 -7.376 1.00 66.38 327 ALA A N 1
ATOM 2588 C CA . ALA A 1 327 ? -7.306 -7.445 -7.647 1.00 66.38 327 ALA A CA 1
ATOM 2589 C C . ALA A 1 327 ? -6.124 -6.676 -8.259 1.00 66.38 327 ALA A C 1
ATOM 2591 O O . ALA A 1 327 ? -4.986 -6.859 -7.827 1.00 66.38 327 ALA A O 1
ATOM 2592 N N . GLN A 1 328 ? -6.403 -5.764 -9.195 1.00 64.81 328 GLN A N 1
ATOM 2593 C CA . GLN A 1 328 ? -5.392 -4.909 -9.810 1.00 64.81 328 GLN A CA 1
ATOM 2594 C C . GLN A 1 328 ? -4.719 -3.994 -8.778 1.00 64.81 328 GLN A C 1
ATOM 2596 O O . GLN A 1 328 ? -3.495 -3.987 -8.695 1.00 64.81 328 GLN A O 1
ATOM 2601 N N . ASN A 1 329 ? -5.484 -3.316 -7.918 1.00 55.25 329 ASN A N 1
ATOM 2602 C CA . ASN A 1 329 ? -4.925 -2.451 -6.870 1.00 55.25 329 ASN A CA 1
ATOM 2603 C C . ASN A 1 329 ? -4.061 -3.220 -5.854 1.00 55.25 329 ASN A C 1
ATOM 2605 O O . ASN A 1 329 ? -2.985 -2.760 -5.470 1.00 55.25 329 ASN A O 1
ATOM 2609 N N . LEU A 1 330 ? -4.495 -4.413 -5.427 1.00 65.88 330 LEU A N 1
ATOM 2610 C CA . LEU A 1 330 ? -3.701 -5.256 -4.525 1.00 65.88 330 LEU A CA 1
ATOM 2611 C C . LEU A 1 330 ? -2.375 -5.687 -5.168 1.00 65.88 330 LEU A C 1
ATOM 2613 O O . LEU A 1 330 ? -1.350 -5.731 -4.484 1.00 65.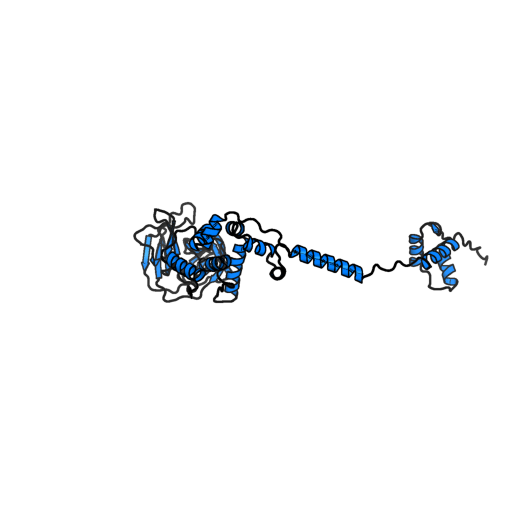88 330 LEU A O 1
ATOM 2617 N N . LEU A 1 331 ? -2.394 -5.985 -6.469 1.00 76.31 331 LEU A N 1
ATOM 2618 C CA . LEU A 1 331 ? -1.204 -6.344 -7.230 1.00 76.31 331 LEU A CA 1
ATOM 2619 C C . LEU A 1 331 ? -0.259 -5.147 -7.415 1.00 76.31 331 LEU A C 1
ATOM 2621 O O . LEU A 1 331 ? 0.945 -5.301 -7.228 1.00 76.31 331 LEU A O 1
ATOM 2625 N N . GLU A 1 332 ? -0.780 -3.962 -7.739 1.00 65.06 332 GLU A N 1
ATOM 2626 C CA . GLU A 1 332 ? 0.032 -2.744 -7.879 1.00 65.06 332 GLU A CA 1
ATOM 2627 C C . GLU A 1 332 ? 0.719 -2.343 -6.564 1.00 65.06 332 GLU A C 1
ATOM 2629 O O . GLU A 1 332 ? 1.882 -1.935 -6.576 1.00 65.06 332 GLU A O 1
ATOM 2634 N N . ASN A 1 333 ? 0.067 -2.550 -5.414 1.00 62.81 333 ASN A N 1
ATOM 2635 C CA . ASN A 1 333 ? 0.698 -2.356 -4.102 1.00 62.81 333 ASN A CA 1
ATOM 2636 C C . ASN A 1 333 ? 1.909 -3.285 -3.911 1.00 62.81 333 ASN A C 1
ATOM 2638 O O . ASN A 1 333 ? 2.978 -2.833 -3.504 1.00 62.81 333 ASN A O 1
ATOM 2642 N N . ILE A 1 334 ? 1.755 -4.576 -4.231 1.00 80.44 334 ILE A N 1
ATOM 2643 C CA . ILE A 1 334 ? 2.841 -5.559 -4.118 1.00 80.44 334 ILE A CA 1
ATOM 2644 C C . ILE A 1 334 ? 4.001 -5.185 -5.047 1.00 80.44 334 ILE A C 1
ATOM 2646 O O . ILE A 1 334 ? 5.151 -5.181 -4.609 1.00 80.44 334 ILE A O 1
ATOM 2650 N N . LYS A 1 335 ? 3.711 -4.819 -6.304 1.00 74.00 335 LYS A N 1
ATOM 2651 C CA . LYS A 1 335 ? 4.732 -4.348 -7.255 1.00 74.00 335 LYS A CA 1
ATOM 2652 C C . LYS A 1 335 ? 5.482 -3.136 -6.714 1.00 74.00 335 LYS A C 1
ATOM 2654 O O . LYS A 1 335 ? 6.706 -3.136 -6.710 1.00 74.00 335 LYS A O 1
ATOM 2659 N N . THR A 1 336 ? 4.752 -2.151 -6.194 1.00 66.38 336 THR A N 1
ATOM 2660 C CA . THR A 1 336 ? 5.343 -0.941 -5.611 1.00 66.38 336 THR A CA 1
ATOM 2661 C C . THR A 1 336 ? 6.284 -1.283 -4.457 1.00 66.38 336 THR A C 1
ATOM 2663 O O . THR A 1 336 ? 7.365 -0.714 -4.373 1.00 66.38 336 THR A O 1
ATOM 2666 N N . TRP A 1 337 ? 5.949 -2.247 -3.594 1.00 78.31 337 TRP A N 1
ATOM 2667 C CA . TRP A 1 337 ? 6.875 -2.677 -2.542 1.00 78.31 337 TRP A CA 1
ATOM 2668 C C . TRP A 1 337 ? 8.132 -3.349 -3.097 1.00 78.31 337 TRP A C 1
ATOM 2670 O O . TRP A 1 337 ? 9.225 -3.011 -2.659 1.00 78.31 337 TRP A O 1
ATOM 2680 N N . LEU A 1 338 ? 8.011 -4.241 -4.083 1.00 83.31 338 LEU A N 1
ATOM 2681 C CA . LEU A 1 338 ? 9.174 -4.888 -4.710 1.00 83.31 338 LEU A CA 1
ATOM 2682 C C . LEU A 1 338 ? 10.081 -3.885 -5.455 1.00 83.31 338 LEU A C 1
ATOM 2684 O O . LEU A 1 338 ? 11.288 -4.097 -5.565 1.00 83.31 338 LEU A O 1
ATOM 2688 N N . GLU A 1 339 ? 9.517 -2.777 -5.938 1.00 76.88 339 GLU A N 1
ATOM 2689 C CA . GLU A 1 339 ? 10.245 -1.713 -6.638 1.00 76.88 339 GLU A CA 1
ATOM 2690 C C . GLU A 1 339 ? 10.812 -0.634 -5.701 1.00 76.88 339 GLU A C 1
ATOM 2692 O O . GLU A 1 339 ? 11.872 -0.077 -5.979 1.00 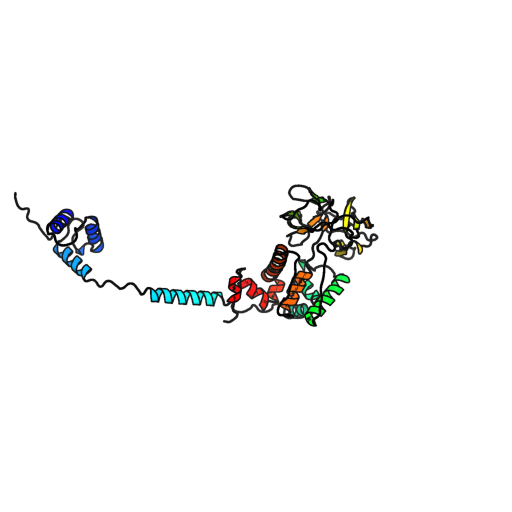76.88 339 GLU A O 1
ATOM 2697 N N . CYS A 1 340 ? 10.135 -0.307 -4.600 1.00 71.81 340 CYS A N 1
ATOM 2698 C CA . CYS A 1 340 ? 10.443 0.896 -3.818 1.00 71.81 340 CYS A CA 1
ATOM 2699 C C . CYS A 1 340 ? 10.869 0.619 -2.371 1.00 71.81 340 CYS A C 1
ATOM 2701 O O . CYS A 1 340 ? 11.427 1.509 -1.735 1.00 71.81 340 CYS A O 1
ATOM 2703 N N . ASN A 1 341 ? 10.649 -0.584 -1.833 1.00 78.56 341 ASN A N 1
ATOM 2704 C CA . ASN A 1 341 ? 11.045 -0.907 -0.463 1.00 78.56 341 ASN A CA 1
ATOM 2705 C C . ASN A 1 341 ? 12.562 -1.150 -0.390 1.00 78.56 341 ASN A C 1
ATOM 2707 O O . ASN A 1 341 ? 13.059 -2.189 -0.827 1.00 78.56 341 ASN A O 1
ATOM 2711 N N . VAL A 1 342 ? 13.299 -0.167 0.137 1.00 83.44 342 VAL A N 1
ATOM 2712 C CA . VAL A 1 342 ? 14.770 -0.188 0.175 1.00 83.44 342 VAL A CA 1
ATOM 2713 C C . VAL A 1 342 ? 15.308 -1.352 1.019 1.00 83.44 342 VAL A C 1
ATOM 2715 O O . VAL A 1 342 ? 16.037 -2.161 0.444 1.00 83.44 342 VAL A O 1
ATOM 2718 N N . PRO A 1 343 ? 14.911 -1.536 2.298 1.00 87.56 343 PRO A N 1
ATOM 2719 C CA . PRO A 1 343 ? 15.383 -2.669 3.100 1.00 87.56 343 PRO A CA 1
ATOM 2720 C C . PRO A 1 343 ? 15.099 -4.034 2.462 1.00 87.56 343 PRO A C 1
ATOM 2722 O O . PRO A 1 343 ? 15.916 -4.949 2.543 1.00 87.56 343 PRO A O 1
ATOM 2725 N N . LEU A 1 344 ? 13.940 -4.180 1.810 1.00 89.81 344 LEU A N 1
ATOM 2726 C CA . LEU A 1 344 ? 13.583 -5.416 1.120 1.00 89.81 344 LEU A CA 1
ATOM 2727 C C . LEU A 1 344 ? 14.475 -5.656 -0.105 1.00 89.81 344 LEU A C 1
ATOM 2729 O O . LEU A 1 344 ? 14.925 -6.777 -0.324 1.00 89.81 344 LEU A O 1
ATOM 2733 N N . ALA A 1 345 ? 14.755 -4.613 -0.889 1.00 89.44 345 ALA A N 1
ATOM 2734 C CA . ALA A 1 345 ? 15.597 -4.717 -2.076 1.00 89.44 345 ALA A CA 1
ATOM 2735 C C . ALA A 1 345 ? 17.070 -5.001 -1.751 1.00 89.44 345 ALA A C 1
ATOM 2737 O O . ALA A 1 345 ? 17.738 -5.677 -2.531 1.00 89.44 345 ALA A O 1
ATOM 2738 N N . GLU A 1 346 ? 17.558 -4.501 -0.617 1.00 92.44 346 GLU A N 1
ATOM 2739 C CA . GLU A 1 346 ? 18.909 -4.760 -0.113 1.00 92.44 346 GLU A CA 1
ATOM 2740 C C . GLU A 1 346 ? 19.108 -6.223 0.314 1.00 92.44 346 GLU A C 1
ATOM 2742 O O . GLU A 1 346 ? 20.169 -6.802 0.076 1.00 92.44 346 GLU A O 1
ATOM 2747 N N . ASP A 1 347 ? 18.090 -6.844 0.916 1.00 96.75 347 ASP A N 1
ATOM 2748 C CA . ASP A 1 347 ? 18.196 -8.216 1.425 1.00 96.75 347 ASP A CA 1
ATOM 2749 C C . ASP A 1 347 ? 17.697 -9.284 0.441 1.00 96.75 347 ASP A C 1
ATOM 2751 O O . ASP A 1 347 ? 18.142 -10.433 0.497 1.00 96.75 347 ASP A O 1
ATOM 2755 N N . PHE A 1 348 ? 16.806 -8.924 -0.486 1.00 96.06 348 PHE A N 1
ATOM 2756 C CA . PHE A 1 348 ? 16.276 -9.804 -1.537 1.00 96.06 348 PHE A CA 1
ATOM 2757 C C . PHE A 1 348 ? 16.592 -9.277 -2.947 1.00 96.06 348 PHE A C 1
ATOM 2759 O O . PHE A 1 348 ? 15.669 -9.077 -3.753 1.00 96.06 348 PHE A O 1
ATOM 2766 N N . PRO A 1 349 ? 17.876 -9.044 -3.281 1.00 93.81 349 PRO A N 1
ATOM 2767 C CA . PRO A 1 349 ? 18.270 -8.574 -4.602 1.00 93.81 349 PRO A CA 1
ATOM 2768 C C . PRO A 1 349 ? 17.852 -9.559 -5.695 1.00 93.81 349 PRO A C 1
ATOM 2770 O O . PRO A 1 349 ? 17.412 -9.127 -6.753 1.00 93.81 349 PRO A O 1
ATOM 2773 N N . GLU A 1 350 ? 17.865 -10.867 -5.431 1.00 92.00 350 GLU A N 1
ATOM 2774 C CA . GLU A 1 350 ? 17.469 -11.895 -6.399 1.00 92.00 350 GLU A CA 1
ATOM 2775 C C . GLU A 1 350 ? 15.998 -11.815 -6.840 1.00 92.00 350 GLU A C 1
ATOM 2777 O O . GLU A 1 350 ? 15.635 -12.388 -7.863 1.00 92.00 350 GLU A O 1
ATOM 2782 N N . VAL A 1 351 ? 15.158 -11.081 -6.101 1.00 91.81 351 VAL A N 1
ATOM 2783 C CA . VAL A 1 351 ? 13.756 -10.826 -6.461 1.00 91.81 351 VAL A CA 1
ATOM 2784 C C . VAL A 1 351 ? 13.549 -9.371 -6.870 1.00 91.81 351 VAL A C 1
ATOM 2786 O O . VAL A 1 351 ? 12.992 -9.097 -7.931 1.00 91.81 351 VAL A O 1
ATOM 2789 N N . CYS A 1 352 ? 14.001 -8.420 -6.052 1.00 90.31 352 CYS A N 1
ATOM 2790 C CA . CYS A 1 352 ? 13.688 -7.006 -6.259 1.00 90.31 352 CYS A CA 1
ATOM 2791 C C . CYS A 1 352 ? 14.487 -6.390 -7.415 1.00 90.31 352 CYS A C 1
ATOM 2793 O O . CYS A 1 352 ? 13.973 -5.524 -8.122 1.00 90.31 352 CYS A O 1
ATOM 2795 N N . PHE A 1 353 ? 15.734 -6.821 -7.636 1.00 89.25 353 PHE A N 1
ATOM 2796 C CA . PHE A 1 353 ? 16.571 -6.269 -8.703 1.00 89.25 353 PHE A CA 1
ATOM 2797 C C . PHE A 1 353 ? 16.049 -6.634 -10.105 1.00 89.25 353 PHE A C 1
ATOM 2799 O O . PHE A 1 353 ? 15.816 -5.706 -10.883 1.00 89.25 353 PHE A O 1
ATOM 2806 N N . PRO A 1 354 ? 15.735 -7.911 -10.426 1.00 89.44 354 PRO A N 1
ATOM 2807 C CA . PRO A 1 354 ? 15.097 -8.250 -11.698 1.00 89.44 354 PRO A CA 1
ATOM 2808 C C . PRO A 1 354 ? 13.804 -7.466 -11.947 1.00 89.44 354 PRO A C 1
ATOM 2810 O O . PRO A 1 354 ? 13.613 -6.935 -13.042 1.00 89.44 354 PRO A O 1
ATOM 2813 N N . VAL A 1 355 ? 12.950 -7.323 -10.922 1.00 86.75 355 VAL A N 1
ATOM 2814 C CA . VAL A 1 355 ? 11.693 -6.559 -11.009 1.00 86.75 355 VAL A CA 1
ATOM 2815 C C . VAL A 1 355 ? 11.955 -5.094 -11.364 1.00 86.75 355 VAL A C 1
ATOM 2817 O O . VAL A 1 355 ? 11.318 -4.574 -12.279 1.00 86.75 355 VAL A O 1
ATOM 2820 N N . LYS A 1 356 ? 12.932 -4.441 -10.722 1.00 82.81 356 LYS A N 1
ATOM 2821 C CA . LYS A 1 356 ? 13.329 -3.060 -11.049 1.00 82.81 356 LYS A CA 1
ATOM 2822 C C . LYS A 1 356 ? 13.823 -2.926 -12.491 1.00 82.81 356 LYS A C 1
ATOM 2824 O O . LYS A 1 356 ? 13.426 -1.990 -13.182 1.00 82.81 356 LYS A O 1
ATOM 2829 N N . CYS A 1 357 ? 14.618 -3.881 -12.976 1.00 84.19 357 CYS A N 1
ATOM 2830 C CA . CYS A 1 357 ? 15.128 -3.889 -14.352 1.00 84.19 357 CYS A CA 1
ATOM 2831 C C . CYS A 1 357 ? 14.027 -4.034 -15.421 1.00 84.19 357 CYS A C 1
ATOM 2833 O O . CYS A 1 357 ? 14.267 -3.752 -16.598 1.00 84.19 357 CYS A O 1
ATOM 2835 N N . LEU A 1 358 ? 12.810 -4.456 -15.050 1.00 79.81 358 LEU A N 1
ATOM 2836 C CA . LEU A 1 358 ? 11.678 -4.474 -15.980 1.00 79.81 358 LEU A CA 1
ATOM 2837 C C . LEU A 1 358 ? 11.180 -3.067 -16.327 1.00 79.81 358 LEU A C 1
ATOM 2839 O O . LEU A 1 358 ? 10.533 -2.919 -17.363 1.00 79.81 358 LEU A O 1
ATOM 2843 N N . GLU A 1 359 ? 11.448 -2.057 -15.488 1.00 74.38 359 GLU A N 1
ATOM 2844 C CA . GLU A 1 359 ? 10.986 -0.670 -15.668 1.00 74.38 359 GLU A CA 1
ATOM 2845 C C . GLU A 1 359 ? 9.467 -0.583 -15.926 1.00 74.38 359 GLU A C 1
ATOM 2847 O O . GLU A 1 359 ? 8.999 0.182 -16.768 1.00 74.38 359 GLU A O 1
ATOM 2852 N N . ARG A 1 360 ? 8.682 -1.435 -15.248 1.00 67.62 360 ARG A N 1
ATOM 2853 C CA . ARG A 1 360 ? 7.226 -1.603 -15.448 1.00 67.62 360 ARG A CA 1
ATOM 2854 C C . ARG A 1 360 ? 6.793 -2.014 -16.865 1.00 67.62 360 ARG A C 1
ATOM 2856 O O . ARG A 1 360 ? 5.608 -1.959 -17.195 1.00 67.62 360 ARG A O 1
ATOM 2863 N N . ILE A 1 361 ? 7.703 -2.516 -17.699 1.00 72.00 361 ILE A N 1
ATOM 2864 C CA . ILE A 1 361 ? 7.393 -3.028 -19.038 1.00 72.00 361 ILE A CA 1
ATOM 2865 C C . ILE A 1 361 ? 7.224 -4.548 -18.962 1.00 72.00 361 ILE A C 1
ATOM 2867 O O . ILE A 1 361 ? 8.173 -5.316 -19.116 1.00 72.00 361 ILE A O 1
ATOM 2871 N N . ALA A 1 362 ? 5.980 -5.000 -18.780 1.00 66.44 362 ALA A N 1
ATOM 2872 C CA . ALA A 1 362 ? 5.644 -6.419 -18.602 1.00 66.44 362 ALA A CA 1
ATOM 2873 C C . ALA A 1 362 ? 6.175 -7.345 -19.717 1.00 66.44 362 ALA A C 1
ATOM 2875 O O . ALA A 1 362 ? 6.474 -8.512 -19.469 1.00 66.44 362 ALA A O 1
ATOM 2876 N N . ASN A 1 363 ? 6.333 -6.841 -20.945 1.00 71.94 363 ASN A N 1
ATOM 2877 C CA . ASN A 1 363 ? 6.866 -7.620 -22.068 1.00 71.94 363 ASN A CA 1
ATOM 2878 C C . ASN A 1 363 ? 8.354 -7.975 -21.916 1.00 71.94 363 ASN A C 1
ATOM 2880 O O . ASN A 1 363 ? 8.803 -8.938 -22.538 1.00 71.94 363 ASN A O 1
ATOM 2884 N N . ARG A 1 364 ? 9.113 -7.251 -21.080 1.00 74.56 364 ARG A N 1
ATOM 2885 C CA . ARG A 1 364 ? 10.531 -7.547 -20.825 1.00 74.56 364 ARG A CA 1
ATOM 2886 C C . ARG A 1 364 ? 10.729 -8.811 -19.984 1.00 74.56 364 ARG A C 1
ATOM 2888 O O . ARG A 1 364 ? 11.765 -9.449 -20.122 1.00 74.56 364 ARG A O 1
ATOM 2895 N N . GLN A 1 365 ? 9.716 -9.243 -19.221 1.00 73.44 365 GLN A N 1
ATOM 2896 C CA . GLN A 1 365 ? 9.824 -10.398 -18.316 1.00 73.44 365 GLN A CA 1
ATOM 2897 C C . GLN A 1 365 ? 10.218 -11.699 -19.036 1.00 73.44 365 GLN A C 1
ATOM 2899 O O . GLN A 1 365 ? 11.030 -12.461 -18.534 1.00 73.44 365 GLN A O 1
ATOM 2904 N N . LYS A 1 366 ? 9.672 -11.952 -20.239 1.00 72.31 366 LYS A N 1
ATOM 2905 C CA . LYS A 1 366 ? 9.859 -13.228 -20.960 1.00 72.31 366 LYS A CA 1
ATOM 2906 C C . LYS A 1 366 ? 11.275 -13.408 -21.504 1.00 72.31 366 LYS A C 1
ATOM 2908 O O . LYS A 1 366 ? 11.651 -14.523 -21.844 1.00 72.31 366 LYS A O 1
ATOM 2913 N N . GLY A 1 367 ? 12.004 -12.308 -21.668 1.00 70.75 367 GLY A N 1
ATOM 2914 C CA . GLY A 1 367 ? 13.348 -12.303 -22.228 1.00 70.75 367 GLY A CA 1
ATOM 2915 C C . GLY A 1 367 ? 14.431 -11.970 -21.216 1.00 70.75 367 GLY A C 1
ATOM 2916 O O . GLY A 1 367 ? 15.591 -12.017 -21.594 1.00 70.75 367 GLY A O 1
ATOM 2917 N N . GLN A 1 368 ? 14.073 -11.605 -19.983 1.00 80.31 368 GLN A N 1
ATOM 2918 C CA . GLN A 1 368 ? 15.037 -11.183 -18.977 1.00 80.31 368 GLN A CA 1
ATOM 2919 C C . GLN A 1 368 ? 15.927 -12.358 -18.567 1.00 80.31 368 GLN A C 1
ATOM 2921 O O . GLN A 1 368 ? 15.442 -13.467 -18.340 1.00 80.31 368 GLN A O 1
ATOM 2926 N N . LYS A 1 369 ? 17.229 -12.105 -18.486 1.00 79.88 369 LYS A N 1
ATOM 2927 C CA . LYS A 1 369 ? 18.251 -13.094 -18.163 1.00 79.88 369 LYS A CA 1
ATOM 2928 C C . LYS A 1 369 ? 19.201 -12.563 -17.101 1.00 79.88 369 LYS A C 1
ATOM 2930 O O . LYS A 1 369 ? 19.383 -11.354 -17.000 1.00 79.88 369 LYS A O 1
ATOM 2935 N N . HIS A 1 370 ? 19.806 -13.469 -16.343 1.00 75.75 370 HIS A N 1
ATOM 2936 C CA . HIS A 1 370 ? 20.857 -13.170 -15.376 1.00 75.75 370 HIS A CA 1
ATOM 2937 C C . HIS A 1 370 ? 22.088 -13.997 -15.752 1.00 75.75 370 HIS A C 1
ATOM 2939 O O . HIS A 1 370 ? 22.041 -15.222 -15.648 1.00 75.75 370 HIS A O 1
ATOM 2945 N N . LEU A 1 371 ? 23.159 -13.320 -16.188 1.00 68.19 371 LEU A N 1
ATOM 2946 C CA . LEU A 1 371 ? 24.407 -13.934 -16.672 1.00 68.19 371 LEU A CA 1
ATOM 2947 C C . LEU A 1 371 ? 24.249 -14.760 -17.968 1.00 68.19 371 LEU A C 1
ATOM 2949 O O . LEU A 1 371 ? 24.892 -15.799 -18.137 1.00 68.19 371 LEU A O 1
ATOM 2953 N N . GLY A 1 372 ? 23.440 -14.261 -18.913 1.00 57.25 372 GLY A N 1
ATOM 2954 C CA . GLY A 1 372 ? 23.212 -14.873 -20.240 1.00 57.25 372 GLY A CA 1
ATOM 2955 C C . GLY A 1 372 ? 22.051 -15.858 -20.316 1.00 57.25 372 GLY A C 1
ATOM 2956 O O . GLY A 1 372 ? 21.805 -16.369 -21.444 1.00 57.25 372 GLY A O 1
#

Secondary structure (DSSP, 8-state):
-------TTSB-HHHHHHHHHHTT-SS---HHHHHHHHHHHGGGGB-SS-B-HHHHHHHHHHHHHS--PPPPPHHHHHHHHHHHHHHHHHHHHB--SPPPPS-HHHHHHHHH-HHHHHHHH-TTTS-SPPPHHHHHHHHHHHHHHHH---------TTTT--EETT-EEEETTEEEETTT--TT-EEE-TTS-EEEEEEEPPPB-S--EEEEEETTS-EEEEETT-EEEEE-SS-EEEEEGGG--TTS--BPPPSSTT---BEEEEEEE----EE-EEE--TT--EEETTTTEEE----HHHHHHHHHHHTT-SS------SSHHHHHHHHHHHHHHHHH-HHHHHH-HHHHHHHHHTTT-GGGGGG-BS--

Solvent-accessible surface area (backbone atoms only — not comparable to full-atom values): 21124 Å² total; per-residue (Å²): 131,84,79,76,82,81,53,59,69,62,25,44,64,74,55,47,38,52,54,51,50,70,66,69,69,78,77,79,66,44,71,70,57,51,52,53,48,45,69,73,55,45,70,71,29,34,61,100,70,30,34,16,52,65,44,41,50,50,50,51,51,53,61,69,70,46,80,74,77,75,78,80,56,66,67,58,55,50,49,54,48,48,51,52,50,50,48,52,50,53,58,72,21,39,71,49,80,72,64,73,56,71,42,66,64,61,41,57,47,25,70,75,26,66,66,49,32,39,49,68,58,36,38,95,78,45,77,54,72,81,49,74,67,54,51,56,51,48,52,51,50,50,45,26,50,75,73,53,65,93,76,82,84,84,69,57,91,60,69,33,48,18,32,29,31,80,40,34,28,47,30,94,91,48,76,48,26,55,62,69,62,52,64,73,41,53,30,26,23,58,87,66,46,82,25,40,24,76,38,60,57,71,82,41,70,81,46,61,22,29,40,39,32,34,71,83,75,47,71,48,49,26,30,37,46,18,50,39,60,28,28,75,85,87,49,72,39,68,41,30,53,71,73,57,61,56,89,48,73,30,26,40,79,58,68,49,96,88,46,78,45,22,42,60,40,64,42,83,45,80,57,52,56,23,29,29,70,37,50,67,38,94,81,31,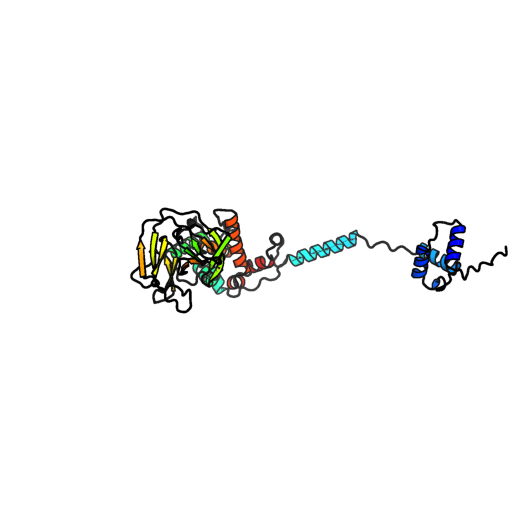32,32,31,36,37,94,80,46,46,61,38,61,67,93,61,68,71,62,53,50,51,52,51,39,53,76,60,59,60,49,100,72,84,88,82,88,54,100,41,73,68,53,37,50,53,57,49,52,53,54,51,47,44,46,62,64,36,59,68,46,33,38,44,36,19,92,57,19,46,63,56,47,74,34,73,88,40,75,79,47,62,86,59,54,30,70,82,112

Foldseek 3Di:
DPDDPDDLQWAFPVRLQVVVVVVVPDDRDDPVNVVVLCVVCPPQQHDPGTGRNVSSVVVVVCVVPPPDPDPDDPVVVVVVVVVVVVVVLLVLQALEDFDDQQDQPLLVVCLQFVLSVCCQQVCLQPVADDDPVNVVVRVVLNCCLAVNDDDDDPQDQPNAAWWFQQWWFQFPVGIDGLVGDDAQGWGAFLQRDTWGFNDKDDWDWDAWWKWWAKPVGWITIGGQRFWFFWDQPVGTHIDGLVGDDLVTFTFHDDSDVPRGMTTNGIGTDPIHTIMDIFTPDPSRWGFIHPVTGIGHDDDSVLSSQVSSVLSPSDPDDDDDDPDPSVVVVSVVVNLCSLAPRPSCCSRPSVRSSQSNSCVPVPVSVVSHDYPD

Nearest PDB structures (foldseek):
  6own-assembly3_C  TM=9.188E-01  e=3.566E-16  Mycolicibacterium smegmatis
  6rix-assembly2_B  TM=8.995E-01  e=2.562E-16  Mycobacterium intracellulare subsp. chimaera
  6riy-assembly1_A  TM=9.295E-01  e=5.857E-16  Mycobacterium intracellulare subsp. chimaera
  6own-assembly1_A  TM=9.109E-01  e=3.982E-16  Mycolicibacterium smegmatis
  6rix-assembly1_A  TM=9.180E-01  e=8.615E-16  Mycobacterium intracellulare subsp. chimaera

Mean predicted aligned error: 18.36 Å

Sequence (372 aa):
MKAEKIDPQSLKPARLMRLLNTAGLGTVLTEHRLRRHRNRAGYSIGTDKTINLFQYAAWLTQEFFREKRAPRDYAEKKRLQTIKNNEAVRTAQDIGELPPVADPKRKAESLRSFKAFCENYFKDVFYLKWSEDHLRVIEKIERSVRHGGLFAMAMPRGSGKALALDTPLPTPNGWTTMGDIRTGEEVFDEQGNPSRVVFATDVMHGHPCFEVAFSDGEKIVCDADHLWMVHNGSGWETRTTGSLDSRFPYRLPPTFPNDNRHIESIVPVPSVPVRCIQVDSSSRLYLAGRKMVPTHNTVLCQTAVVWAALSGATPFVCLIAASAERAQNLLENIKTWLECNVPLAEDFPEVCFPVKCLERIANRQKGQKHLG

Radius of gyration: 40.01 Å; Cα contacts (8 Å, |Δi|>4): 556; chains: 1; bounding box: 64×65×127 Å

pLDDT: mean 80.18, std 12.97, range [38.03, 97.06]